Protein AF-A0A1C5SAP4-F1 (afdb_monomer)

Secondary structure (DSSP, 8-state):
-HHHHHHHHHHHHHHHHTTGGGGS-------------SSS-GGG--HHHHHHHHHHHHHHHHHT--GGGGHHHHHHHHHHHHH-S-HHHHHHHHHHHHHHHH--HHHHHHHHHH---------EEEEEETTTTEEEEEEEPPTTEEEEEEEETTEEEEEEEEE-S-EEEETTEEEESEEEEEEEETTEEEEEEEEEEEE-TTS-EEEEEEEEEETTEEEEEEEEEETTTTEEEEEEEEEETTEEEEEEEEEEEE-TT-SSSPPEEEEEEEEEETTTEEEEEEES-HHHHHHHHTS--SSHHHHHHHHHHHHHHHEEEEEEETT-----EEEEEEEEEE-TTSSS---TTSEEEEEEEEEETTT--EEEHHHHSSTTTSHHHHHHHHHHHHHHHHH--

Structure (mmCIF, N/CA/C/O backbone):
data_AF-A0A1C5SAP4-F1
#
_entry.id   AF-A0A1C5SAP4-F1
#
loop_
_atom_site.group_PDB
_atom_site.id
_atom_site.type_symbol
_atom_site.label_atom_id
_atom_site.label_alt_id
_atom_site.label_comp_id
_atom_site.label_asym_id
_atom_site.label_entity_id
_atom_site.label_seq_id
_atom_site.pdbx_PDB_ins_code
_atom_site.Cartn_x
_atom_site.Cartn_y
_atom_site.Cartn_z
_atom_site.occupancy
_atom_site.B_iso_or_equiv
_atom_site.auth_seq_id
_atom_site.auth_comp_id
_atom_site.auth_asym_id
_atom_site.auth_atom_id
_atom_site.pdbx_PDB_model_num
ATOM 1 N N . MET A 1 1 ? -17.405 13.167 -16.157 1.00 26.69 1 MET A N 1
ATOM 2 C CA . MET A 1 1 ? -16.472 13.828 -15.216 1.00 26.69 1 MET A CA 1
ATOM 3 C C . MET A 1 1 ? -15.978 12.841 -14.160 1.00 26.69 1 MET A C 1
ATOM 5 O O . MET A 1 1 ? -14.777 12.766 -13.975 1.00 26.69 1 MET A O 1
ATOM 9 N N . GLU A 1 2 ? -16.843 12.009 -13.567 1.00 26.28 2 GLU A N 1
ATOM 10 C CA . GLU A 1 2 ? -16.433 10.917 -12.655 1.00 26.28 2 GLU A CA 1
ATOM 11 C C . GLU A 1 2 ? -15.666 9.772 -13.357 1.00 26.28 2 GLU A C 1
ATOM 13 O O . GLU A 1 2 ? -14.706 9.248 -12.806 1.00 26.28 2 GLU A O 1
ATOM 18 N N . GLU A 1 3 ? -15.990 9.462 -14.617 1.00 25.47 3 GLU A N 1
ATOM 19 C CA . GLU A 1 3 ? -15.335 8.400 -15.405 1.00 25.47 3 GLU A CA 1
ATOM 20 C C . GLU A 1 3 ? -13.872 8.723 -15.796 1.00 25.47 3 GLU A C 1
ATOM 22 O O . GLU A 1 3 ? -13.004 7.859 -15.759 1.00 25.47 3 GLU A O 1
ATOM 27 N N . GLN A 1 4 ? -13.551 9.991 -16.090 1.00 25.61 4 GLN A N 1
ATOM 28 C CA . GLN A 1 4 ? -12.175 10.438 -16.387 1.00 25.61 4 GLN A CA 1
ATOM 29 C C . GLN A 1 4 ? -11.286 10.508 -15.133 1.00 25.61 4 GLN A C 1
ATOM 31 O O . GLN A 1 4 ? -10.071 10.344 -15.228 1.00 25.61 4 GLN A O 1
ATOM 36 N N . ILE A 1 5 ? -11.886 10.736 -13.960 1.00 27.77 5 ILE A N 1
ATOM 37 C CA . ILE A 1 5 ? -11.192 10.734 -12.665 1.00 27.77 5 ILE A CA 1
ATOM 38 C C . ILE A 1 5 ? -10.883 9.293 -12.238 1.00 27.77 5 ILE A C 1
ATOM 40 O O . ILE A 1 5 ? -9.786 9.033 -11.758 1.00 27.77 5 ILE A O 1
ATOM 44 N N . MET A 1 6 ? -11.790 8.347 -12.501 1.00 25.86 6 MET A N 1
ATOM 45 C CA . MET A 1 6 ? -11.601 6.917 -12.227 1.00 25.86 6 MET A CA 1
ATOM 46 C C . MET A 1 6 ? -10.573 6.272 -13.172 1.00 25.86 6 MET A C 1
ATOM 48 O O . MET A 1 6 ? -9.681 5.569 -12.706 1.00 25.86 6 MET A O 1
ATOM 52 N N . LYS A 1 7 ? -10.594 6.622 -14.471 1.00 27.06 7 LYS A N 1
ATOM 53 C CA . LYS A 1 7 ? -9.561 6.218 -15.445 1.00 27.06 7 LYS A CA 1
ATOM 54 C C . LYS A 1 7 ? -8.181 6.795 -15.123 1.00 27.06 7 LYS A C 1
ATOM 56 O O . LYS A 1 7 ? -7.191 6.101 -15.312 1.00 27.06 7 LYS A O 1
ATOM 61 N N . ARG A 1 8 ? -8.089 8.019 -14.581 1.00 27.36 8 ARG A N 1
ATOM 62 C CA . ARG A 1 8 ? -6.826 8.558 -14.040 1.00 27.36 8 ARG A CA 1
ATOM 63 C C . ARG A 1 8 ? -6.411 7.816 -12.765 1.00 27.36 8 ARG A C 1
ATOM 65 O O . ARG A 1 8 ? -5.295 7.327 -12.713 1.00 27.36 8 ARG A O 1
ATOM 72 N N . LEU A 1 9 ? -7.290 7.649 -11.778 1.00 26.33 9 LEU A N 1
ATOM 73 C CA . LEU A 1 9 ? -6.973 6.947 -10.523 1.00 26.33 9 LEU A CA 1
ATOM 74 C C . LEU A 1 9 ? -6.519 5.495 -10.742 1.00 26.33 9 LEU A C 1
ATOM 76 O O . LEU A 1 9 ? -5.599 5.062 -10.064 1.00 26.33 9 LEU A O 1
ATOM 80 N N . MET A 1 10 ? -7.085 4.774 -11.715 1.00 30.39 10 MET A N 1
ATOM 81 C CA . MET A 1 10 ? -6.673 3.406 -12.065 1.00 30.39 10 MET A CA 1
ATOM 82 C C . MET A 1 10 ? -5.436 3.343 -12.976 1.00 30.39 10 MET A C 1
ATOM 84 O O . MET A 1 10 ? -4.614 2.451 -12.781 1.00 30.39 10 MET A O 1
ATOM 88 N N . LYS A 1 11 ? -5.243 4.309 -13.896 1.00 30.36 11 LYS A N 1
ATOM 89 C CA . LYS A 1 11 ? -3.971 4.489 -14.634 1.00 30.36 11 LYS A CA 1
ATOM 90 C C . LYS A 1 11 ? -2.796 4.763 -13.701 1.00 30.36 11 LYS A C 1
ATOM 92 O O . LYS A 1 11 ? -1.674 4.391 -14.014 1.00 30.36 11 LYS A O 1
ATOM 97 N N . TRP A 1 12 ? -3.062 5.390 -12.558 1.00 30.05 12 TRP A N 1
ATOM 98 C CA . TRP A 1 12 ? -2.067 5.635 -11.530 1.00 30.05 12 TRP A CA 1
ATOM 99 C C . TRP A 1 12 ? -2.030 4.524 -10.485 1.00 30.05 12 TRP A C 1
ATOM 101 O O . TRP A 1 12 ? -0.963 4.299 -9.974 1.00 30.05 12 TRP A O 1
ATOM 111 N N . LEU A 1 13 ? -3.080 3.758 -10.173 1.00 31.38 13 LEU A N 1
ATOM 112 C CA . LEU A 1 13 ? -3.025 2.824 -9.034 1.00 31.38 13 LEU A CA 1
ATOM 113 C C . LEU A 1 13 ? -1.980 1.706 -9.186 1.00 31.38 13 LEU A C 1
ATOM 115 O O . LEU A 1 13 ? -1.279 1.443 -8.228 1.00 31.38 13 LEU A O 1
ATOM 119 N N . LEU A 1 14 ? -1.805 1.079 -10.353 1.00 34.44 14 LEU A N 1
ATOM 120 C CA . LEU A 1 14 ? -0.774 0.036 -10.527 1.00 34.44 14 LEU A CA 1
ATOM 121 C C . LEU A 1 14 ? 0.648 0.625 -10.638 1.00 34.44 14 LEU A C 1
ATOM 123 O O . LEU A 1 14 ? 1.543 0.146 -9.948 1.00 34.44 14 LEU A O 1
ATOM 127 N N . PRO A 1 15 ? 0.873 1.706 -11.414 1.00 35.00 15 PRO A N 1
ATOM 128 C CA . PRO A 1 15 ? 2.158 2.400 -11.444 1.00 35.00 15 PRO A CA 1
ATOM 129 C C . PRO A 1 15 ? 2.466 3.187 -10.170 1.00 35.00 15 PRO A C 1
ATOM 131 O O . PRO A 1 15 ? 3.631 3.376 -9.889 1.00 35.00 15 PRO A O 1
ATOM 134 N N . CYS A 1 16 ? 1.477 3.609 -9.377 1.00 31.98 16 CYS A N 1
ATOM 135 C CA . CYS A 1 16 ? 1.597 4.264 -8.065 1.00 31.98 16 CYS A CA 1
ATOM 136 C C . CYS A 1 16 ? 1.627 3.276 -6.914 1.00 31.98 16 CYS A C 1
ATOM 138 O O . CYS A 1 16 ? 2.226 3.587 -5.904 1.00 31.98 16 CYS A O 1
ATOM 140 N N . ILE A 1 17 ? 1.138 2.053 -7.066 1.00 38.41 17 ILE A N 1
ATOM 141 C CA . ILE A 1 17 ? 1.588 0.944 -6.219 1.00 38.41 17 ILE A CA 1
ATOM 142 C C . ILE A 1 17 ? 3.078 0.647 -6.512 1.00 38.41 17 ILE A C 1
ATOM 144 O O . ILE A 1 17 ? 3.780 0.171 -5.627 1.00 38.41 17 ILE A O 1
ATOM 148 N N . CYS A 1 18 ? 3.598 1.066 -7.678 1.00 32.31 18 CYS A N 1
ATOM 149 C CA . CYS A 1 18 ? 5.032 1.119 -8.001 1.00 32.31 18 CYS A CA 1
ATOM 150 C C . CYS A 1 18 ? 5.726 2.503 -7.803 1.00 32.31 18 CYS A C 1
ATOM 152 O O . CYS A 1 18 ? 6.951 2.544 -7.823 1.00 32.31 18 CYS A O 1
ATOM 154 N N . LEU A 1 19 ? 4.999 3.624 -7.622 1.00 31.84 19 LEU A N 1
ATOM 155 C CA . LEU A 1 19 ? 5.534 5.005 -7.486 1.00 31.84 19 LEU A CA 1
ATOM 156 C C . LEU A 1 19 ? 5.314 5.594 -6.073 1.00 31.84 19 LEU A C 1
ATOM 158 O O . LEU A 1 19 ? 6.047 6.482 -5.665 1.00 31.84 19 LEU A O 1
ATOM 162 N N . VAL A 1 20 ? 4.349 5.123 -5.278 1.00 36.41 20 VAL A N 1
ATOM 163 C CA . VAL A 1 20 ? 4.157 5.523 -3.859 1.00 36.41 20 VAL A CA 1
ATOM 164 C C . VAL A 1 20 ? 5.231 4.895 -2.967 1.00 36.41 20 VAL A C 1
ATOM 166 O O . VAL A 1 20 ? 5.502 5.367 -1.867 1.00 36.41 20 VAL A O 1
ATOM 169 N N . THR A 1 21 ? 5.932 3.896 -3.488 1.00 36.06 21 THR A N 1
ATOM 170 C CA . THR A 1 21 ? 7.138 3.308 -2.905 1.00 36.06 21 THR A CA 1
ATOM 171 C C . THR A 1 21 ? 8.378 4.195 -3.092 1.00 36.06 21 THR A C 1
ATOM 173 O O . THR A 1 21 ? 9.418 3.928 -2.500 1.00 36.06 21 THR A O 1
ATOM 176 N N . LEU A 1 22 ? 8.273 5.315 -3.826 1.00 34.34 22 LEU A N 1
ATOM 177 C CA . LEU A 1 22 ? 9.381 6.242 -4.102 1.00 34.34 22 LEU A CA 1
ATOM 178 C C . LEU A 1 22 ? 9.747 7.202 -2.954 1.00 34.34 22 LEU A C 1
ATOM 180 O O . LEU A 1 22 ? 10.523 8.130 -3.175 1.00 34.34 22 LEU A O 1
ATOM 184 N N . ALA A 1 23 ? 9.239 7.003 -1.734 1.00 32.03 23 ALA A N 1
ATOM 185 C CA . ALA A 1 23 ? 9.606 7.834 -0.579 1.00 32.03 23 ALA A CA 1
ATOM 186 C C . ALA A 1 23 ? 10.415 7.115 0.513 1.00 32.03 23 ALA A C 1
ATOM 188 O O . ALA A 1 23 ? 10.937 7.778 1.405 1.00 32.03 23 ALA A O 1
ATOM 189 N N . THR A 1 24 ? 10.598 5.800 0.446 1.00 31.62 24 THR A N 1
ATOM 190 C CA . THR A 1 24 ? 11.474 5.080 1.378 1.00 31.62 24 THR A CA 1
ATOM 191 C C . THR A 1 24 ? 12.098 3.934 0.616 1.00 31.62 24 THR A C 1
ATOM 193 O O . THR A 1 24 ? 11.389 3.006 0.228 1.00 31.62 24 THR A O 1
ATOM 196 N N . GLY A 1 25 ? 13.405 4.061 0.351 1.00 27.70 25 GLY A N 1
ATOM 197 C CA . GLY A 1 25 ? 14.174 3.072 -0.395 1.00 27.70 25 GLY A CA 1
ATOM 198 C C . GLY A 1 25 ? 13.928 1.690 0.194 1.00 27.70 25 GLY A C 1
ATOM 199 O O . GLY A 1 25 ? 13.695 1.614 1.398 1.00 27.70 25 GLY A O 1
ATOM 200 N N . CYS A 1 26 ? 13.791 0.583 -0.539 1.00 36.56 26 CYS A N 1
ATOM 201 C CA . CYS A 1 26 ? 14.414 -0.190 -1.624 1.00 36.56 26 CYS A CA 1
ATOM 202 C C . CYS A 1 26 ? 15.636 -1.229 -1.332 1.00 36.56 26 CYS A C 1
ATOM 204 O O . CYS A 1 26 ? 16.810 -0.875 -1.411 1.00 36.56 26 CYS A O 1
ATOM 206 N N . SER A 1 27 ? 15.396 -2.543 -0.997 1.00 28.22 27 SER A N 1
ATOM 207 C CA . SER A 1 27 ? 16.407 -3.638 -0.685 1.00 28.22 27 SER A CA 1
ATOM 208 C C . SER A 1 27 ? 16.332 -4.952 -1.477 1.00 28.22 27 SER A C 1
ATOM 210 O O . SER A 1 27 ? 15.254 -5.377 -1.874 1.00 28.22 27 SER A O 1
ATOM 212 N N . ASP A 1 28 ? 17.466 -5.676 -1.490 1.00 29.88 28 ASP A N 1
ATOM 213 C CA . ASP A 1 28 ? 17.612 -7.089 -1.878 1.00 29.88 28 ASP A CA 1
ATOM 214 C C . ASP A 1 28 ? 17.196 -8.070 -0.758 1.00 29.88 28 ASP A C 1
ATOM 216 O O . ASP A 1 28 ? 17.690 -7.980 0.373 1.00 29.88 28 ASP A O 1
ATOM 220 N N . SER A 1 29 ? 16.376 -9.078 -1.083 1.00 33.91 29 SER A N 1
ATOM 221 C CA . SER A 1 29 ? 16.223 -10.275 -0.245 1.00 33.91 29 SER A CA 1
ATOM 222 C C . SER A 1 29 ? 16.159 -11.565 -1.068 1.00 33.91 29 SER A C 1
ATOM 224 O O . SER A 1 29 ? 15.336 -11.719 -1.970 1.00 33.91 29 SER A O 1
ATOM 226 N N . ASP A 1 30 ? 17.030 -12.510 -0.708 1.00 33.34 30 ASP A N 1
ATOM 227 C CA . ASP A 1 30 ? 17.061 -13.876 -1.226 1.00 33.34 30 ASP A CA 1
ATOM 228 C C . ASP A 1 30 ? 15.850 -14.671 -0.696 1.00 33.34 30 ASP A C 1
ATOM 230 O O . ASP A 1 30 ? 15.652 -14.783 0.518 1.00 33.34 30 ASP A O 1
ATOM 234 N N . GLY A 1 31 ? 15.042 -15.238 -1.597 1.00 28.38 31 GLY A N 1
ATOM 235 C CA . GLY A 1 31 ? 13.900 -16.099 -1.276 1.00 28.38 31 GLY A CA 1
ATOM 236 C C . GLY A 1 31 ? 14.029 -17.480 -1.918 1.00 28.38 31 GLY A C 1
ATOM 237 O O . GLY A 1 31 ? 14.282 -17.601 -3.110 1.00 28.38 31 GLY A O 1
ATOM 238 N N . GLU A 1 32 ? 13.901 -18.536 -1.111 1.00 30.52 32 GLU A N 1
ATOM 239 C CA . GLU A 1 32 ? 13.975 -19.935 -1.543 1.00 30.52 32 GLU A CA 1
ATOM 240 C C . GLU A 1 32 ? 12.703 -20.406 -2.272 1.00 30.52 32 GLU A C 1
ATOM 242 O O . GLU A 1 32 ? 11.581 -20.056 -1.917 1.00 30.52 32 GLU A O 1
ATOM 247 N N . GLY A 1 33 ? 12.913 -21.261 -3.279 1.00 33.59 33 GLY A N 1
ATOM 248 C CA . GLY A 1 33 ? 11.928 -21.636 -4.290 1.00 33.59 33 GLY A CA 1
ATOM 249 C C . GLY A 1 33 ? 10.797 -22.583 -3.896 1.00 33.59 33 GLY A C 1
ATOM 250 O O . GLY A 1 33 ? 10.959 -23.496 -3.090 1.00 33.59 33 GLY A O 1
ATOM 251 N N . THR A 1 34 ? 9.662 -22.410 -4.584 1.00 35.72 34 THR A N 1
ATOM 252 C CA . THR A 1 34 ? 8.783 -23.412 -5.250 1.00 35.72 34 THR A CA 1
ATOM 253 C C . THR A 1 34 ? 7.557 -22.683 -5.850 1.00 35.72 34 THR A C 1
ATOM 255 O O . THR A 1 34 ? 7.309 -21.561 -5.432 1.00 35.72 34 THR A O 1
ATOM 258 N N . PRO A 1 35 ? 6.724 -23.264 -6.751 1.00 44.97 35 PRO A N 1
ATOM 259 C CA . PRO A 1 35 ? 6.880 -24.411 -7.654 1.00 44.97 35 PRO A CA 1
ATOM 260 C C . PRO A 1 35 ? 6.935 -24.013 -9.156 1.00 44.97 35 PRO A C 1
ATOM 262 O O . PRO A 1 35 ? 6.589 -22.907 -9.557 1.00 44.97 35 PRO A O 1
ATOM 265 N N . GLU A 1 36 ? 7.357 -24.948 -10.018 1.00 41.97 36 GLU A N 1
ATOM 266 C CA . GLU A 1 36 ? 7.474 -24.749 -11.474 1.00 41.97 36 GLU A CA 1
ATOM 267 C C . GLU A 1 36 ? 6.128 -24.462 -12.171 1.00 41.97 36 GLU A C 1
ATOM 269 O O . GLU A 1 36 ? 5.180 -25.253 -12.118 1.00 41.97 36 GLU A O 1
ATOM 274 N N . ARG A 1 37 ? 6.096 -23.349 -12.913 1.00 53.00 37 ARG A N 1
ATOM 275 C CA . ARG A 1 37 ? 5.011 -22.924 -13.808 1.00 53.00 37 ARG A CA 1
ATOM 276 C C . ARG A 1 37 ? 4.704 -23.987 -14.870 1.00 53.00 37 ARG A C 1
ATOM 278 O O . ARG A 1 37 ? 5.580 -24.396 -15.629 1.00 53.00 37 ARG A O 1
ATOM 285 N N . GLN A 1 38 ? 3.436 -24.384 -14.993 1.00 45.47 38 GLN A N 1
ATOM 286 C CA . GLN A 1 38 ? 2.978 -25.228 -16.102 1.00 45.47 38 GLN A CA 1
ATOM 287 C C . GLN A 1 38 ? 2.726 -24.375 -17.355 1.00 45.47 38 GLN A C 1
ATOM 289 O O . GLN A 1 38 ? 1.803 -23.566 -17.384 1.00 45.47 38 GLN A O 1
ATOM 294 N N . GLY A 1 39 ? 3.527 -24.561 -18.409 1.00 61.44 39 GLY A N 1
ATOM 295 C CA . GLY A 1 39 ? 3.387 -23.819 -19.668 1.00 61.44 39 GLY A CA 1
ATOM 296 C C . GLY A 1 39 ? 4.680 -23.759 -20.481 1.00 61.44 39 GLY A C 1
ATOM 297 O O . GLY A 1 39 ? 5.616 -24.516 -20.227 1.00 61.44 39 GLY A O 1
ATOM 298 N N . LYS A 1 40 ? 4.736 -22.859 -21.474 1.00 66.88 40 LYS A N 1
ATOM 299 C CA . LYS A 1 40 ? 5.996 -22.527 -22.160 1.00 66.88 40 LYS A CA 1
ATOM 300 C C . LYS A 1 40 ? 7.013 -21.963 -21.152 1.00 66.88 40 LYS A C 1
ATOM 302 O O . LYS A 1 40 ? 6.591 -21.267 -20.220 1.00 66.88 40 LYS A O 1
ATOM 307 N N . PRO A 1 41 ? 8.325 -22.190 -21.352 1.00 72.81 41 PRO A N 1
ATOM 308 C CA . PRO A 1 41 ? 9.363 -21.527 -20.568 1.00 72.81 41 PRO A CA 1
ATOM 309 C C . PRO A 1 41 ? 9.146 -20.008 -20.537 1.00 72.81 41 PRO A C 1
ATOM 311 O O . PRO A 1 41 ? 8.774 -19.421 -21.552 1.00 72.81 41 PRO A O 1
ATOM 314 N N . ILE A 1 42 ? 9.387 -19.363 -19.389 1.00 72.69 42 ILE A N 1
ATOM 315 C CA . ILE A 1 42 ? 9.232 -17.900 -19.236 1.00 72.69 42 ILE A CA 1
ATOM 316 C C . ILE A 1 42 ? 10.064 -17.150 -20.293 1.00 72.69 42 ILE A C 1
ATOM 318 O O . ILE A 1 42 ? 9.606 -16.167 -20.866 1.00 72.69 42 ILE A O 1
ATOM 322 N N . THR A 1 43 ? 11.239 -17.691 -20.625 1.00 71.81 43 THR A N 1
ATOM 323 C CA . THR A 1 43 ? 12.166 -17.200 -21.659 1.00 71.81 43 THR A CA 1
ATOM 324 C C . THR A 1 43 ? 11.580 -17.161 -23.073 1.00 71.81 43 THR A C 1
ATOM 326 O O . THR A 1 43 ? 12.187 -16.585 -23.973 1.00 71.81 43 THR A O 1
ATOM 329 N N . GLU A 1 44 ? 10.444 -17.821 -23.304 1.00 79.44 44 GLU A N 1
ATOM 330 C CA . GLU A 1 44 ? 9.817 -17.973 -24.618 1.00 79.44 44 GLU A CA 1
ATOM 331 C C . GLU A 1 44 ? 8.463 -17.252 -24.738 1.00 79.44 44 GLU A C 1
ATOM 333 O O . GLU A 1 44 ? 7.822 -17.346 -25.789 1.00 79.44 44 GLU A O 1
ATOM 338 N N . LEU A 1 45 ? 8.019 -16.540 -23.694 1.00 78.81 45 LEU A N 1
ATOM 339 C CA . LEU A 1 45 ? 6.742 -15.826 -23.701 1.00 78.81 45 LEU A CA 1
ATOM 340 C C . LEU A 1 45 ? 6.798 -14.559 -24.546 1.00 78.81 45 LEU A C 1
ATOM 342 O O . LEU A 1 45 ? 7.514 -13.618 -24.210 1.00 78.81 45 LEU A O 1
ATOM 346 N N . THR A 1 46 ? 5.940 -14.505 -25.562 1.00 82.44 46 THR A N 1
ATOM 347 C CA . THR A 1 46 ? 5.692 -13.285 -26.342 1.00 82.44 46 THR A CA 1
ATOM 348 C C . THR A 1 46 ? 5.086 -12.167 -25.476 1.00 82.44 46 THR A C 1
ATOM 350 O O . THR A 1 46 ? 4.485 -12.457 -24.436 1.00 82.44 46 THR A O 1
ATOM 353 N N . PRO A 1 47 ? 5.153 -10.887 -25.893 1.00 79.50 47 PRO A N 1
ATOM 354 C CA . PRO A 1 47 ? 4.509 -9.781 -25.173 1.00 79.50 47 PRO A CA 1
ATOM 355 C C . PRO A 1 47 ? 3.017 -10.007 -24.863 1.00 79.50 47 PRO A C 1
ATOM 357 O O . PRO A 1 47 ? 2.568 -9.736 -23.752 1.00 79.50 47 PRO A O 1
ATOM 360 N N . ASP A 1 48 ? 2.251 -10.580 -25.799 1.00 79.12 48 ASP A N 1
ATOM 361 C CA . ASP A 1 48 ? 0.829 -10.896 -25.586 1.00 79.12 48 ASP A CA 1
ATOM 362 C C . ASP A 1 48 ? 0.612 -12.048 -24.588 1.00 79.12 48 ASP A C 1
ATOM 364 O O . ASP A 1 48 ? -0.364 -12.051 -23.832 1.00 79.12 48 ASP A O 1
ATOM 368 N N . GLU A 1 49 ? 1.513 -13.034 -24.558 1.00 82.62 49 GLU A N 1
ATOM 369 C CA . GLU A 1 49 ? 1.475 -14.108 -23.559 1.00 82.62 49 GLU A CA 1
ATOM 370 C C . GLU A 1 49 ? 1.869 -13.585 -22.166 1.00 82.62 49 GLU A C 1
ATOM 372 O O . GLU A 1 49 ? 1.246 -13.981 -21.182 1.00 82.62 49 GLU A O 1
ATOM 377 N N . ASN A 1 50 ? 2.824 -12.650 -22.078 1.00 80.62 50 ASN A N 1
ATOM 378 C CA . ASN A 1 50 ? 3.184 -11.961 -20.832 1.00 80.62 50 ASN A CA 1
ATOM 379 C C . ASN A 1 50 ? 2.024 -11.135 -20.276 1.00 80.62 50 ASN A C 1
ATOM 381 O O . ASN A 1 50 ? 1.698 -11.226 -19.098 1.00 80.62 50 ASN A O 1
ATOM 385 N N . LYS A 1 51 ? 1.355 -10.366 -21.133 1.00 79.00 51 LYS A N 1
ATOM 386 C CA . LYS A 1 51 ? 0.139 -9.623 -20.792 1.00 79.00 51 LYS A CA 1
ATOM 387 C C . LYS A 1 51 ? -0.914 -10.529 -20.152 1.00 79.00 51 LYS A C 1
ATOM 389 O O . LYS A 1 51 ? -1.446 -10.199 -19.097 1.00 79.00 51 LYS A O 1
ATOM 394 N N . LYS A 1 52 ? -1.186 -11.685 -20.767 1.00 80.06 52 LYS A N 1
ATOM 395 C CA . LYS A 1 52 ? -2.154 -12.655 -20.239 1.00 80.06 52 LYS A CA 1
ATOM 396 C C . LYS A 1 52 ? -1.729 -13.220 -18.881 1.00 80.06 52 LYS A C 1
ATOM 398 O O . LYS A 1 52 ? -2.583 -13.438 -18.028 1.00 80.06 52 LYS A O 1
ATOM 403 N N . GLU A 1 53 ? -0.436 -13.463 -18.681 1.00 81.75 53 GLU A N 1
ATOM 404 C CA . GLU A 1 53 ? 0.096 -13.898 -17.386 1.00 81.75 53 GLU A CA 1
ATOM 405 C C . GLU A 1 53 ? -0.148 -12.840 -16.302 1.00 81.75 53 GLU A C 1
ATOM 407 O O . GLU A 1 53 ? -0.737 -13.151 -15.271 1.00 81.75 53 GLU A O 1
ATOM 412 N N . LEU A 1 54 ? 0.209 -11.579 -16.568 1.00 81.56 54 LEU A N 1
ATOM 413 C CA . LEU A 1 54 ? -0.020 -10.460 -15.646 1.00 81.56 54 LEU A CA 1
ATOM 414 C C . LEU A 1 54 ? -1.505 -10.271 -15.324 1.00 81.56 54 LEU A C 1
ATOM 416 O O . LEU A 1 54 ? -1.864 -10.058 -14.167 1.00 81.56 54 LEU A O 1
ATOM 420 N N . GLU A 1 55 ? -2.373 -10.383 -16.330 1.00 76.94 55 GLU A N 1
ATOM 421 C CA . GLU A 1 55 ? -3.822 -10.324 -16.141 1.00 76.94 55 GLU A CA 1
ATOM 422 C C . GLU A 1 55 ? -4.314 -11.463 -15.235 1.00 76.94 55 GLU A C 1
ATOM 424 O O . GLU A 1 55 ? -5.089 -11.213 -14.315 1.00 76.94 55 GLU A O 1
ATOM 429 N N . ASN A 1 56 ? -3.818 -12.693 -15.412 1.00 80.62 56 ASN A N 1
ATOM 430 C CA . ASN A 1 56 ? -4.172 -13.819 -14.543 1.00 80.62 56 ASN A CA 1
ATOM 431 C C . ASN A 1 56 ? -3.696 -13.621 -13.098 1.00 80.62 56 ASN A C 1
ATOM 433 O O . ASN A 1 56 ? -4.458 -13.904 -12.175 1.00 80.62 56 ASN A O 1
ATOM 437 N N . ILE A 1 57 ? -2.469 -13.129 -12.897 1.00 83.50 57 ILE A N 1
ATOM 438 C CA . ILE A 1 57 ? -1.918 -12.841 -11.564 1.00 83.50 57 ILE A CA 1
ATOM 439 C C . ILE A 1 57 ? -2.771 -11.775 -10.870 1.00 83.50 57 ILE A C 1
ATOM 441 O O . ILE A 1 57 ? -3.211 -11.975 -9.738 1.00 83.50 57 ILE A 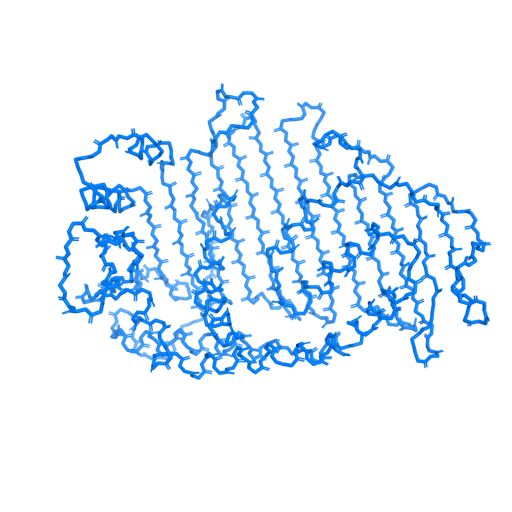O 1
ATOM 445 N N . GLY A 1 58 ? -3.085 -10.679 -11.570 1.00 80.31 58 GLY A N 1
ATOM 446 C CA . GLY A 1 58 ? -3.960 -9.628 -11.052 1.00 80.31 58 GLY A CA 1
ATOM 447 C C . GLY A 1 58 ? -5.361 -10.146 -10.718 1.00 80.31 58 GLY A C 1
ATOM 448 O O . GLY A 1 58 ? -5.893 -9.868 -9.647 1.00 80.31 58 GLY A O 1
ATOM 449 N N . MET A 1 59 ? -5.947 -10.968 -11.589 1.00 81.12 59 MET A N 1
ATOM 450 C CA . MET A 1 59 ? -7.252 -11.589 -11.354 1.00 81.12 59 MET A CA 1
ATOM 451 C C . MET A 1 59 ? -7.243 -12.529 -10.144 1.00 81.12 59 MET A C 1
ATOM 453 O O . MET A 1 59 ? -8.200 -12.533 -9.366 1.00 81.12 59 MET A O 1
ATOM 457 N N . ASN A 1 60 ? -6.170 -13.305 -9.968 1.00 84.62 60 ASN A N 1
ATOM 458 C CA . ASN A 1 60 ? -5.988 -14.172 -8.810 1.00 84.62 60 ASN A CA 1
ATOM 459 C C . ASN A 1 60 ? -5.886 -13.338 -7.524 1.00 84.62 60 ASN A C 1
ATOM 461 O O . ASN A 1 60 ? -6.658 -13.587 -6.599 1.00 84.62 60 ASN A O 1
ATOM 465 N N . LEU A 1 61 ? -5.066 -12.280 -7.507 1.00 86.06 61 LEU A N 1
ATOM 466 C CA . LEU A 1 61 ? -4.983 -11.338 -6.385 1.00 86.06 61 LEU A CA 1
ATOM 467 C C . LEU A 1 61 ? -6.361 -10.765 -6.018 1.00 86.06 61 LEU A C 1
ATOM 469 O O . LEU A 1 61 ? -6.789 -10.867 -4.868 1.00 86.06 61 LEU A O 1
ATOM 473 N N . LEU A 1 62 ? -7.090 -10.202 -6.990 1.00 82.88 62 LEU A N 1
ATOM 474 C CA . LEU A 1 62 ? -8.410 -9.610 -6.742 1.00 82.88 62 LEU A CA 1
ATOM 475 C C . LEU A 1 62 ? -9.413 -10.635 -6.205 1.00 82.88 62 LEU A C 1
ATOM 477 O O . LEU A 1 62 ? -10.261 -10.289 -5.386 1.00 82.88 62 LEU A O 1
ATOM 481 N N . SER A 1 63 ? -9.310 -11.901 -6.619 1.00 85.75 63 SER A N 1
ATOM 482 C CA . SER A 1 63 ? -10.191 -12.969 -6.133 1.00 85.75 63 SER A CA 1
ATOM 483 C C . SER A 1 63 ? -10.020 -13.275 -4.640 1.00 85.75 63 SER A C 1
ATOM 485 O O . SER A 1 63 ? -10.944 -13.794 -4.011 1.00 85.75 63 SER A O 1
ATOM 487 N N . LYS A 1 64 ? -8.868 -12.920 -4.054 1.00 88.88 64 LYS A N 1
ATOM 488 C CA . LYS A 1 64 ? -8.595 -13.052 -2.616 1.00 88.88 64 LYS A CA 1
ATOM 489 C C . LYS A 1 64 ? -9.242 -11.925 -1.802 1.00 88.88 64 LYS A C 1
ATOM 491 O O . LYS A 1 64 ? -9.389 -12.048 -0.585 1.00 88.88 64 LYS A O 1
ATOM 496 N N . ILE A 1 65 ? -9.669 -10.835 -2.442 1.00 86.81 65 ILE A N 1
ATOM 497 C CA . ILE A 1 65 ? -10.266 -9.676 -1.772 1.00 86.81 65 ILE A CA 1
ATOM 498 C C . ILE A 1 65 ? -11.796 -9.758 -1.839 1.00 86.81 65 ILE A C 1
ATOM 500 O O . ILE A 1 65 ? -12.387 -9.745 -2.917 1.00 86.81 65 ILE A O 1
ATOM 504 N N . ASN A 1 66 ? -12.457 -9.811 -0.679 1.00 89.12 66 ASN A N 1
ATOM 505 C CA . ASN A 1 66 ? -13.910 -9.818 -0.580 1.00 89.12 66 ASN A CA 1
ATOM 506 C C . ASN A 1 66 ? -14.403 -8.645 0.287 1.00 89.12 66 ASN A C 1
ATOM 508 O O . ASN A 1 66 ? -14.270 -8.694 1.507 1.00 89.12 66 ASN A O 1
ATOM 512 N N . PRO A 1 67 ? -15.024 -7.613 -0.313 1.00 87.25 67 PRO A N 1
ATOM 513 C CA . PRO A 1 67 ? -15.512 -6.441 0.416 1.00 87.25 67 PRO A CA 1
ATOM 514 C C . PRO A 1 67 ? -16.513 -6.757 1.527 1.00 87.25 67 PRO A C 1
ATOM 516 O O . PRO A 1 67 ? -16.549 -6.060 2.541 1.00 87.25 67 PRO A O 1
ATOM 519 N N . ASP A 1 68 ? -17.313 -7.813 1.355 1.00 91.06 68 ASP A N 1
ATOM 520 C CA . ASP A 1 68 ? -18.326 -8.210 2.336 1.00 91.06 68 ASP A CA 1
ATOM 521 C C . ASP A 1 68 ? -17.698 -8.629 3.676 1.00 91.06 68 ASP A C 1
ATOM 523 O O . ASP A 1 68 ? -18.339 -8.484 4.719 1.00 91.06 68 ASP A O 1
ATOM 527 N N . ASP A 1 69 ? -16.428 -9.054 3.671 1.00 91.75 69 ASP A N 1
ATOM 528 C CA . ASP A 1 69 ? -15.677 -9.375 4.887 1.00 91.75 69 ASP A CA 1
ATOM 529 C C . ASP A 1 69 ? -15.546 -8.125 5.789 1.00 91.75 69 ASP A C 1
ATOM 531 O O . ASP A 1 69 ? -15.580 -8.226 7.016 1.00 91.75 69 ASP A O 1
ATOM 535 N N . HIS A 1 70 ? -15.483 -6.919 5.207 1.00 90.38 70 HIS A N 1
ATOM 536 C CA . HIS A 1 70 ? -15.351 -5.645 5.926 1.00 90.38 70 HIS A CA 1
ATOM 537 C C . HIS A 1 70 ? -16.689 -4.953 6.238 1.00 90.38 70 HIS A C 1
ATOM 539 O O . HIS A 1 70 ? -16.703 -3.951 6.956 1.00 90.38 70 HIS A O 1
ATOM 545 N N . ALA A 1 71 ? -17.825 -5.461 5.749 1.00 92.44 71 ALA A N 1
ATOM 546 C CA . ALA A 1 71 ? -19.113 -4.759 5.819 1.00 92.44 71 ALA A CA 1
ATOM 547 C C . ALA A 1 71 ? -19.532 -4.380 7.254 1.00 92.44 71 ALA A C 1
ATOM 549 O O . ALA A 1 71 ? -19.971 -3.257 7.510 1.00 92.44 71 ALA A O 1
ATOM 550 N N . VAL A 1 72 ? -19.364 -5.300 8.210 1.00 94.44 72 VAL A N 1
ATOM 551 C CA . VAL A 1 72 ? -19.726 -5.072 9.621 1.00 94.44 72 VAL A CA 1
ATOM 552 C C . VAL A 1 72 ? -18.806 -4.036 10.274 1.00 94.44 72 VAL A C 1
ATOM 554 O O . VAL A 1 72 ? -19.277 -3.177 11.026 1.00 94.44 72 VAL A O 1
ATOM 557 N N . LEU A 1 73 ? -17.507 -4.075 9.961 1.00 94.38 73 LEU A N 1
ATOM 558 C CA . LEU A 1 73 ? -16.526 -3.101 10.440 1.00 94.38 73 LEU A CA 1
ATOM 559 C C . LEU A 1 73 ? -16.830 -1.701 9.903 1.00 94.38 73 LEU A C 1
ATOM 561 O O . LEU A 1 73 ? -16.956 -0.767 10.694 1.00 94.38 73 LEU A O 1
ATOM 565 N N . LEU A 1 74 ? -17.003 -1.564 8.586 1.00 92.12 74 LEU A N 1
ATOM 566 C CA . LEU A 1 74 ? -17.266 -0.276 7.942 1.00 92.12 74 LEU A CA 1
ATOM 567 C C . LEU A 1 74 ? -18.558 0.356 8.462 1.00 92.12 74 LEU A C 1
ATOM 569 O O . LEU A 1 74 ? -18.565 1.532 8.814 1.00 92.12 74 LEU A O 1
ATOM 573 N N . LYS A 1 75 ? -19.618 -0.441 8.636 1.00 93.56 75 LYS A N 1
ATOM 574 C CA . LYS A 1 75 ? -20.862 0.017 9.263 1.00 93.56 75 LYS A CA 1
ATOM 575 C C . LYS A 1 75 ? -20.663 0.482 10.708 1.00 93.56 75 LYS A C 1
ATOM 577 O O . LYS A 1 75 ? -21.253 1.476 11.125 1.00 93.56 75 LYS A O 1
ATOM 582 N N . THR A 1 76 ? -19.844 -0.231 11.480 1.00 93.88 76 THR A N 1
ATOM 583 C CA . THR A 1 76 ? -19.550 0.126 12.877 1.00 93.88 76 THR A CA 1
ATOM 584 C C . THR A 1 76 ? -18.778 1.443 12.962 1.00 93.88 76 THR A C 1
ATOM 586 O O . THR A 1 76 ? -19.115 2.293 13.786 1.00 93.88 76 THR A O 1
ATOM 589 N N . ILE A 1 77 ? -17.792 1.644 12.081 1.00 90.62 77 ILE A N 1
ATOM 590 C CA . ILE A 1 77 ? -17.031 2.898 11.975 1.00 90.62 77 ILE A CA 1
ATOM 591 C C . ILE A 1 77 ? -17.934 4.046 11.509 1.00 90.62 77 ILE A C 1
ATOM 593 O O . ILE A 1 77 ? -17.903 5.110 12.120 1.00 90.62 77 ILE A O 1
ATOM 597 N N . ALA A 1 78 ? -18.772 3.832 10.491 1.00 89.62 78 ALA A N 1
ATOM 598 C CA . ALA A 1 78 ? -19.713 4.839 10.000 1.00 89.62 78 ALA A CA 1
ATOM 599 C C . ALA A 1 78 ? -20.694 5.275 11.096 1.00 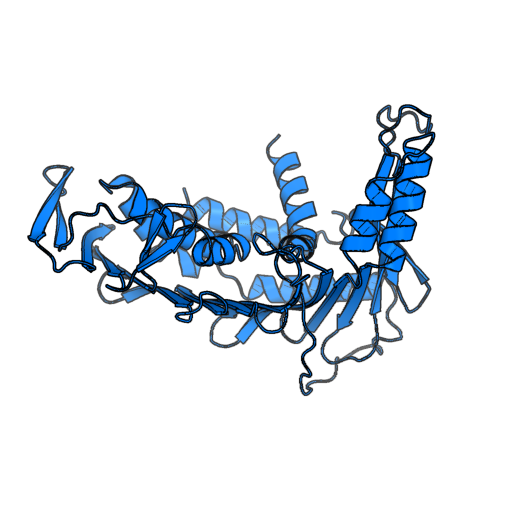89.62 78 ALA A C 1
ATOM 601 O O . ALA A 1 78 ? -20.886 6.467 11.326 1.00 89.62 78 ALA A O 1
ATOM 602 N N . ARG A 1 79 ? -21.245 4.319 11.857 1.00 92.00 79 ARG A N 1
ATOM 603 C CA . ARG A 1 79 ? -22.107 4.643 12.998 1.00 92.00 79 ARG A CA 1
ATOM 604 C C . ARG A 1 79 ? -21.375 5.462 14.055 1.00 92.00 79 ARG A C 1
ATOM 606 O O . ARG A 1 79 ? -21.987 6.327 14.670 1.00 92.00 79 ARG A O 1
ATOM 613 N N . PHE A 1 80 ? -20.098 5.178 14.299 1.00 89.75 80 PHE A N 1
ATOM 614 C CA . PHE A 1 80 ? -19.301 5.956 15.238 1.00 89.75 80 PHE A CA 1
ATOM 615 C C . PHE A 1 80 ? -19.031 7.380 14.729 1.00 89.75 80 PHE A C 1
ATOM 617 O O . PHE A 1 80 ? -19.162 8.316 15.512 1.00 89.75 80 PHE A O 1
ATOM 624 N N . ASP A 1 81 ? -18.731 7.552 13.436 1.00 85.50 81 ASP A N 1
ATOM 625 C CA . ASP A 1 81 ? -18.554 8.862 12.782 1.00 85.50 81 ASP A CA 1
ATOM 626 C C . ASP A 1 81 ? -19.772 9.774 12.994 1.00 85.50 81 ASP A C 1
ATOM 628 O O . ASP A 1 81 ? -19.642 10.916 13.424 1.00 85.50 81 ASP A O 1
ATOM 632 N N . GLU A 1 82 ? -20.981 9.235 12.818 1.00 87.62 82 GLU A N 1
ATOM 633 C CA . GLU A 1 82 ? -22.229 9.986 13.016 1.00 87.62 82 GLU A CA 1
ATOM 634 C C . GLU A 1 82 ? -22.392 10.580 14.422 1.00 87.62 82 GLU A C 1
ATOM 636 O O . GLU A 1 82 ? -23.122 11.559 14.600 1.00 87.62 82 GLU A O 1
ATOM 641 N N . ILE A 1 83 ? -21.793 9.952 15.435 1.00 87.31 83 ILE A N 1
ATOM 642 C CA . ILE A 1 83 ? -22.082 10.252 16.840 1.00 87.31 83 ILE A CA 1
ATOM 643 C C . ILE A 1 83 ? -20.882 10.809 17.603 1.00 87.31 83 ILE A C 1
ATOM 645 O O . ILE A 1 83 ? -21.084 11.307 18.708 1.00 87.31 83 ILE A O 1
ATOM 649 N N . ILE A 1 84 ? -19.653 10.708 17.090 1.00 79.94 84 ILE A N 1
ATOM 650 C CA . ILE A 1 84 ? -18.431 11.008 17.849 1.00 79.94 84 ILE A CA 1
ATOM 651 C C . ILE A 1 84 ? -18.314 12.503 18.225 1.00 79.94 84 ILE A C 1
ATOM 653 O O . ILE A 1 84 ? -18.641 13.375 17.421 1.00 79.94 84 ILE A O 1
ATOM 657 N N . PRO A 1 85 ? -17.809 12.839 19.433 1.00 60.38 85 PRO A N 1
ATOM 658 C CA . PRO A 1 85 ? -17.674 14.226 19.871 1.00 60.38 85 PRO A CA 1
ATOM 659 C C . PRO A 1 85 ? -16.281 14.841 19.611 1.00 60.38 85 PRO A C 1
ATOM 661 O O . PRO A 1 85 ? -16.133 16.048 19.786 1.00 60.38 85 PRO A O 1
ATOM 664 N N . SER A 1 86 ? -15.259 14.051 19.235 1.00 62.56 86 SER A N 1
ATOM 665 C CA . SER A 1 86 ? -13.858 14.497 19.054 1.00 62.56 86 SER A CA 1
ATOM 666 C C . SER A 1 86 ? -13.315 14.159 17.653 1.00 62.56 86 SER A C 1
ATOM 668 O O . SER A 1 86 ? -13.496 13.036 17.186 1.00 62.56 86 SER A O 1
ATOM 670 N N . PRO A 1 87 ? -12.619 15.094 16.980 1.00 59.31 87 PRO A N 1
ATOM 671 C CA . PRO A 1 87 ? -12.107 14.900 15.623 1.00 59.31 87 PRO A CA 1
ATOM 672 C C . PRO A 1 87 ? -10.841 14.022 15.519 1.00 59.31 87 PRO A C 1
ATOM 674 O O . PRO A 1 87 ? -10.530 13.540 14.429 1.00 59.31 87 PRO A O 1
ATOM 677 N N . GLU A 1 88 ? -10.089 13.786 16.601 1.00 62.56 88 GLU A N 1
ATOM 678 C CA . GLU A 1 88 ? -8.780 13.115 16.517 1.00 62.56 88 GLU A CA 1
ATOM 679 C C . GLU A 1 88 ? -8.869 11.583 16.424 1.00 62.56 88 GLU A C 1
ATOM 681 O O . GLU A 1 88 ? -8.266 10.998 15.523 1.00 62.56 88 GLU A O 1
ATOM 686 N N . ILE A 1 89 ? -9.647 10.912 17.284 1.00 65.25 89 ILE A N 1
ATOM 687 C CA . ILE A 1 89 ? -9.876 9.449 17.183 1.00 65.25 89 ILE A CA 1
ATOM 688 C C . ILE A 1 89 ? 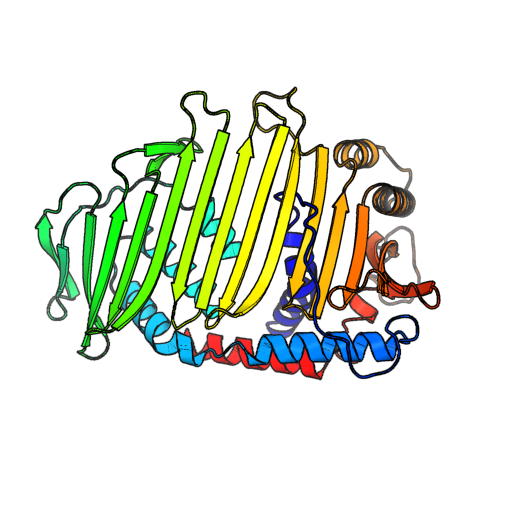-10.585 9.113 15.878 1.00 65.25 89 ILE A C 1
ATOM 690 O O . ILE A 1 89 ? -10.281 8.108 15.232 1.00 65.25 89 ILE A O 1
ATOM 694 N N . TYR A 1 90 ? -11.486 10.004 15.466 1.00 67.25 90 TYR A N 1
ATOM 695 C CA . TYR A 1 90 ? -12.133 9.925 14.173 1.00 67.25 90 TYR A CA 1
ATOM 696 C C . TYR A 1 90 ? -11.112 9.834 13.033 1.00 67.25 90 TYR A C 1
ATOM 698 O O . TYR A 1 90 ? -11.272 9.013 12.136 1.00 67.25 90 TYR A O 1
ATOM 706 N N . SER A 1 91 ? -10.016 10.597 13.089 1.00 69.12 91 SER A N 1
ATOM 707 C CA . SER A 1 91 ? -8.993 10.561 12.040 1.00 69.12 91 SER A CA 1
ATOM 708 C C . SER A 1 91 ? -8.288 9.202 11.915 1.00 69.12 91 SER A C 1
ATOM 710 O O . SER A 1 91 ? -8.029 8.770 10.795 1.00 69.12 91 SER A O 1
ATOM 712 N N . VAL A 1 92 ? -8.028 8.508 13.032 1.00 75.06 92 VAL A N 1
ATOM 713 C CA . VAL A 1 92 ? -7.407 7.170 13.033 1.00 75.06 92 VAL A CA 1
ATOM 714 C C . VAL A 1 92 ? -8.394 6.125 12.523 1.00 75.06 92 VAL A C 1
ATOM 716 O O . VAL A 1 92 ? -8.054 5.341 11.644 1.00 75.06 92 VAL A O 1
ATOM 719 N N . LEU A 1 93 ? -9.637 6.144 13.009 1.00 78.12 93 LEU A N 1
ATOM 720 C CA . LEU A 1 93 ? -10.676 5.209 12.566 1.00 78.12 93 LEU A CA 1
ATOM 721 C C . LEU A 1 93 ? -11.061 5.402 11.103 1.00 78.12 93 LEU A C 1
ATOM 723 O O . LEU A 1 93 ? -11.335 4.427 10.412 1.00 78.12 93 LEU A O 1
ATOM 727 N N . LYS A 1 94 ? -11.053 6.643 10.614 1.00 76.94 94 LYS A N 1
ATOM 728 C CA . LYS A 1 94 ? -11.250 6.940 9.198 1.00 76.94 94 LYS A CA 1
ATOM 729 C C . LYS A 1 94 ? -10.147 6.315 8.355 1.00 76.94 94 LYS A C 1
ATOM 731 O O . LYS A 1 94 ? -10.452 5.725 7.327 1.00 76.94 94 LYS A O 1
ATOM 736 N N . SER A 1 95 ? -8.893 6.411 8.792 1.00 75.69 95 SER A N 1
ATOM 737 C CA . SER A 1 95 ? -7.788 5.748 8.103 1.00 75.69 95 SER A CA 1
ATOM 738 C C . SER A 1 95 ? -7.881 4.221 8.212 1.00 75.69 95 SER A C 1
ATOM 740 O O . SER A 1 95 ? -7.698 3.563 7.201 1.00 75.69 95 SER A O 1
ATOM 742 N N . VAL A 1 96 ? -8.281 3.641 9.353 1.00 81.44 96 VAL A N 1
ATOM 743 C CA . VAL A 1 96 ? -8.595 2.195 9.445 1.00 81.44 96 VAL A CA 1
ATOM 744 C C . VAL A 1 96 ? -9.678 1.809 8.433 1.00 81.44 96 VAL A C 1
ATOM 746 O O . VAL A 1 96 ? -9.510 0.848 7.687 1.00 81.44 96 VAL A O 1
ATOM 749 N N . GLY A 1 97 ? -10.763 2.585 8.362 1.00 78.69 97 GLY A N 1
ATOM 750 C CA . GLY A 1 97 ? -11.843 2.386 7.400 1.00 78.69 97 GLY A CA 1
ATOM 751 C C . GLY A 1 97 ? -11.364 2.466 5.951 1.00 78.69 97 GLY A C 1
ATOM 752 O O . GLY A 1 97 ? -11.730 1.607 5.160 1.00 78.69 97 GLY A O 1
ATOM 753 N N . LYS A 1 98 ? -10.503 3.434 5.616 1.00 75.94 98 LYS A N 1
ATOM 754 C CA . LYS A 1 98 ? -9.886 3.562 4.287 1.00 75.94 98 LYS A CA 1
ATOM 755 C C . LYS A 1 98 ? -8.951 2.405 3.953 1.00 75.94 98 LYS A C 1
ATOM 757 O O . LYS A 1 98 ? -9.076 1.841 2.878 1.00 75.94 98 LYS A O 1
ATOM 762 N N . VAL A 1 99 ? -8.061 2.006 4.865 1.00 75.12 99 VAL A N 1
ATOM 763 C CA . VAL A 1 99 ? -7.174 0.852 4.645 1.00 75.12 99 VAL A CA 1
ATOM 764 C C . VAL A 1 99 ? -8.006 -0.404 4.379 1.00 75.12 99 VAL A C 1
ATOM 766 O O . VAL A 1 99 ? -7.701 -1.148 3.456 1.00 75.12 99 VAL A O 1
ATOM 769 N N . CYS A 1 100 ? -9.103 -0.611 5.114 1.00 78.50 100 CYS A N 1
ATOM 770 C CA . CYS A 1 100 ? -9.982 -1.764 4.898 1.00 78.50 100 CYS A CA 1
ATOM 771 C C . CYS A 1 100 ? -10.817 -1.656 3.611 1.00 78.50 100 CYS A C 1
ATOM 773 O O . CYS A 1 100 ? -11.009 -2.655 2.922 1.00 78.50 100 CYS A O 1
ATOM 775 N N . ALA A 1 101 ? -11.351 -0.473 3.295 1.00 75.50 101 ALA A N 1
ATOM 776 C CA . ALA A 1 101 ? -12.225 -0.278 2.140 1.00 75.50 101 ALA A CA 1
ATOM 777 C C . ALA A 1 101 ? -11.447 -0.232 0.823 1.00 75.50 101 ALA A C 1
ATOM 779 O O . ALA A 1 101 ? -11.842 -0.844 -0.158 1.00 75.50 101 ALA A O 1
ATOM 780 N N . ASP A 1 102 ? -10.319 0.461 0.805 1.00 66.75 102 ASP A N 1
ATOM 781 C CA . ASP A 1 102 ? -9.577 0.732 -0.421 1.00 66.75 102 ASP A CA 1
ATOM 782 C C . ASP A 1 102 ? -8.339 -0.171 -0.546 1.00 66.75 102 ASP A C 1
ATOM 784 O O . ASP A 1 102 ? -7.648 -0.132 -1.560 1.00 66.75 102 ASP A O 1
ATOM 788 N N . THR A 1 103 ? -8.060 -1.021 0.458 1.00 63.72 103 THR A N 1
ATOM 789 C CA . THR A 1 103 ? -6.800 -1.795 0.559 1.00 63.72 103 THR A CA 1
ATOM 790 C C . THR A 1 103 ? -5.584 -0.865 0.423 1.00 63.72 103 THR A C 1
ATOM 792 O O . THR A 1 103 ? -4.559 -1.209 -0.163 1.00 63.72 103 THR A O 1
ATOM 795 N N . ASP A 1 104 ? -5.728 0.364 0.927 1.00 62.31 104 ASP A N 1
ATOM 796 C CA . ASP A 1 104 ? -4.805 1.456 0.652 1.00 62.31 104 ASP A CA 1
ATOM 797 C C . ASP A 1 104 ? -3.574 1.365 1.561 1.00 62.31 104 ASP A C 1
ATOM 799 O O . ASP A 1 104 ? -3.543 1.851 2.695 1.00 62.31 104 ASP A O 1
ATOM 803 N N . LEU A 1 105 ? -2.530 0.726 1.035 1.00 56.88 105 LEU A N 1
ATOM 804 C CA . LEU A 1 105 ? -1.232 0.623 1.694 1.00 56.88 105 LEU A CA 1
ATOM 805 C C . LEU A 1 105 ? -0.584 1.991 1.941 1.00 56.88 105 LEU A C 1
ATOM 807 O O . LEU A 1 105 ? 0.157 2.135 2.912 1.00 56.88 105 LEU A O 1
ATOM 811 N N . SER A 1 106 ? -0.890 3.008 1.131 1.00 56.69 106 SER A N 1
ATOM 812 C CA . SER A 1 106 ? -0.370 4.363 1.329 1.00 56.69 106 SER A CA 1
ATOM 813 C C . SER A 1 106 ? -0.972 5.019 2.572 1.00 56.69 106 SER A C 1
ATOM 815 O O . SER A 1 106 ? -0.254 5.634 3.360 1.00 56.69 106 SER A O 1
ATOM 817 N N . GLU A 1 107 ? -2.265 4.803 2.824 1.00 62.34 107 GLU A N 1
ATOM 818 C CA . GLU A 1 107 ? -2.928 5.232 4.058 1.00 62.34 107 GLU A CA 1
ATOM 819 C C . GLU A 1 107 ? -2.429 4.434 5.269 1.00 62.34 107 GLU A C 1
ATOM 821 O O . GLU A 1 107 ? -2.366 4.981 6.367 1.00 62.34 107 GLU A O 1
ATOM 826 N N . MET A 1 108 ? -1.993 3.181 5.094 1.00 63.62 108 MET A N 1
ATOM 827 C CA . MET A 1 108 ? -1.351 2.415 6.170 1.00 63.62 108 MET A CA 1
ATOM 828 C C . MET A 1 108 ? 0.049 2.954 6.506 1.00 63.62 108 MET A C 1
ATOM 830 O O . MET A 1 108 ? 0.400 3.103 7.679 1.00 63.62 108 MET A O 1
ATOM 834 N N . VAL A 1 109 ? 0.839 3.323 5.496 1.00 59.16 109 VAL A N 1
ATOM 835 C CA . VAL A 1 109 ? 2.119 4.025 5.692 1.00 59.16 109 VAL A CA 1
ATOM 836 C C . VAL A 1 109 ? 1.883 5.413 6.303 1.00 59.16 109 VAL A C 1
ATOM 838 O O . VAL A 1 109 ? 2.623 5.840 7.190 1.00 59.16 109 VAL A O 1
ATOM 841 N N . SER A 1 110 ? 0.809 6.108 5.915 1.00 58.00 110 SER A N 1
ATOM 842 C CA . SER A 1 110 ? 0.373 7.360 6.546 1.00 58.00 110 SER A CA 1
ATOM 843 C C . SER A 1 110 ? -0.021 7.148 8.013 1.00 58.00 110 SER A C 1
ATOM 845 O O . SER A 1 110 ? 0.445 7.878 8.884 1.00 58.00 110 SER A O 1
ATOM 847 N N . LEU A 1 111 ? -0.793 6.111 8.342 1.00 62.28 111 LEU A N 1
ATOM 848 C CA . LEU A 1 111 ? -1.104 5.736 9.727 1.00 62.28 111 LEU A CA 1
ATOM 849 C C . LEU A 1 111 ? 0.166 5.527 10.554 1.00 62.28 111 LEU A C 1
ATOM 851 O O . LEU A 1 111 ? 0.237 5.993 11.691 1.00 62.28 111 LEU A O 1
ATOM 855 N N . ALA A 1 112 ? 1.171 4.890 9.956 1.00 58.53 112 ALA A N 1
ATOM 856 C CA . ALA A 1 112 ? 2.469 4.661 10.568 1.00 58.53 112 ALA A CA 1
ATOM 857 C C . ALA A 1 112 ? 3.349 5.924 10.671 1.00 58.53 112 ALA A C 1
ATOM 859 O O . ALA A 1 112 ? 4.325 5.884 11.410 1.00 58.53 112 ALA A O 1
ATOM 860 N N . SER A 1 113 ? 3.043 7.028 9.972 1.00 51.78 113 SER A N 1
ATOM 861 C CA . SER A 1 113 ? 3.917 8.217 9.859 1.00 51.78 113 SER A CA 1
ATOM 862 C C . SER A 1 113 ? 3.309 9.548 10.333 1.00 51.78 113 SER A C 1
ATOM 864 O O . SER A 1 113 ? 4.045 10.408 10.807 1.00 51.78 113 SER A O 1
ATOM 866 N N . THR A 1 114 ? 1.992 9.769 10.221 1.00 48.47 114 THR A N 1
ATOM 867 C CA . THR A 1 114 ? 1.387 11.127 10.231 1.00 48.47 114 THR A CA 1
ATOM 868 C C . THR A 1 114 ? 0.286 11.375 11.270 1.00 48.47 114 THR A C 1
ATOM 870 O O . THR A 1 114 ? -0.185 12.508 11.401 1.00 48.47 114 THR A O 1
ATOM 873 N N . ARG A 1 115 ? -0.138 10.383 12.066 1.00 54.44 115 ARG A N 1
ATOM 874 C CA . ARG A 1 115 ? -1.161 10.588 13.127 1.00 54.44 115 ARG A CA 1
ATOM 875 C C . ARG A 1 115 ? -0.602 10.656 14.546 1.00 54.44 115 ARG A C 1
ATOM 877 O O . ARG A 1 115 ? -1.332 10.626 15.533 1.00 54.44 115 ARG A O 1
ATOM 884 N N . PHE A 1 116 ? 0.695 10.901 14.630 1.00 50.75 116 PHE A N 1
ATOM 885 C CA . PHE A 1 116 ? 1.421 11.297 15.822 1.00 50.75 116 PHE A CA 1
ATOM 886 C C . PHE A 1 116 ? 1.127 12.773 16.146 1.00 50.75 116 PHE A C 1
ATOM 888 O O . PHE A 1 116 ? 1.948 13.654 15.943 1.00 50.75 116 PHE A O 1
ATOM 895 N N . ALA A 1 117 ? -0.072 13.113 16.607 1.00 41.41 117 ALA A N 1
ATOM 896 C CA . ALA A 1 117 ? -0.380 14.473 17.044 1.00 41.41 117 ALA A CA 1
ATOM 897 C C . ALA A 1 117 ? -1.302 14.451 18.261 1.00 41.41 117 ALA A C 1
ATOM 899 O O . ALA A 1 117 ? -2.354 13.828 18.227 1.00 41.41 117 ALA A O 1
ATOM 900 N N . VAL A 1 118 ? -0.844 15.124 19.318 1.00 47.19 118 VAL A N 1
ATOM 901 C CA . VAL A 1 118 ? -1.326 15.111 20.707 1.00 47.19 118 VAL A CA 1
ATOM 902 C C . VAL A 1 118 ? -2.830 14.912 20.901 1.00 47.19 118 VAL A C 1
ATOM 904 O O . VAL A 1 118 ? -3.661 15.704 20.470 1.00 47.19 118 VAL A O 1
ATOM 907 N N . VAL A 1 119 ? -3.080 13.911 21.739 1.00 48.94 119 VAL A N 1
ATOM 908 C CA . VAL A 1 119 ? -4.217 13.669 22.621 1.00 48.94 119 VAL A CA 1
ATOM 909 C C . VAL A 1 119 ? -4.463 14.868 23.552 1.00 48.94 119 VAL A C 1
ATOM 911 O O . VAL A 1 119 ? -3.785 15.007 24.570 1.00 48.94 119 VAL A O 1
ATOM 914 N N . ASP A 1 120 ? -5.462 15.695 23.249 1.00 45.69 120 ASP A N 1
ATOM 915 C CA . ASP A 1 120 ? -6.204 16.446 24.277 1.00 45.69 120 ASP A CA 1
ATOM 916 C C . ASP A 1 120 ? -7.546 15.737 24.516 1.00 45.69 120 ASP A C 1
ATOM 918 O O . ASP A 1 120 ? -8.635 16.279 24.343 1.00 45.69 120 ASP A O 1
ATOM 922 N N . MET A 1 121 ? -7.465 14.434 24.799 1.00 53.44 121 MET A N 1
ATOM 923 C CA . MET A 1 121 ? -8.641 13.609 25.037 1.00 53.44 121 MET A CA 1
ATOM 924 C C . MET A 1 121 ? -8.905 13.524 26.527 1.00 53.44 121 MET A C 1
ATOM 926 O O . MET A 1 121 ? -8.024 13.255 27.346 1.00 53.44 121 MET A O 1
ATOM 930 N N . SER A 1 122 ? -10.168 13.693 26.873 1.00 62.78 122 SER A N 1
ATOM 931 C CA . SER A 1 122 ? -10.678 13.382 28.192 1.00 62.78 122 SER A CA 1
ATOM 932 C C . SER A 1 122 ? -10.745 11.856 28.334 1.00 62.78 122 SER A C 1
ATOM 934 O O . SER A 1 122 ? -11.707 11.214 27.923 1.00 62.78 122 SER A O 1
ATOM 936 N N . TYR A 1 123 ? -9.661 11.276 28.857 1.00 77.12 123 TYR A N 1
ATOM 937 C CA . TYR A 1 123 ? -9.514 9.847 29.144 1.00 77.12 123 TYR A CA 1
ATOM 938 C C . TYR A 1 123 ? -10.721 9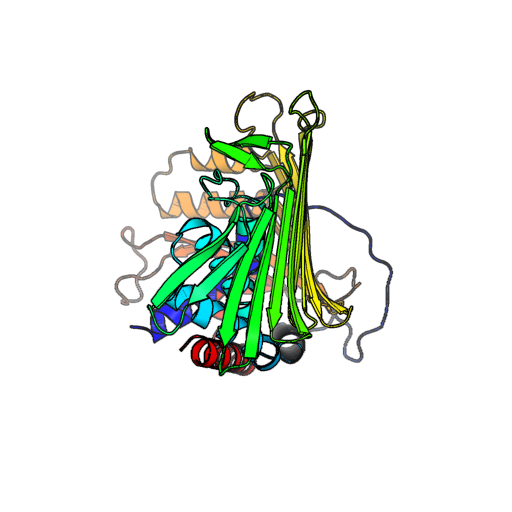.270 29.889 1.00 77.12 123 TYR A C 1
ATOM 940 O O . TYR A 1 123 ? -11.360 9.959 30.695 1.00 77.12 123 TYR A O 1
ATOM 948 N N . GLY A 1 124 ? -11.003 7.987 29.663 1.00 84.25 124 GLY A N 1
ATOM 949 C CA . GLY A 1 124 ? -12.101 7.303 30.339 1.00 84.25 124 GLY A CA 1
ATOM 950 C C . GLY A 1 124 ? -13.048 6.522 29.467 1.00 84.25 124 GLY A C 1
ATOM 951 O O . GLY A 1 124 ? -12.853 6.355 28.263 1.00 84.25 124 GLY A O 1
ATOM 952 N N . THR A 1 125 ? -14.087 6.029 30.129 1.00 90.00 125 THR A N 1
ATOM 953 C CA . THR A 1 125 ? -15.169 5.290 29.494 1.00 90.00 125 THR A CA 1
ATOM 954 C C . THR A 1 125 ? -16.308 6.243 29.178 1.00 90.00 125 THR A C 1
ATOM 956 O O . THR A 1 125 ? -16.993 6.746 30.070 1.00 90.00 125 THR A O 1
ATOM 959 N N . TRP A 1 126 ? -16.530 6.448 27.890 1.00 89.50 126 TRP A N 1
ATOM 960 C CA . TRP A 1 126 ? -17.620 7.223 27.331 1.00 89.50 126 TRP A CA 1
ATOM 961 C C . TRP A 1 126 ? -18.702 6.285 26.823 1.00 89.50 126 TRP A C 1
ATOM 963 O O . TRP A 1 126 ? -18.417 5.315 26.123 1.00 89.50 126 TRP A O 1
ATOM 973 N N . GLU A 1 127 ? -19.952 6.574 27.159 1.00 93.12 127 GLU A N 1
ATOM 974 C CA . GLU A 1 127 ? -21.102 5.813 26.680 1.00 93.12 127 GLU A CA 1
ATOM 975 C C . GLU A 1 127 ? -22.087 6.741 25.975 1.00 93.12 127 GLU A C 1
ATOM 977 O O . GLU A 1 127 ? -22.477 7.778 26.518 1.00 93.12 127 GLU A O 1
ATOM 982 N N . TYR A 1 128 ? -22.467 6.381 24.750 1.00 93.25 128 TYR A N 1
ATOM 983 C CA . TYR A 1 128 ? -23.409 7.160 23.964 1.00 93.25 128 TYR A CA 1
ATOM 984 C C . TYR A 1 128 ? -24.835 6.927 24.456 1.00 93.25 128 TYR A C 1
ATOM 986 O O . TYR A 1 128 ? -25.361 5.811 24.418 1.00 93.25 128 TYR A O 1
ATOM 994 N N . ASN A 1 129 ? -25.479 8.000 24.894 1.00 92.06 129 ASN A N 1
ATOM 995 C CA . ASN A 1 129 ? -26.858 7.991 25.337 1.00 92.06 129 ASN A CA 1
ATOM 996 C C . ASN A 1 129 ? -27.784 8.327 24.163 1.00 92.06 129 ASN A C 1
ATOM 998 O O . ASN A 1 129 ? -27.963 9.489 23.799 1.00 92.06 129 ASN A O 1
ATOM 1002 N N . GLU A 1 130 ? -28.419 7.303 23.590 1.00 90.38 130 GLU A N 1
ATOM 1003 C CA . GLU A 1 130 ? -29.329 7.454 22.443 1.00 90.38 130 GLU A CA 1
ATOM 1004 C C . GLU A 1 130 ? -30.552 8.334 22.756 1.00 90.38 130 GLU A C 1
ATOM 1006 O O . GLU A 1 130 ? -31.104 8.962 21.857 1.00 90.38 130 GLU A O 1
ATOM 1011 N N . SER A 1 131 ? -30.972 8.421 24.026 1.00 92.19 131 SER A N 1
ATOM 1012 C CA . SER A 1 131 ? -32.138 9.229 24.419 1.00 92.19 131 SER A CA 1
ATOM 1013 C C . SER A 1 131 ? -31.833 10.725 24.455 1.00 92.19 131 SER A C 1
ATOM 1015 O O . SER A 1 131 ? -32.720 11.536 24.200 1.00 92.19 131 SER A O 1
ATOM 1017 N N . THR A 1 132 ? -30.594 11.098 24.780 1.00 92.19 132 THR A N 1
ATOM 1018 C CA . THR A 1 132 ? -30.158 12.502 24.846 1.00 92.19 132 THR A CA 1
ATOM 1019 C C . THR A 1 132 ? -29.283 12.912 23.665 1.00 92.19 132 THR A C 1
ATOM 1021 O O . THR A 1 132 ? -29.016 14.100 23.509 1.00 92.19 132 THR A O 1
ATOM 1024 N N . SER A 1 133 ? -28.865 11.960 22.820 1.00 90.12 133 SER A N 1
ATOM 1025 C CA . SER A 1 133 ? -27.898 12.160 21.731 1.00 90.12 133 SER A CA 1
ATOM 1026 C C . SER A 1 133 ? -26.578 12.774 22.213 1.00 90.12 133 SER A C 1
ATOM 1028 O O . SER A 1 133 ? -25.993 13.625 21.546 1.00 90.12 133 SER A O 1
ATOM 1030 N N . GLN A 1 134 ? -26.124 12.369 23.400 1.00 89.25 134 GLN A N 1
ATOM 1031 C CA . GLN A 1 134 ? -24.915 12.889 24.040 1.00 89.25 134 GLN A CA 1
ATOM 1032 C C . GLN A 1 134 ? -24.031 11.756 24.551 1.00 89.25 134 GLN A C 1
ATOM 1034 O O . GLN A 1 134 ? -24.506 10.664 24.857 1.00 89.25 134 GLN A O 1
ATOM 1039 N N . TRP A 1 135 ? -22.734 12.034 24.658 1.00 88.81 135 TRP A N 1
ATOM 1040 C CA . TRP A 1 135 ? -21.781 11.141 25.301 1.00 88.81 135 TRP A CA 1
ATOM 1041 C C . TRP A 1 135 ? -21.691 11.446 26.790 1.00 88.81 135 TRP A C 1
ATOM 1043 O O . TRP A 1 135 ? -21.344 12.559 27.185 1.00 88.81 135 TRP A O 1
ATOM 1053 N N . ASP A 1 136 ? -21.957 10.433 27.607 1.00 89.06 136 ASP A N 1
ATOM 1054 C CA . ASP A 1 136 ? -21.785 10.498 29.050 1.00 89.06 136 ASP A CA 1
ATOM 1055 C C . ASP A 1 136 ? -20.417 9.913 29.417 1.00 89.06 136 ASP A C 1
ATOM 1057 O O . ASP A 1 136 ? -20.139 8.748 29.119 1.00 89.06 136 ASP A O 1
ATOM 1061 N N . ASN A 1 137 ? -19.578 10.677 30.118 1.00 87.38 137 ASN A N 1
ATOM 1062 C CA . ASN A 1 137 ? -18.395 10.107 30.760 1.00 87.38 137 ASN A CA 1
ATOM 1063 C C . ASN A 1 137 ? -18.848 9.305 31.990 1.00 87.38 137 ASN A C 1
ATOM 1065 O O . ASN A 1 137 ? -19.350 9.876 32.961 1.00 87.38 137 ASN A O 1
ATOM 1069 N N . LYS A 1 138 ? -18.732 7.978 31.926 1.00 87.31 138 LYS A N 1
ATOM 1070 C CA . LYS A 1 138 ? -19.132 7.064 33.007 1.00 87.31 138 LYS A CA 1
ATOM 1071 C C . LYS A 1 138 ? -18.011 6.826 34.011 1.00 87.31 138 LYS A C 1
ATOM 1073 O O . LYS A 1 138 ? -18.290 6.534 35.170 1.00 87.31 138 LYS A O 1
ATOM 1078 N N . GLU A 1 139 ? -16.767 6.949 33.570 1.00 83.06 139 GLU A N 1
ATOM 1079 C CA . GLU A 1 139 ? -15.588 6.705 34.386 1.00 83.06 139 GLU A CA 1
ATOM 1080 C C . GLU A 1 139 ? -14.432 7.544 33.855 1.00 83.06 139 GLU A C 1
ATOM 1082 O O . GLU A 1 139 ? -13.971 7.320 32.736 1.00 83.06 139 GLU A O 1
ATOM 1087 N N . THR A 1 140 ? -13.950 8.493 34.660 1.00 75.44 140 THR A N 1
ATOM 1088 C CA . THR A 1 140 ? -12.732 9.242 34.348 1.00 75.44 140 THR A CA 1
ATOM 1089 C C . THR A 1 140 ? -11.565 8.259 34.305 1.00 75.44 140 THR A C 1
ATOM 1091 O O . THR A 1 140 ? -11.239 7.639 35.317 1.00 75.44 140 THR A O 1
ATOM 1094 N N . GLY A 1 141 ? -10.971 8.081 33.128 1.00 65.88 141 GLY A N 1
ATOM 1095 C CA . GLY A 1 141 ? -9.987 7.028 32.888 1.00 65.88 141 GLY A CA 1
ATOM 1096 C C . GLY A 1 141 ? -8.606 7.349 33.420 1.00 65.88 141 GLY A C 1
ATOM 1097 O O . GLY A 1 141 ? -8.282 8.496 33.746 1.00 65.88 141 GLY A O 1
ATOM 1098 N N . GLN A 1 142 ? -7.762 6.319 33.442 1.00 69.50 142 GLN A N 1
ATOM 1099 C CA . GLN A 1 142 ? -6.326 6.517 33.554 1.00 69.50 142 GLN A CA 1
ATOM 1100 C C . GLN A 1 142 ? -5.807 7.255 32.317 1.00 69.50 142 GLN A C 1
ATOM 1102 O O . GLN A 1 142 ? -6.318 7.102 31.206 1.00 69.50 142 GLN A O 1
ATOM 1107 N N . LYS A 1 143 ? -4.786 8.092 32.524 1.00 75.69 143 LYS A N 1
ATOM 1108 C CA . LYS A 1 143 ? -4.090 8.760 31.427 1.00 75.69 143 LYS A CA 1
ATOM 1109 C C . LYS A 1 143 ? -3.598 7.694 30.444 1.00 75.69 143 LYS A C 1
ATOM 1111 O O . LYS A 1 143 ? -3.016 6.707 30.866 1.00 75.69 143 LYS A O 1
ATOM 1116 N N . GLY A 1 144 ? -3.836 7.915 29.158 1.00 77.50 144 GLY A N 1
ATOM 1117 C CA . GLY A 1 144 ? -3.442 6.992 28.099 1.00 77.50 144 GLY A CA 1
ATOM 1118 C C . GLY A 1 144 ? -4.487 5.930 27.756 1.00 77.50 144 GLY A C 1
ATOM 1119 O O . GLY A 1 144 ? -4.190 5.081 26.930 1.00 77.50 144 GLY A O 1
ATOM 1120 N N . GLU A 1 145 ? -5.704 5.973 28.306 1.00 85.50 145 GLU A N 1
ATOM 1121 C CA . GLU A 1 145 ? -6.760 5.007 27.971 1.00 85.50 145 GLU A CA 1
ATOM 1122 C C . GLU A 1 145 ? -8.100 5.691 27.670 1.00 85.50 145 GLU A C 1
ATOM 1124 O O . GLU A 1 145 ? -8.558 6.586 28.391 1.00 85.50 145 GLU A O 1
ATOM 1129 N N . VAL A 1 146 ? -8.756 5.255 26.594 1.00 85.50 146 VAL A N 1
ATOM 1130 C CA . VAL A 1 146 ? -10.110 5.686 26.246 1.00 85.50 146 VAL A CA 1
ATOM 1131 C C . VAL A 1 146 ? -10.942 4.507 25.759 1.00 85.50 146 VAL A C 1
ATOM 1133 O O . VAL A 1 146 ? -10.470 3.648 25.015 1.00 85.50 146 VAL A O 1
ATOM 1136 N N . THR A 1 147 ? -12.207 4.481 26.160 1.00 90.00 147 THR A N 1
ATOM 1137 C CA . THR A 1 147 ? -13.178 3.494 25.693 1.00 90.00 147 THR A CA 1
ATOM 1138 C C . THR A 1 147 ? -14.470 4.194 25.307 1.00 90.00 147 THR A C 1
ATOM 1140 O O . THR A 1 147 ? -15.081 4.852 26.140 1.00 90.00 147 THR A O 1
ATOM 1143 N N . TYR A 1 148 ? -14.923 4.010 24.071 1.00 91.06 148 TYR A N 1
ATOM 1144 C CA . TYR A 1 148 ? -16.231 4.455 23.601 1.00 91.06 148 TYR A CA 1
ATOM 1145 C C . TYR A 1 148 ? -17.171 3.267 23.490 1.00 91.06 148 TYR A C 1
ATOM 1147 O O . TYR A 1 148 ? -16.859 2.296 22.805 1.00 91.06 148 TYR A O 1
ATOM 1155 N N . LYS A 1 149 ? -18.333 3.361 24.132 1.00 94.50 149 LYS A N 1
ATOM 1156 C CA . LYS A 1 149 ? -19.408 2.370 24.088 1.00 94.50 149 LYS A CA 1
ATOM 1157 C C . LYS A 1 149 ? -20.628 2.967 23.405 1.00 94.50 149 LYS A C 1
ATOM 1159 O O . LYS A 1 149 ? -21.119 4.019 23.805 1.00 94.50 149 LYS A O 1
ATOM 1164 N N . PHE A 1 150 ? -21.125 2.292 22.382 1.00 95.19 150 PHE A N 1
ATOM 1165 C CA . PHE A 1 150 ? -22.304 2.710 21.627 1.00 95.19 150 PHE A CA 1
ATOM 1166 C C . PHE A 1 150 ? -23.044 1.479 21.108 1.00 95.19 150 PHE A C 1
ATOM 1168 O O . PHE A 1 150 ? -22.715 0.348 21.469 1.00 95.19 150 PHE A O 1
ATOM 1175 N N . LYS A 1 151 ? -24.081 1.684 20.297 1.00 96.69 151 LYS A N 1
ATOM 1176 C CA . LYS A 1 151 ? -24.813 0.593 19.658 1.00 96.69 151 LYS A CA 1
ATOM 1177 C C . LYS A 1 151 ? -24.842 0.760 18.148 1.00 96.69 151 LYS A C 1
ATOM 1179 O O . LYS A 1 151 ? -24.982 1.873 17.641 1.00 96.69 151 LYS A O 1
ATOM 1184 N N . VAL A 1 152 ? -24.772 -0.373 17.461 1.00 96.25 152 VAL A N 1
ATOM 1185 C CA . VAL A 1 152 ? -25.017 -0.520 16.026 1.00 96.25 152 VAL A CA 1
ATOM 1186 C C . VAL A 1 152 ? -26.171 -1.507 15.896 1.00 96.25 152 VAL A C 1
ATOM 1188 O O . VAL A 1 152 ? -26.061 -2.636 16.362 1.00 96.25 152 VAL A O 1
ATOM 1191 N N . ASP A 1 153 ? -27.308 -1.064 15.355 1.00 94.19 153 ASP A N 1
ATOM 1192 C CA . ASP A 1 153 ? -28.544 -1.861 15.238 1.00 94.19 153 ASP A CA 1
ATOM 1193 C C . ASP A 1 153 ? -28.986 -2.564 16.537 1.00 94.19 153 ASP A C 1
ATOM 1195 O O . ASP A 1 153 ? -29.493 -3.684 16.537 1.00 94.19 153 ASP A O 1
ATOM 1199 N N . GLY A 1 154 ? -28.781 -1.907 17.681 1.00 94.19 154 GLY A N 1
ATOM 1200 C CA . GLY A 1 154 ? -29.108 -2.459 18.998 1.00 94.19 154 GLY A CA 1
ATOM 1201 C C . GLY A 1 154 ? -28.052 -3.406 19.583 1.00 94.19 154 GLY A C 1
ATOM 1202 O O . GLY A 1 154 ? -28.130 -3.720 20.772 1.00 94.19 154 GLY A O 1
ATOM 1203 N N . THR A 1 155 ? -27.038 -3.801 18.814 1.00 97.75 155 THR A N 1
ATOM 1204 C CA . THR A 1 155 ? -25.886 -4.572 19.294 1.00 97.75 155 THR A CA 1
ATOM 1205 C C . THR A 1 155 ? -24.836 -3.637 19.887 1.00 97.75 155 THR A C 1
ATOM 1207 O O . THR A 1 155 ? -24.528 -2.593 19.318 1.00 97.75 155 THR A O 1
ATOM 1210 N N . ALA A 1 156 ? -24.289 -3.994 21.051 1.00 97.62 156 ALA A N 1
ATOM 1211 C CA . ALA A 1 156 ? -23.261 -3.198 21.716 1.00 97.62 156 ALA A CA 1
ATOM 1212 C C . ALA A 1 156 ? -21.969 -3.170 20.888 1.00 97.62 156 ALA A C 1
ATOM 1214 O O . ALA A 1 156 ? -21.474 -4.222 20.501 1.00 97.62 156 ALA A O 1
ATOM 1215 N N . ALA A 1 157 ? -21.411 -1.987 20.664 1.00 97.56 157 ALA A N 1
ATOM 1216 C CA . ALA A 1 157 ? -20.140 -1.770 19.993 1.00 97.56 157 ALA A CA 1
ATOM 1217 C C . ALA A 1 157 ? -19.170 -1.048 20.929 1.00 97.56 157 ALA A C 1
ATOM 1219 O O . ALA A 1 157 ? -19.584 -0.218 21.746 1.00 97.56 157 ALA A O 1
ATOM 1220 N N . THR A 1 158 ? -17.884 -1.380 20.826 1.00 95.44 158 THR A N 1
ATOM 1221 C CA . THR A 1 158 ? -16.831 -0.730 21.611 1.00 95.44 158 THR A CA 1
ATOM 1222 C C . THR A 1 158 ? -15.660 -0.337 20.726 1.00 95.44 158 THR A C 1
ATOM 1224 O O . THR A 1 158 ? -15.218 -1.121 19.891 1.00 95.44 158 THR A O 1
ATOM 1227 N N . ILE A 1 159 ? -15.134 0.866 20.946 1.00 92.19 159 ILE A N 1
ATOM 1228 C CA . ILE A 1 159 ? -13.823 1.283 20.448 1.00 92.19 159 ILE A CA 1
ATOM 1229 C C . ILE A 1 159 ? -12.962 1.563 21.664 1.00 92.19 159 ILE A C 1
ATOM 1231 O O . ILE A 1 159 ? -13.237 2.484 22.432 1.00 92.19 159 ILE A O 1
ATOM 1235 N N . HIS A 1 160 ? -11.949 0.737 21.857 1.00 91.56 160 HIS A N 1
ATOM 1236 C CA . HIS A 1 160 ? -11.020 0.837 22.968 1.00 91.56 160 HIS A CA 1
ATOM 1237 C C . HIS A 1 160 ? -9.647 1.208 22.425 1.00 91.56 160 HIS A C 1
ATOM 1239 O O . HIS A 1 160 ? -9.181 0.559 21.492 1.00 91.56 160 HIS A O 1
ATOM 1245 N N . ALA A 1 161 ? -9.009 2.232 22.984 1.00 87.81 161 ALA A N 1
ATOM 1246 C CA . ALA A 1 161 ? -7.659 2.619 22.609 1.00 87.81 161 ALA A CA 1
ATOM 1247 C C . ALA A 1 161 ? -6.784 2.876 23.838 1.00 87.81 161 ALA A C 1
ATOM 1249 O O . ALA A 1 161 ? -7.203 3.532 24.795 1.00 87.81 161 ALA A O 1
ATOM 1250 N N . THR A 1 162 ? -5.552 2.383 23.772 1.00 86.69 162 THR A N 1
ATOM 1251 C CA . THR A 1 162 ? -4.491 2.619 24.750 1.00 86.69 162 THR A CA 1
ATOM 1252 C C . THR A 1 162 ? -3.310 3.305 24.077 1.00 86.69 162 THR A C 1
ATOM 1254 O O . THR A 1 162 ? -2.975 3.030 22.924 1.00 86.69 162 THR A O 1
ATOM 1257 N N . TYR A 1 163 ? -2.682 4.218 24.803 1.00 84.56 163 TYR A N 1
ATOM 1258 C CA . TYR A 1 163 ? -1.574 5.043 24.353 1.00 84.56 163 TYR A CA 1
ATOM 1259 C C . TYR A 1 163 ? -0.397 4.851 25.302 1.00 84.56 163 TYR A C 1
ATOM 1261 O O . TYR A 1 163 ? -0.570 4.774 26.517 1.00 84.56 163 TYR A O 1
ATOM 1269 N N . SER A 1 164 ? 0.815 4.808 24.755 1.00 83.00 164 SER A N 1
ATOM 1270 C CA . SER A 1 164 ? 2.025 4.750 25.568 1.00 83.00 164 SER A CA 1
ATOM 1271 C C . SER A 1 164 ? 2.183 6.016 26.412 1.00 83.00 164 SER A C 1
ATOM 1273 O O . SER A 1 164 ? 2.044 7.133 25.911 1.00 83.00 164 SER A O 1
ATOM 1275 N N . ASP A 1 165 ? 2.574 5.840 27.675 1.00 79.88 165 ASP A N 1
ATOM 1276 C CA . ASP A 1 165 ? 2.981 6.941 28.555 1.00 79.88 165 ASP A CA 1
ATOM 1277 C C . ASP A 1 165 ? 4.271 7.628 28.087 1.00 79.88 165 ASP A C 1
ATOM 1279 O O . ASP A 1 165 ? 4.528 8.787 28.434 1.00 79.88 165 ASP A O 1
ATOM 1283 N N . LYS A 1 166 ? 5.099 6.923 27.304 1.00 81.81 166 LYS A N 1
ATOM 1284 C CA . LYS A 1 166 ? 6.292 7.500 26.688 1.00 81.81 166 LYS A CA 1
ATOM 1285 C C . LYS A 1 166 ? 5.873 8.271 25.443 1.00 81.81 166 LYS A C 1
ATOM 1287 O O . LYS A 1 166 ? 5.148 7.772 24.586 1.00 81.81 166 LYS A O 1
ATOM 1292 N N . THR A 1 167 ? 6.390 9.487 25.325 1.00 80.00 167 THR A N 1
ATOM 1293 C CA . THR A 1 167 ? 6.126 10.360 24.184 1.00 80.00 167 THR A CA 1
ATOM 1294 C C . THR A 1 167 ? 7.417 10.863 23.562 1.00 80.00 167 THR A C 1
ATOM 1296 O O . THR A 1 167 ? 8.392 11.073 24.283 1.00 80.00 167 THR A O 1
ATOM 1299 N N . ILE A 1 168 ? 7.402 11.142 22.263 1.00 74.56 168 ILE A N 1
ATOM 1300 C CA . ILE A 1 168 ? 8.484 11.840 21.555 1.00 74.56 168 ILE A CA 1
ATOM 1301 C C . ILE A 1 168 ? 7.977 13.181 21.016 1.00 74.56 168 ILE A C 1
ATOM 1303 O O . ILE A 1 168 ? 6.775 13.457 21.060 1.00 74.56 168 ILE A O 1
ATOM 1307 N N . ARG A 1 169 ? 8.886 14.038 20.541 1.00 70.06 169 ARG A N 1
ATOM 1308 C CA . ARG A 1 169 ? 8.522 15.241 19.786 1.00 70.06 169 ARG A CA 1
ATOM 1309 C C . ARG A 1 169 ? 8.744 14.995 18.302 1.00 70.06 169 ARG A C 1
ATOM 1311 O O . ARG A 1 169 ? 9.867 14.729 17.902 1.00 70.06 169 ARG A O 1
ATOM 1318 N N . PHE A 1 170 ? 7.693 15.135 17.507 1.00 60.50 170 PHE A N 1
ATOM 1319 C CA . PHE A 1 170 ? 7.739 15.006 16.054 1.00 60.50 170 PHE A CA 1
ATOM 1320 C C . PHE A 1 170 ? 7.012 16.201 15.433 1.00 60.50 170 PHE A C 1
ATOM 1322 O O . PHE A 1 170 ? 5.912 16.535 15.870 1.00 60.50 170 PHE A O 1
ATOM 1329 N N . GLU A 1 171 ? 7.659 16.915 14.506 1.00 56.75 171 GLU A N 1
ATOM 1330 C CA . GLU A 1 171 ? 7.116 18.122 13.848 1.00 56.75 171 GLU A CA 1
ATOM 1331 C C . GLU A 1 171 ? 6.484 19.154 14.810 1.00 56.75 171 GLU A C 1
ATOM 1333 O O . GLU A 1 171 ? 5.437 19.752 14.557 1.00 56.75 171 GLU A O 1
ATOM 1338 N N . GLY A 1 172 ? 7.108 19.358 15.975 1.00 61.88 172 GLY A N 1
ATOM 1339 C CA . GLY A 1 172 ? 6.623 20.301 16.990 1.00 61.88 172 GLY A CA 1
ATOM 1340 C C . GLY A 1 172 ? 5.428 19.814 17.821 1.00 61.88 172 GLY A C 1
ATOM 1341 O O . GLY A 1 172 ? 4.911 20.580 18.635 1.00 61.88 172 GLY A O 1
ATOM 1342 N N . ARG A 1 173 ? 5.006 18.552 17.675 1.00 62.94 173 ARG A N 1
ATOM 1343 C CA . ARG A 1 173 ? 3.923 17.919 18.444 1.00 62.94 173 ARG A CA 1
ATOM 1344 C C . ARG A 1 173 ? 4.471 16.846 19.385 1.00 62.94 173 ARG A C 1
ATOM 1346 O O . ARG A 1 173 ? 5.478 16.215 19.084 1.00 62.94 173 ARG A O 1
ATOM 1353 N N . THR A 1 174 ? 3.816 16.643 20.530 1.00 73.50 174 THR A N 1
ATOM 1354 C CA . THR A 1 174 ? 4.119 15.537 21.459 1.00 73.50 174 THR A CA 1
ATOM 1355 C C . THR A 1 174 ? 3.296 14.311 21.081 1.00 73.50 174 THR A C 1
ATOM 1357 O O . THR A 1 174 ? 2.093 14.405 20.866 1.00 73.50 174 THR A O 1
ATOM 1360 N N . VAL A 1 175 ? 3.920 13.147 20.975 1.00 72.50 175 VAL A N 1
ATOM 1361 C CA . VAL A 1 175 ? 3.261 11.997 20.346 1.00 72.50 175 VAL A CA 1
ATOM 1362 C C . VAL A 1 175 ? 3.550 10.736 21.135 1.00 72.50 175 VAL A C 1
ATOM 1364 O O . VAL A 1 175 ? 4.708 10.539 21.505 1.00 72.50 175 VAL A O 1
ATOM 1367 N N . PRO A 1 176 ? 2.541 9.908 21.452 1.00 78.69 176 PRO A N 1
ATOM 1368 C CA . PRO A 1 176 ? 2.783 8.655 22.149 1.00 78.69 176 PRO A CA 1
ATOM 1369 C C . PRO A 1 176 ? 3.588 7.728 21.243 1.00 78.69 176 PRO A C 1
ATOM 1371 O O . PRO A 1 176 ? 3.298 7.600 20.057 1.00 78.69 176 PRO A O 1
ATOM 1374 N N . VAL A 1 177 ? 4.593 7.063 21.811 1.00 80.88 177 VAL A N 1
ATOM 1375 C CA . VAL A 1 177 ? 5.424 6.108 21.060 1.00 80.88 177 VAL A CA 1
ATOM 1376 C C . VAL A 1 177 ? 4.707 4.789 20.791 1.00 80.88 177 VAL A C 1
ATOM 1378 O O . VAL A 1 177 ? 5.291 3.883 20.220 1.00 80.88 177 VAL A O 1
ATOM 1381 N N . GLY A 1 178 ? 3.469 4.632 21.246 1.00 83.88 178 GLY A N 1
ATOM 1382 C CA . GLY A 1 178 ? 2.690 3.436 20.993 1.00 83.88 178 GLY A CA 1
ATOM 1383 C C . GLY A 1 178 ? 1.204 3.714 21.095 1.00 83.88 178 GLY A C 1
ATOM 1384 O O . GLY A 1 178 ? 0.780 4.494 21.950 1.00 83.88 178 GLY A O 1
ATOM 1385 N N . VAL A 1 179 ? 0.438 3.073 20.222 1.00 84.50 179 VAL A N 1
ATOM 1386 C CA . VAL A 1 179 ? -1.022 3.090 20.204 1.00 84.50 179 VAL A CA 1
ATOM 1387 C C . VAL A 1 179 ? -1.505 1.671 19.945 1.00 84.50 179 VAL A C 1
ATOM 1389 O O .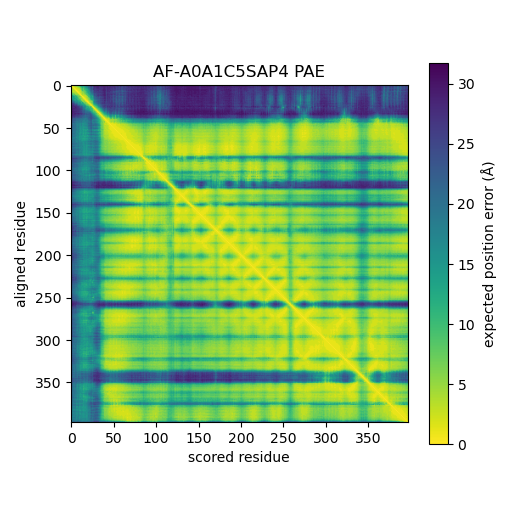 VAL A 1 179 ? -1.049 1.026 19.005 1.00 84.50 179 VAL A O 1
ATOM 1392 N N . SER A 1 180 ? -2.447 1.199 20.751 1.00 89.31 180 SER A N 1
ATOM 1393 C CA . SER A 1 180 ? -3.224 -0.004 20.462 1.00 89.31 180 SER A CA 1
ATOM 1394 C C . SER A 1 180 ? -4.695 0.374 20.436 1.00 89.31 180 SER A C 1
ATOM 1396 O O . SER A 1 180 ? -5.164 1.068 21.335 1.00 89.31 180 SER A O 1
ATOM 1398 N N . MET A 1 181 ? -5.422 -0.035 19.404 1.00 90.31 181 MET A N 1
ATOM 1399 C CA . MET A 1 181 ? -6.846 0.226 19.246 1.00 90.31 181 MET A CA 1
ATOM 1400 C C . MET A 1 181 ? -7.566 -1.055 18.853 1.00 90.31 181 MET A C 1
ATOM 1402 O O . MET A 1 181 ? -7.086 -1.816 18.020 1.00 90.31 181 MET A O 1
ATOM 1406 N N . LYS A 1 182 ? -8.748 -1.265 19.424 1.00 94.44 182 LYS A N 1
ATOM 1407 C CA . LYS A 1 182 ? -9.601 -2.421 19.177 1.00 94.44 182 LYS A CA 1
ATOM 1408 C C . LYS A 1 182 ? -11.038 -1.979 18.939 1.00 94.44 182 LYS A C 1
ATOM 1410 O O . LYS A 1 182 ? -11.600 -1.238 19.748 1.00 94.44 182 LYS A O 1
ATOM 1415 N N . VAL A 1 183 ? -11.633 -2.467 17.853 1.00 94.88 183 VAL A N 1
ATOM 1416 C CA . VAL A 1 183 ? -13.042 -2.255 17.497 1.00 94.88 183 VAL A CA 1
ATOM 1417 C C . VAL A 1 183 ? -13.795 -3.570 17.663 1.00 94.88 183 VAL A C 1
ATOM 1419 O O . VAL A 1 183 ? -13.402 -4.590 17.092 1.00 94.88 183 VAL A O 1
ATOM 1422 N N . THR A 1 184 ? -14.885 -3.561 18.427 1.00 97.31 184 THR A N 1
ATOM 1423 C CA . THR A 1 184 ? -15.728 -4.743 18.646 1.00 97.31 184 THR A CA 1
ATOM 1424 C C . THR A 1 184 ? -17.201 -4.459 18.392 1.00 97.31 184 THR A C 1
ATOM 1426 O O . THR A 1 184 ? -17.681 -3.341 18.599 1.00 97.31 184 THR A O 1
ATOM 1429 N N . LEU A 1 185 ? -17.930 -5.506 18.003 1.00 97.50 185 LEU A N 1
ATOM 1430 C CA . LEU A 1 185 ? -19.388 -5.537 17.953 1.00 97.50 185 LEU A CA 1
ATOM 1431 C C . LEU A 1 185 ? -19.871 -6.832 18.616 1.00 97.50 185 LEU A C 1
ATOM 1433 O O . LEU A 1 185 ? -19.554 -7.933 18.177 1.00 97.50 185 LEU A O 1
ATOM 1437 N N . GLY A 1 186 ? -20.616 -6.712 19.712 1.00 96.12 186 GLY A N 1
ATOM 1438 C CA . GLY A 1 186 ? -20.945 -7.836 20.581 1.00 96.12 186 GLY A CA 1
ATOM 1439 C C . GLY A 1 186 ? -19.678 -8.460 21.169 1.00 96.12 186 GLY A C 1
ATOM 1440 O O . GLY A 1 186 ? -18.903 -7.784 21.846 1.00 96.12 186 GLY A O 1
ATOM 1441 N N . THR A 1 187 ? -19.485 -9.755 20.923 1.00 94.38 187 THR A N 1
ATOM 1442 C CA . THR A 1 187 ? -18.278 -10.501 21.316 1.00 94.38 187 THR A CA 1
ATOM 1443 C C . THR A 1 187 ? -17.190 -10.497 20.247 1.00 94.38 187 THR A C 1
ATOM 1445 O O . THR A 1 187 ? -16.068 -10.915 20.530 1.00 94.38 187 THR A O 1
ATOM 1448 N N . ASP A 1 188 ? -17.505 -10.038 19.037 1.00 95.56 188 ASP A N 1
ATOM 1449 C CA . ASP A 1 188 ? -16.631 -10.187 17.882 1.00 95.56 188 ASP A CA 1
ATOM 1450 C C . ASP A 1 188 ? -15.653 -9.017 17.810 1.00 95.56 188 ASP A C 1
ATOM 1452 O O . ASP A 1 188 ? -16.020 -7.849 17.975 1.00 95.56 188 ASP A O 1
ATOM 1456 N N . THR A 1 189 ? -14.382 -9.336 17.576 1.00 95.94 189 THR A N 1
ATOM 1457 C CA . THR A 1 189 ? -13.355 -8.336 17.276 1.00 95.94 189 THR A CA 1
ATOM 1458 C C . THR A 1 189 ? -13.368 -8.086 15.778 1.00 95.94 189 THR A C 1
ATOM 1460 O O . THR A 1 189 ? -13.135 -9.008 15.004 1.00 95.94 189 THR A O 1
ATOM 1463 N N . LEU A 1 190 ? -13.673 -6.853 15.384 1.00 95.50 190 LEU A N 1
ATOM 1464 C CA . LEU A 1 190 ? -13.783 -6.466 13.980 1.00 95.50 190 LEU A CA 1
ATOM 1465 C C . LEU A 1 190 ? -12.450 -5.960 13.429 1.00 95.50 190 LEU A C 1
ATOM 1467 O O . LEU A 1 190 ? -12.119 -6.256 12.284 1.00 95.50 190 LEU A O 1
ATOM 1471 N N . ALA A 1 191 ? -11.698 -5.212 14.242 1.00 94.81 191 ALA A N 1
ATOM 1472 C CA . ALA A 1 191 ? -10.368 -4.737 13.884 1.00 94.81 191 ALA A CA 1
ATOM 1473 C C . ALA A 1 191 ? -9.473 -4.511 15.107 1.00 94.81 191 ALA A C 1
ATOM 1475 O O . ALA A 1 191 ? -9.962 -4.108 16.170 1.00 94.81 191 ALA A O 1
ATOM 1476 N N . GLU A 1 192 ? -8.166 -4.703 14.933 1.00 94.56 192 GLU A N 1
ATOM 1477 C CA . GLU A 1 192 ? -7.131 -4.335 15.900 1.00 94.56 192 GLU A CA 1
ATOM 1478 C C . GLU A 1 192 ? -5.980 -3.612 15.197 1.00 94.56 192 GLU A C 1
ATOM 1480 O O . GLU A 1 192 ? -5.356 -4.148 14.287 1.00 94.56 192 GLU A O 1
ATOM 1485 N N . LEU A 1 193 ? -5.688 -2.392 15.639 1.00 90.69 193 LEU A N 1
ATOM 1486 C CA . LEU A 1 193 ? -4.537 -1.602 15.216 1.00 90.69 193 LEU A CA 1
ATOM 1487 C C . LEU A 1 193 ? -3.507 -1.616 16.342 1.00 90.69 193 LEU A C 1
ATOM 1489 O O . LEU A 1 193 ? -3.830 -1.274 17.476 1.00 90.69 193 LEU A O 1
ATOM 1493 N N . ASN A 1 194 ? -2.261 -1.939 16.029 1.00 90.62 194 ASN A N 1
ATOM 1494 C CA . ASN A 1 194 ? -1.134 -1.780 16.938 1.00 90.62 194 ASN A CA 1
ATOM 1495 C C . ASN A 1 194 ? -0.035 -1.022 16.212 1.00 90.62 194 ASN A C 1
ATOM 1497 O O . ASN A 1 194 ? 0.404 -1.454 15.155 1.00 90.62 194 ASN A O 1
ATOM 1501 N N . SER A 1 195 ? 0.414 0.089 16.779 1.00 85.25 195 SER A N 1
ATOM 1502 C CA . SER A 1 195 ? 1.504 0.897 16.248 1.00 85.25 195 SER A CA 1
ATOM 1503 C C . SER A 1 195 ? 2.485 1.219 17.362 1.00 85.25 195 SER A C 1
ATOM 1505 O O . SER A 1 195 ? 2.078 1.532 18.482 1.00 85.25 195 SER A O 1
ATOM 1507 N N . SER A 1 196 ? 3.777 1.131 17.076 1.00 86.19 196 SER A N 1
ATOM 1508 C CA . SER A 1 196 ? 4.834 1.514 18.001 1.00 86.19 196 SER A CA 1
ATOM 1509 C C . SER A 1 196 ? 5.998 2.179 17.280 1.00 86.19 196 SER A C 1
ATOM 1511 O O . SER A 1 196 ? 6.289 1.876 16.125 1.00 86.19 196 SER A O 1
ATOM 1513 N N . ILE A 1 197 ? 6.658 3.081 17.996 1.00 80.62 197 ILE A N 1
ATOM 1514 C CA . ILE A 1 197 ? 7.877 3.766 17.605 1.00 80.62 197 ILE A CA 1
ATOM 1515 C C . ILE A 1 197 ? 8.937 3.429 18.644 1.00 80.62 197 ILE A C 1
ATOM 1517 O O . ILE A 1 197 ? 8.739 3.627 19.847 1.00 80.62 197 ILE A O 1
ATOM 1521 N N . ASN A 1 198 ? 10.097 2.983 18.190 1.00 83.44 198 ASN A N 1
ATOM 1522 C CA . ASN A 1 198 ? 11.279 2.914 19.021 1.00 83.44 198 ASN A CA 1
ATOM 1523 C C . ASN A 1 198 ? 12.280 3.955 18.539 1.00 83.44 198 ASN A C 1
ATOM 1525 O O . ASN A 1 198 ? 12.628 3.999 17.370 1.00 83.44 198 ASN A O 1
ATOM 1529 N N . MET A 1 199 ? 12.744 4.804 19.446 1.00 79.38 199 MET A N 1
ATOM 1530 C CA . MET A 1 199 ? 13.802 5.760 19.156 1.00 79.38 199 MET A CA 1
ATOM 1531 C C . MET A 1 199 ? 14.851 5.655 20.249 1.00 79.38 199 MET A C 1
ATOM 1533 O O . MET A 1 199 ? 14.518 5.658 21.444 1.00 79.38 199 MET A O 1
ATOM 1537 N N . ASN A 1 200 ? 16.108 5.526 19.832 1.00 80.88 200 ASN A N 1
ATOM 1538 C CA . ASN A 1 200 ? 17.228 5.481 20.760 1.00 80.88 200 ASN A CA 1
ATOM 1539 C C . ASN A 1 200 ? 17.440 6.853 21.431 1.00 80.88 200 ASN A C 1
ATOM 1541 O O . ASN A 1 200 ? 16.990 7.883 20.940 1.00 80.88 200 ASN A O 1
ATOM 1545 N N . GLU A 1 201 ? 18.144 6.883 22.566 1.00 78.06 201 GLU A N 1
ATOM 1546 C CA . GLU A 1 201 ? 18.369 8.132 23.320 1.00 78.06 201 GLU A CA 1
ATOM 1547 C C . GLU A 1 201 ? 19.137 9.197 22.524 1.00 78.06 201 GLU A C 1
ATOM 1549 O O . GLU A 1 201 ? 19.001 10.386 22.794 1.00 78.06 201 GLU A O 1
ATOM 1554 N N . ALA A 1 202 ? 19.950 8.768 21.556 1.00 77.75 202 ALA A N 1
ATOM 1555 C CA . ALA A 1 202 ? 20.718 9.653 20.690 1.00 77.75 202 ALA A CA 1
ATOM 1556 C C . ALA A 1 202 ? 19.902 10.221 19.514 1.00 77.75 202 ALA A C 1
ATOM 1558 O O . ALA A 1 202 ? 20.438 11.043 18.776 1.00 77.75 202 ALA A O 1
ATOM 1559 N N . GLU A 1 203 ? 18.655 9.772 19.323 1.00 73.75 203 GLU A N 1
ATOM 1560 C CA . GLU A 1 203 ? 17.781 10.130 18.194 1.00 73.75 203 GLU A CA 1
ATOM 1561 C C . GLU A 1 203 ? 18.426 9.852 16.819 1.00 73.75 203 GLU A C 1
ATOM 1563 O O . GLU A 1 203 ? 18.143 10.504 15.817 1.00 73.75 203 GLU A O 1
ATOM 1568 N N . THR A 1 204 ? 19.327 8.867 16.770 1.00 74.44 204 THR A N 1
ATOM 1569 C CA . THR A 1 204 ? 20.009 8.426 15.547 1.00 74.44 204 THR A CA 1
ATOM 1570 C C . THR A 1 204 ? 19.424 7.155 14.961 1.00 74.44 204 THR A C 1
ATOM 1572 O O . THR A 1 204 ? 19.753 6.816 13.832 1.00 74.44 204 THR A O 1
ATOM 1575 N N . GLN A 1 205 ? 18.575 6.447 15.700 1.00 78.19 205 GLN A N 1
ATOM 1576 C CA . GLN A 1 205 ? 17.864 5.282 15.200 1.00 78.19 205 GLN A CA 1
ATOM 1577 C C . GLN A 1 205 ? 16.391 5.407 15.552 1.00 78.19 205 GLN A C 1
ATOM 1579 O O . GLN A 1 205 ? 16.058 5.604 16.725 1.00 78.19 205 GLN A O 1
ATOM 1584 N N . ILE A 1 206 ? 15.539 5.279 14.541 1.00 77.31 206 ILE A N 1
ATOM 1585 C CA . ILE A 1 206 ? 14.085 5.301 14.665 1.00 77.31 206 ILE A CA 1
ATOM 1586 C C . ILE A 1 206 ? 13.555 4.047 13.986 1.00 77.31 206 ILE A C 1
ATOM 1588 O O . ILE A 1 206 ? 13.879 3.802 12.832 1.00 77.31 206 ILE A O 1
ATOM 1592 N N . SER A 1 207 ? 12.736 3.280 14.692 1.00 81.62 207 SER A N 1
ATOM 1593 C CA . SER A 1 207 ? 11.972 2.179 14.130 1.00 81.62 207 SER A CA 1
ATOM 1594 C C . SER A 1 207 ? 10.488 2.402 14.356 1.00 81.62 207 SER A C 1
ATOM 1596 O O . SER A 1 207 ? 10.073 2.923 15.391 1.00 81.62 207 SER A O 1
ATOM 1598 N N . VAL A 1 208 ? 9.685 2.018 13.380 1.00 80.38 208 VAL A N 1
ATOM 1599 C CA . VAL A 1 208 ? 8.233 2.090 13.380 1.00 80.38 208 VAL A CA 1
ATOM 1600 C C . VAL A 1 208 ? 7.717 0.704 13.047 1.00 80.38 208 VAL A C 1
ATOM 1602 O O . VAL A 1 208 ? 8.147 0.088 12.079 1.00 80.38 208 VAL A O 1
ATOM 1605 N N . ASN A 1 209 ? 6.776 0.210 13.838 1.00 87.38 209 ASN A N 1
ATOM 1606 C CA . ASN A 1 209 ? 6.084 -1.038 13.564 1.00 87.38 209 ASN A CA 1
ATOM 1607 C C . ASN A 1 209 ? 4.589 -0.809 13.745 1.00 87.38 209 ASN A C 1
ATOM 1609 O O . ASN A 1 209 ? 4.149 -0.493 14.850 1.00 87.38 209 ASN A O 1
ATOM 1613 N N . SER A 1 210 ? 3.833 -0.933 12.659 1.00 84.88 210 SER A N 1
ATOM 1614 C CA . SER A 1 210 ? 2.384 -0.784 12.638 1.00 84.88 210 SER A CA 1
ATOM 1615 C C . SER A 1 210 ? 1.727 -2.004 12.007 1.00 84.88 210 SER A C 1
ATOM 1617 O O . SER A 1 210 ? 2.170 -2.501 10.979 1.00 84.88 210 SER A O 1
ATOM 1619 N N . SER A 1 211 ? 0.638 -2.472 12.602 1.00 90.88 211 SER A N 1
ATOM 1620 C CA . SER A 1 211 ? -0.166 -3.580 12.099 1.00 90.88 211 SER A CA 1
ATOM 1621 C C . SER A 1 211 ? -1.647 -3.284 12.285 1.00 90.88 211 SER A C 1
ATOM 1623 O O . SER A 1 211 ? -2.047 -2.752 13.319 1.00 90.88 211 SER A O 1
ATOM 1625 N N . LEU A 1 212 ? -2.450 -3.624 11.284 1.00 90.75 212 LEU A N 1
ATOM 1626 C CA . LEU A 1 212 ? -3.904 -3.587 11.329 1.00 90.75 212 LEU A CA 1
ATOM 1627 C C . LEU A 1 212 ? -4.420 -4.969 10.942 1.00 90.75 212 LEU A C 1
ATOM 1629 O O . LEU A 1 212 ? -4.225 -5.403 9.808 1.00 90.75 212 LEU A O 1
ATOM 1633 N N . SER A 1 213 ? -5.088 -5.647 11.870 1.00 93.62 213 SER A N 1
ATOM 1634 C CA . SER A 1 213 ? -5.899 -6.818 11.559 1.00 93.62 213 SER A CA 1
ATOM 1635 C C . SER A 1 213 ? -7.355 -6.393 11.408 1.00 93.62 213 SER A C 1
ATOM 1637 O O . SER A 1 213 ? -7.873 -5.631 12.224 1.00 93.62 213 SER A O 1
ATOM 1639 N N . ALA A 1 214 ? -8.022 -6.863 10.360 1.00 91.94 214 ALA A N 1
ATOM 1640 C CA . ALA A 1 214 ? -9.440 -6.612 10.134 1.00 91.94 214 ALA A CA 1
ATOM 1641 C C . ALA A 1 214 ? -10.030 -7.762 9.322 1.00 91.94 214 ALA A C 1
ATOM 1643 O O . ALA A 1 214 ? -9.543 -8.064 8.241 1.00 91.94 214 ALA A O 1
ATOM 1644 N N . SER A 1 215 ? -11.064 -8.425 9.842 1.00 84.69 215 SER A N 1
ATOM 1645 C CA . SER A 1 215 ? -11.821 -9.444 9.095 1.00 84.69 215 SER A CA 1
ATOM 1646 C C . SER A 1 215 ? -10.983 -10.530 8.383 1.00 84.69 215 SER A C 1
ATOM 1648 O O . SER A 1 215 ? -11.295 -10.916 7.261 1.00 84.69 215 SER A O 1
ATOM 1650 N N . GLY A 1 216 ? -9.911 -11.026 9.014 1.00 87.00 216 GLY A N 1
ATOM 1651 C CA . GLY A 1 216 ? -9.017 -12.044 8.427 1.00 87.00 216 GLY A CA 1
ATOM 1652 C C . GLY A 1 216 ? -7.906 -11.488 7.524 1.00 87.00 216 GLY A C 1
ATOM 1653 O O . GLY A 1 216 ? -6.997 -12.225 7.139 1.00 87.00 216 GLY A O 1
ATOM 1654 N N . TYR A 1 217 ? -7.929 -10.184 7.248 1.00 91.94 217 TYR A N 1
ATOM 1655 C CA . TYR A 1 217 ? -6.836 -9.453 6.622 1.00 91.94 217 TYR A CA 1
ATOM 1656 C C . TYR A 1 217 ? -5.849 -8.946 7.665 1.00 91.94 217 TYR A C 1
ATOM 1658 O O . TYR A 1 217 ? -6.228 -8.575 8.781 1.00 91.94 217 TYR A O 1
ATOM 1666 N N . LEU A 1 218 ? -4.581 -8.893 7.274 1.00 93.38 218 LEU A N 1
ATOM 1667 C CA . LEU A 1 218 ? -3.511 -8.288 8.047 1.00 93.38 218 LEU A CA 1
ATOM 1668 C C . LEU A 1 218 ? -2.691 -7.369 7.142 1.00 93.38 218 LEU A C 1
ATOM 1670 O O . LEU A 1 218 ? -2.112 -7.804 6.145 1.00 93.38 218 LEU A O 1
ATOM 1674 N N . PHE A 1 219 ? -2.637 -6.103 7.540 1.00 87.56 219 PHE A N 1
ATOM 1675 C CA . PHE A 1 219 ? -1.807 -5.062 6.954 1.00 87.56 219 PHE A CA 1
ATOM 1676 C C . PHE A 1 219 ? -0.661 -4.767 7.915 1.00 87.56 219 PHE A C 1
ATOM 1678 O O . PHE A 1 219 ? -0.905 -4.506 9.093 1.00 87.56 219 PHE A O 1
ATOM 1685 N N . GLY A 1 220 ? 0.576 -4.800 7.437 1.00 84.88 220 GLY A N 1
ATOM 1686 C CA . GLY A 1 220 ? 1.767 -4.551 8.241 1.00 84.88 220 GLY A CA 1
ATOM 1687 C C . GLY A 1 220 ? 2.664 -3.509 7.595 1.00 84.88 220 GLY A C 1
ATOM 1688 O O . GLY A 1 220 ? 2.849 -3.516 6.384 1.00 84.88 220 GLY A O 1
ATOM 1689 N N . VAL A 1 221 ? 3.233 -2.631 8.413 1.00 83.06 221 VAL A N 1
ATOM 1690 C CA . VAL A 1 221 ? 4.278 -1.680 8.035 1.00 83.06 221 VAL A CA 1
ATOM 1691 C C . VAL A 1 221 ? 5.382 -1.763 9.076 1.00 83.06 221 VAL A C 1
ATOM 1693 O O . VAL A 1 221 ? 5.140 -1.551 10.265 1.00 83.06 221 VAL A O 1
ATOM 1696 N N . VAL A 1 222 ? 6.597 -2.033 8.630 1.00 83.69 222 VAL A N 1
ATOM 1697 C CA . VAL A 1 222 ? 7.815 -1.894 9.426 1.00 83.69 222 VAL A CA 1
ATOM 1698 C C . VAL A 1 222 ? 8.680 -0.864 8.729 1.00 83.69 222 VAL A C 1
ATOM 1700 O O . VAL A 1 222 ? 8.848 -0.945 7.524 1.00 83.69 222 VAL A O 1
ATOM 1703 N N . ALA A 1 223 ? 9.206 0.115 9.448 1.00 80.31 223 ALA A N 1
ATOM 1704 C CA . ALA A 1 223 ? 10.168 1.051 8.893 1.00 80.31 223 ALA A CA 1
ATOM 1705 C C . ALA A 1 223 ? 11.280 1.308 9.898 1.00 80.31 223 ALA A C 1
ATOM 1707 O O . ALA A 1 223 ? 11.019 1.463 11.085 1.00 80.31 223 ALA A O 1
ATOM 1708 N N . ASP A 1 224 ? 12.510 1.394 9.424 1.00 76.00 224 ASP A N 1
ATOM 1709 C CA . ASP A 1 224 ? 13.693 1.633 10.232 1.00 76.00 224 ASP A CA 1
ATOM 1710 C C . ASP A 1 224 ? 14.549 2.704 9.562 1.00 76.00 224 ASP A C 1
ATOM 1712 O O . ASP A 1 224 ? 14.727 2.715 8.352 1.00 76.00 224 ASP A O 1
ATOM 1716 N N . ILE A 1 225 ? 15.095 3.624 10.345 1.00 75.56 225 ILE A N 1
ATOM 1717 C CA . ILE A 1 225 ? 16.055 4.630 9.895 1.00 75.56 225 ILE A CA 1
ATOM 1718 C C . ILE A 1 225 ? 17.210 4.617 10.883 1.00 75.56 225 ILE A C 1
ATOM 1720 O O . ILE A 1 225 ? 17.004 4.729 12.093 1.00 75.56 225 ILE A O 1
ATOM 1724 N N . ASN A 1 226 ? 18.430 4.501 10.373 1.00 77.06 226 ASN A N 1
ATOM 1725 C CA . ASN A 1 226 ? 19.654 4.474 11.152 1.00 77.06 226 ASN A CA 1
ATOM 1726 C C . ASN A 1 226 ? 20.669 5.497 10.613 1.00 77.06 226 ASN A C 1
ATOM 1728 O O . ASN A 1 226 ? 21.440 5.267 9.685 1.00 77.06 226 ASN A O 1
ATOM 1732 N N . ASN A 1 227 ? 20.716 6.654 11.270 1.00 70.50 227 ASN A N 1
ATOM 1733 C CA . ASN A 1 227 ? 21.641 7.755 10.985 1.00 70.50 227 ASN A CA 1
ATOM 1734 C C . ASN A 1 227 ? 23.103 7.424 11.269 1.00 70.50 227 ASN A C 1
ATOM 1736 O O . ASN A 1 227 ? 23.977 8.132 10.776 1.00 70.50 227 ASN A O 1
ATOM 1740 N N . ASN A 1 228 ? 23.404 6.363 12.023 1.00 76.69 228 ASN A N 1
ATOM 1741 C CA . ASN A 1 228 ? 24.798 6.004 12.290 1.00 76.69 228 ASN A CA 1
ATOM 1742 C C . ASN A 1 228 ? 25.474 5.343 11.081 1.00 76.69 228 ASN A C 1
ATOM 1744 O O . ASN A 1 228 ? 26.689 5.468 10.934 1.00 76.69 228 ASN A O 1
ATOM 1748 N N . ASN A 1 229 ? 24.715 4.634 10.245 1.00 77.62 229 ASN A N 1
ATOM 1749 C CA . ASN A 1 229 ? 25.221 3.937 9.060 1.00 77.62 229 ASN A CA 1
ATOM 1750 C C . ASN A 1 229 ? 24.621 4.454 7.745 1.00 77.62 229 ASN A C 1
ATOM 1752 O O . ASN A 1 229 ? 24.950 3.913 6.696 1.00 77.62 229 ASN A O 1
ATOM 1756 N N . SER A 1 230 ? 23.831 5.532 7.781 1.00 80.12 230 SER A N 1
ATOM 1757 C CA . SER A 1 230 ? 23.209 6.110 6.589 1.00 80.12 230 SER A CA 1
ATOM 1758 C C . SER A 1 230 ? 22.156 5.210 5.927 1.00 80.12 230 SER A C 1
ATOM 1760 O O . SER A 1 230 ? 21.887 5.386 4.744 1.00 80.12 230 SER A O 1
ATOM 1762 N N . GLU A 1 231 ? 21.559 4.265 6.658 1.00 81.94 231 GLU A N 1
ATOM 1763 C CA . GLU A 1 231 ? 20.626 3.273 6.105 1.00 81.94 231 GLU A CA 1
ATOM 1764 C C . GLU A 1 231 ? 19.188 3.492 6.579 1.00 81.94 231 GLU A C 1
ATOM 1766 O O . GLU A 1 231 ? 18.928 3.912 7.707 1.00 81.94 231 GLU A O 1
ATOM 1771 N N . SER A 1 232 ? 18.238 3.170 5.714 1.00 76.31 232 SER A N 1
ATOM 1772 C CA . SER A 1 232 ? 16.805 3.150 5.994 1.00 76.31 232 SER A CA 1
ATOM 1773 C C . SER A 1 232 ? 16.193 1.885 5.415 1.00 76.31 232 SER A C 1
ATOM 1775 O O . SER A 1 232 ? 16.749 1.338 4.472 1.00 76.31 232 SER A O 1
ATOM 1777 N N . MET A 1 233 ? 15.069 1.444 5.965 1.00 81.12 233 MET A N 1
ATOM 1778 C CA . MET A 1 233 ? 14.286 0.305 5.513 1.00 81.12 233 MET A CA 1
ATOM 1779 C C . MET A 1 233 ? 12.791 0.604 5.679 1.00 81.12 233 MET A C 1
ATOM 1781 O O . MET A 1 233 ? 12.394 1.275 6.629 1.00 81.12 233 MET A O 1
ATOM 1785 N N . ALA A 1 234 ? 11.958 0.087 4.787 1.00 77.75 234 ALA A N 1
ATOM 1786 C CA . ALA A 1 234 ? 10.519 0.001 4.886 1.00 77.75 234 ALA A CA 1
ATOM 1787 C C . ALA A 1 234 ? 10.050 -1.352 4.332 1.00 77.75 234 ALA A C 1
ATOM 1789 O O . ALA A 1 234 ? 10.448 -1.773 3.256 1.00 77.75 234 ALA A O 1
ATOM 1790 N N . VAL A 1 235 ? 9.172 -2.028 5.057 1.00 82.75 235 VAL A N 1
ATOM 1791 C CA . VAL A 1 235 ? 8.519 -3.264 4.642 1.00 82.75 235 VAL A CA 1
ATOM 1792 C C . VAL A 1 235 ? 7.027 -3.058 4.796 1.00 82.75 235 VAL A C 1
ATOM 1794 O O . VAL A 1 235 ? 6.552 -2.729 5.885 1.00 82.75 235 VAL A O 1
ATOM 1797 N N . VAL A 1 236 ? 6.277 -3.259 3.719 1.00 82.81 236 VAL A N 1
ATOM 1798 C CA . VAL A 1 236 ? 4.814 -3.218 3.730 1.00 82.81 236 VAL A CA 1
ATOM 1799 C C . VAL A 1 236 ? 4.291 -4.593 3.361 1.00 82.81 236 VAL A C 1
ATOM 1801 O O . VAL A 1 236 ? 4.747 -5.195 2.397 1.00 82.81 236 VAL A O 1
ATOM 1804 N N . THR A 1 237 ? 3.329 -5.103 4.121 1.00 87.94 237 THR A N 1
ATOM 1805 C CA . THR A 1 237 ? 2.732 -6.421 3.897 1.00 87.94 237 THR A CA 1
ATOM 1806 C C . THR A 1 237 ? 1.218 -6.327 3.902 1.00 87.94 237 THR A C 1
ATOM 1808 O O . THR A 1 237 ? 0.618 -5.656 4.741 1.00 87.94 237 THR A O 1
ATOM 1811 N N . PHE A 1 238 ? 0.602 -7.029 2.964 1.00 87.19 238 PHE A N 1
ATOM 1812 C CA . PHE A 1 238 ? -0.826 -7.270 2.901 1.00 87.19 238 PHE A CA 1
ATOM 1813 C C . PHE A 1 238 ? -1.046 -8.767 2.782 1.00 87.19 238 PHE A C 1
ATOM 1815 O O . PHE A 1 238 ? -0.566 -9.407 1.846 1.00 87.19 238 PHE A O 1
ATOM 1822 N N . SER A 1 239 ? -1.767 -9.329 3.740 1.00 92.69 239 SER A N 1
ATOM 1823 C CA . SER A 1 239 ? -2.029 -10.760 3.806 1.00 92.69 239 SER A CA 1
ATOM 1824 C C . SER A 1 239 ? -3.486 -11.038 4.134 1.00 92.69 239 SER A C 1
ATOM 1826 O O . SER A 1 239 ? -4.173 -10.213 4.743 1.00 92.69 239 SER A O 1
ATOM 1828 N N . LYS A 1 240 ? -3.948 -12.218 3.731 1.00 91.50 240 LYS A N 1
ATOM 1829 C CA . LYS A 1 240 ? -5.259 -12.754 4.086 1.00 91.50 240 LYS A CA 1
ATOM 1830 C C . LYS A 1 240 ? -5.096 -14.196 4.533 1.00 91.50 240 LYS A C 1
ATOM 1832 O O . LYS A 1 240 ? -4.447 -14.975 3.845 1.00 91.50 240 LYS A O 1
ATOM 1837 N N . ASP A 1 241 ? -5.672 -14.544 5.681 1.00 88.81 241 ASP A N 1
ATOM 1838 C CA . ASP A 1 241 ? -5.691 -15.921 6.201 1.00 88.81 241 ASP A CA 1
ATOM 1839 C C . ASP A 1 241 ? -4.294 -16.590 6.269 1.00 88.81 241 ASP A C 1
ATOM 1841 O O . ASP A 1 241 ? -4.155 -17.806 6.141 1.00 88.81 241 ASP A O 1
ATOM 1845 N N . GLY A 1 242 ? -3.244 -15.788 6.492 1.00 88.19 242 GLY A N 1
ATOM 1846 C CA . GLY A 1 242 ? -1.846 -16.232 6.569 1.00 88.19 242 GLY A CA 1
ATOM 1847 C C . GLY A 1 242 ? -1.092 -16.294 5.233 1.00 88.19 242 GLY A C 1
ATOM 1848 O O . GLY A 1 242 ? 0.115 -16.518 5.249 1.00 88.19 242 GLY A O 1
ATOM 1849 N N . GLU A 1 243 ? -1.758 -16.067 4.099 1.00 92.75 243 GLU A N 1
ATOM 1850 C CA . GLU A 1 243 ? -1.141 -15.946 2.771 1.00 92.75 243 GLU A CA 1
ATOM 1851 C C . GLU A 1 243 ? -0.746 -14.484 2.512 1.00 92.75 243 GLU A C 1
ATOM 1853 O O . GLU A 1 243 ? -1.586 -13.585 2.619 1.00 92.75 243 GLU A O 1
ATOM 1858 N N . VAL A 1 244 ? 0.523 -14.228 2.176 1.00 91.75 244 VAL A N 1
ATOM 1859 C CA . VAL A 1 244 ? 0.984 -12.894 1.760 1.00 91.75 244 VAL A CA 1
ATOM 1860 C C . VAL A 1 244 ? 0.516 -12.650 0.330 1.00 91.75 244 VAL A C 1
ATOM 1862 O O . VAL A 1 244 ? 0.906 -13.351 -0.595 1.00 91.75 244 VAL A O 1
ATOM 1865 N N . LEU A 1 245 ? -0.346 -11.652 0.159 1.00 88.06 245 LEU A N 1
ATOM 1866 C CA . LEU A 1 245 ? -0.920 -11.291 -1.133 1.00 88.06 245 LEU A CA 1
ATOM 1867 C C . LEU A 1 245 ? -0.070 -10.243 -1.845 1.00 88.06 245 LEU A C 1
ATOM 1869 O O . LEU A 1 245 ? 0.120 -10.317 -3.055 1.00 88.06 245 LEU A O 1
ATOM 1873 N N . VAL A 1 246 ? 0.427 -9.264 -1.089 1.00 86.06 246 VAL A N 1
ATOM 1874 C CA . VAL A 1 246 ? 1.332 -8.225 -1.581 1.00 86.06 246 VAL A CA 1
ATOM 1875 C C . VAL A 1 246 ? 2.377 -7.945 -0.512 1.00 86.06 246 VAL A C 1
ATOM 1877 O O . VAL A 1 246 ? 2.038 -7.773 0.661 1.00 86.06 246 VAL A O 1
ATOM 1880 N N . SER A 1 247 ? 3.638 -7.854 -0.915 1.00 87.44 247 SER A N 1
ATOM 1881 C CA . SER A 1 247 ? 4.697 -7.317 -0.068 1.00 87.44 247 SER A CA 1
ATOM 1882 C C . SER A 1 247 ? 5.549 -6.325 -0.835 1.00 87.44 247 SER A C 1
ATOM 1884 O O . SER A 1 247 ? 5.869 -6.544 -1.997 1.00 87.44 247 SER A O 1
ATOM 1886 N N . LEU A 1 248 ? 5.938 -5.253 -0.166 1.00 82.19 248 LEU A N 1
ATOM 1887 C CA . LEU A 1 248 ? 6.960 -4.332 -0.625 1.00 82.19 248 LEU A CA 1
ATOM 1888 C C . LEU A 1 248 ? 8.115 -4.412 0.357 1.00 82.19 248 LEU A C 1
ATOM 1890 O O . LEU A 1 248 ? 7.908 -4.156 1.543 1.00 82.19 248 LEU A O 1
ATOM 1894 N N . ASP A 1 249 ? 9.300 -4.726 -0.144 1.00 82.06 249 ASP A N 1
ATOM 1895 C CA . ASP A 1 249 ? 10.530 -4.711 0.632 1.00 82.06 249 ASP A CA 1
ATOM 1896 C C . ASP A 1 249 ? 11.456 -3.607 0.133 1.00 82.06 249 ASP A C 1
ATOM 1898 O O . ASP A 1 249 ? 11.648 -3.391 -1.074 1.00 82.06 249 ASP A O 1
ATOM 1902 N N . ALA A 1 250 ? 11.959 -2.840 1.093 1.00 79.19 250 ALA A N 1
ATOM 1903 C CA . ALA A 1 250 ? 12.585 -1.590 0.803 1.00 79.19 250 ALA A CA 1
ATOM 1904 C C . ALA A 1 250 ? 13.734 -1.210 1.790 1.00 79.19 250 ALA A C 1
ATOM 1906 O O . ALA A 1 250 ? 13.494 -1.116 2.969 1.00 79.19 250 ALA A O 1
ATOM 1907 N N . ASN A 1 251 ? 14.968 -0.949 1.324 1.00 78.69 251 ASN A N 1
ATOM 1908 C CA . ASN A 1 251 ? 16.093 -0.148 1.844 1.00 78.69 251 ASN A CA 1
ATOM 1909 C C . ASN A 1 251 ? 16.588 1.143 1.093 1.00 78.69 251 ASN A C 1
ATOM 1911 O O . ASN A 1 251 ? 16.602 1.306 -0.126 1.00 78.69 251 ASN A O 1
ATOM 1915 N N . GLY A 1 252 ? 17.069 2.133 1.831 1.00 77.94 252 GLY A N 1
ATOM 1916 C CA . GLY A 1 252 ? 17.587 3.388 1.280 1.00 77.94 252 GLY A CA 1
ATOM 1917 C C . GLY A 1 252 ? 18.904 3.780 1.918 1.00 77.94 252 GLY A C 1
ATOM 1918 O O . GLY A 1 252 ? 19.099 3.549 3.107 1.00 77.94 252 GLY A O 1
ATOM 1919 N N . ILE A 1 253 ? 19.786 4.420 1.152 1.00 81.88 253 ILE A N 1
ATOM 1920 C CA . ILE A 1 253 ? 21.017 5.021 1.672 1.00 81.88 253 ILE A CA 1
ATOM 1921 C C . ILE A 1 253 ? 20.888 6.535 1.578 1.00 81.88 253 ILE A C 1
ATOM 1923 O O . ILE A 1 253 ? 20.607 7.048 0.497 1.00 81.88 253 ILE A O 1
ATOM 1927 N N . PHE A 1 254 ? 21.131 7.265 2.663 1.00 74.62 254 PHE A N 1
ATOM 1928 C CA . PHE A 1 254 ? 21.116 8.734 2.687 1.00 74.62 254 PHE A CA 1
ATOM 1929 C C . PHE A 1 254 ? 22.500 9.340 2.907 1.00 74.62 254 PHE A C 1
ATOM 1931 O O . PHE A 1 254 ? 23.416 8.708 3.437 1.00 74.62 254 PHE A O 1
ATOM 1938 N N . ASP A 1 255 ? 22.664 10.602 2.517 1.00 69.69 255 ASP A N 1
ATOM 1939 C CA . ASP A 1 255 ? 23.905 11.335 2.761 1.00 69.69 255 ASP A CA 1
ATOM 1940 C C . ASP A 1 255 ? 23.990 11.816 4.222 1.00 69.69 255 ASP A C 1
ATOM 1942 O O . ASP A 1 255 ? 23.291 12.739 4.637 1.00 69.69 255 ASP A O 1
ATOM 1946 N N . SER A 1 256 ? 24.884 11.215 5.013 1.00 62.81 256 SER A N 1
ATOM 1947 C CA . SER A 1 256 ? 25.096 11.549 6.433 1.00 62.81 256 SER A CA 1
ATOM 1948 C C . SER A 1 256 ? 25.678 12.946 6.682 1.00 62.81 256 SER A C 1
ATOM 1950 O O . SER A 1 256 ? 25.767 13.373 7.836 1.00 62.81 256 SER A O 1
ATOM 1952 N N . ASN A 1 257 ? 26.068 13.689 5.640 1.00 56.78 257 ASN A N 1
ATOM 1953 C CA . ASN A 1 257 ? 26.689 15.006 5.799 1.00 56.78 257 ASN A CA 1
ATOM 1954 C C . ASN A 1 257 ? 25.704 16.137 6.159 1.00 56.78 257 ASN A C 1
ATOM 1956 O O . ASN A 1 257 ? 26.147 17.253 6.450 1.00 56.78 257 ASN A O 1
ATOM 1960 N N . LEU A 1 258 ? 24.388 15.887 6.179 1.00 49.41 258 LEU A N 1
ATOM 1961 C CA . LEU A 1 258 ? 23.367 16.903 6.462 1.00 49.41 258 LEU A CA 1
ATOM 1962 C C . LEU A 1 258 ? 22.562 16.548 7.723 1.00 49.41 258 LEU A C 1
ATOM 1964 O O . LEU A 1 258 ? 21.871 15.542 7.797 1.00 49.41 258 LEU A O 1
ATOM 1968 N N . ARG A 1 259 ? 22.681 17.397 8.754 1.00 44.53 259 ARG A N 1
ATOM 1969 C CA . ARG A 1 259 ? 22.158 17.169 10.119 1.00 44.53 259 ARG A CA 1
ATOM 1970 C C . ARG A 1 259 ? 20.632 17.302 10.263 1.00 44.53 259 ARG A C 1
ATOM 1972 O O . ARG A 1 259 ? 20.118 17.054 11.347 1.00 44.53 259 ARG A O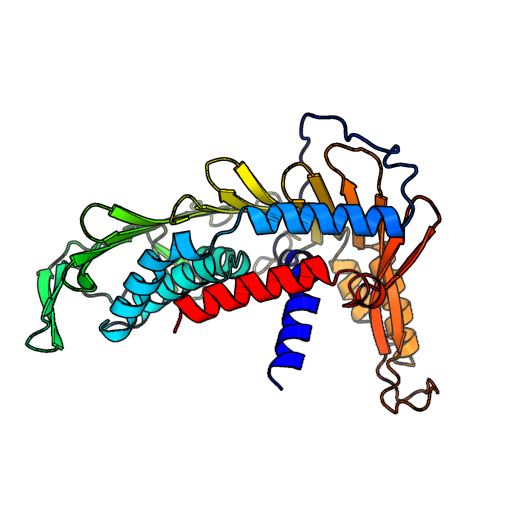 1
ATOM 1979 N N . PHE A 1 260 ? 19.941 17.734 9.212 1.00 41.97 260 PHE A N 1
ATOM 1980 C CA . PHE A 1 260 ? 18.491 17.900 9.155 1.00 41.97 260 PHE A CA 1
ATOM 1981 C C . PHE A 1 260 ? 18.041 17.472 7.757 1.00 41.97 260 PHE A C 1
ATOM 1983 O O . PHE A 1 260 ? 18.478 18.092 6.793 1.00 41.97 260 PHE A O 1
ATOM 1990 N N . ASP A 1 261 ? 17.223 16.421 7.676 1.00 49.97 261 ASP A N 1
ATOM 1991 C CA . ASP A 1 261 ? 16.684 15.858 6.426 1.00 49.97 261 ASP A CA 1
ATOM 1992 C C . ASP A 1 261 ? 17.772 15.426 5.415 1.00 49.97 261 ASP A C 1
ATOM 1994 O O . ASP A 1 261 ? 17.949 16.055 4.367 1.00 49.97 261 ASP A O 1
ATOM 1998 N N . PRO A 1 262 ? 18.596 14.411 5.757 1.00 55.22 262 PRO A N 1
ATOM 1999 C CA . PRO A 1 262 ? 19.644 13.951 4.860 1.00 55.22 262 PRO A CA 1
ATOM 2000 C C . PRO A 1 262 ? 19.002 13.422 3.573 1.00 55.22 262 PRO A C 1
ATOM 2002 O O . PRO A 1 262 ? 18.168 12.515 3.631 1.00 55.22 262 PRO A O 1
ATOM 2005 N N . PRO A 1 263 ? 19.364 13.961 2.399 1.00 65.56 263 PRO A N 1
ATOM 2006 C CA . PRO A 1 263 ? 18.703 13.570 1.178 1.00 65.56 263 PRO A CA 1
ATOM 2007 C C . PRO A 1 263 ? 19.074 12.125 0.844 1.00 65.56 263 PRO A C 1
ATOM 2009 O O . PRO A 1 263 ? 20.212 11.679 1.048 1.00 65.56 263 PRO A O 1
ATOM 2012 N N . LEU A 1 264 ? 18.101 11.393 0.308 1.00 70.81 264 LEU A N 1
ATOM 2013 C CA . LEU A 1 264 ? 18.318 10.041 -0.177 1.00 70.81 264 LEU A CA 1
ATOM 2014 C C . LEU A 1 264 ? 19.381 10.077 -1.290 1.00 70.81 264 LEU A C 1
ATOM 2016 O O . LEU A 1 264 ? 19.359 10.927 -2.186 1.00 70.81 264 LEU A O 1
ATOM 2020 N N . LYS A 1 265 ? 20.353 9.175 -1.197 1.00 79.19 265 LYS A N 1
ATOM 2021 C CA . LYS A 1 265 ? 21.423 8.984 -2.176 1.00 79.19 265 LYS A CA 1
ATOM 2022 C C . LYS A 1 265 ? 21.056 7.873 -3.147 1.00 79.19 265 LYS A C 1
ATOM 2024 O O . LYS A 1 265 ? 21.207 8.055 -4.349 1.00 79.19 265 LYS A O 1
ATOM 2029 N N . SER A 1 266 ? 20.574 6.746 -2.633 1.00 79.38 266 SER A N 1
ATOM 2030 C CA . SER A 1 266 ? 20.184 5.588 -3.437 1.00 79.38 266 SER A CA 1
ATOM 2031 C C . SER A 1 266 ? 19.099 4.759 -2.754 1.00 79.38 266 SER A C 1
ATOM 2033 O O . SER A 1 266 ? 18.895 4.868 -1.545 1.00 79.38 266 SER A O 1
ATOM 2035 N N . ALA A 1 267 ? 18.431 3.920 -3.540 1.00 78.56 267 ALA A N 1
ATOM 2036 C CA . ALA A 1 267 ? 17.305 3.075 -3.146 1.00 78.56 267 ALA A CA 1
ATOM 2037 C C . ALA A 1 267 ? 17.167 1.910 -4.158 1.00 78.56 267 ALA A C 1
ATOM 2039 O O . ALA A 1 267 ? 17.230 2.194 -5.344 1.00 78.56 267 ALA A O 1
ATOM 2040 N N . ALA A 1 268 ? 16.982 0.637 -3.769 1.00 79.50 268 ALA A N 1
ATOM 2041 C CA . ALA A 1 268 ? 16.629 -0.491 -4.692 1.00 79.50 268 ALA A CA 1
ATOM 2042 C C . ALA A 1 268 ? 15.534 -1.540 -4.270 1.00 79.50 268 ALA A C 1
ATOM 2044 O O . ALA A 1 268 ? 15.881 -2.490 -3.616 1.00 79.50 268 ALA A O 1
ATOM 2045 N N . GLY A 1 269 ? 14.233 -1.447 -4.588 1.00 76.38 269 GLY A N 1
ATOM 2046 C CA . GLY A 1 269 ? 13.156 -2.154 -3.865 1.00 76.38 269 GLY A CA 1
ATOM 2047 C C . GLY A 1 269 ? 12.384 -3.156 -4.672 1.00 76.38 269 GLY A C 1
ATOM 2048 O O . GLY A 1 269 ? 12.374 -3.074 -5.895 1.00 76.38 269 GLY A O 1
ATOM 2049 N N . GLU A 1 270 ? 11.693 -4.040 -3.965 1.00 85.44 270 GLU A N 1
ATOM 2050 C CA . GLU A 1 270 ? 10.994 -5.169 -4.554 1.00 85.44 270 GLU A CA 1
ATOM 2051 C C . GLU A 1 270 ? 9.525 -5.189 -4.138 1.00 85.44 270 GLU A C 1
ATOM 2053 O O . GLU A 1 270 ? 9.182 -5.278 -2.959 1.00 85.44 270 GLU A O 1
ATOM 2058 N N . LEU A 1 271 ? 8.644 -5.145 -5.133 1.00 84.62 271 LEU A N 1
ATOM 2059 C CA . LEU A 1 271 ? 7.233 -5.465 -4.989 1.00 84.62 271 LEU A CA 1
ATOM 2060 C C . LEU A 1 271 ? 7.024 -6.933 -5.360 1.00 84.62 271 LEU A C 1
ATOM 2062 O O . LEU A 1 271 ? 7.313 -7.332 -6.489 1.00 84.62 271 LEU A O 1
ATOM 2066 N N . ARG A 1 272 ? 6.439 -7.710 -4.451 1.00 87.88 272 ARG A N 1
ATOM 2067 C CA . ARG A 1 272 ? 5.938 -9.059 -4.721 1.00 87.88 272 ARG A CA 1
ATOM 2068 C C . ARG A 1 272 ? 4.418 -9.066 -4.708 1.00 87.88 272 ARG A C 1
ATOM 2070 O O . ARG A 1 272 ? 3.801 -8.514 -3.794 1.00 87.88 272 ARG A O 1
ATOM 2077 N N . ILE A 1 273 ? 3.818 -9.695 -5.714 1.00 86.25 273 ILE A N 1
ATOM 2078 C CA . ILE A 1 273 ? 2.389 -10.022 -5.729 1.00 86.25 273 ILE A CA 1
ATOM 2079 C C . ILE A 1 273 ? 2.277 -11.536 -5.666 1.00 86.25 273 ILE A C 1
ATOM 2081 O O . ILE A 1 273 ? 2.570 -12.225 -6.649 1.00 86.25 273 ILE A O 1
ATOM 2085 N N . MET A 1 274 ? 1.851 -12.026 -4.500 1.00 86.88 274 MET A N 1
ATOM 208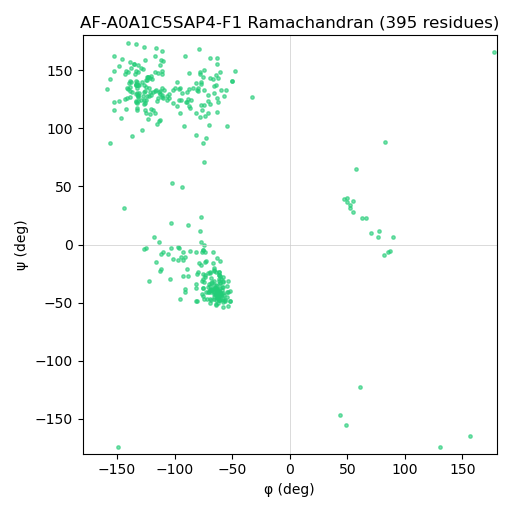6 C CA . MET A 1 274 ? 1.923 -13.440 -4.129 1.00 86.88 274 MET A CA 1
ATOM 2087 C C . MET A 1 274 ? 3.341 -13.983 -4.420 1.00 86.88 274 MET A C 1
ATOM 2089 O O . MET A 1 274 ? 4.301 -13.214 -4.501 1.00 86.88 274 MET A O 1
ATOM 2093 N N . ASP A 1 275 ? 3.478 -15.288 -4.633 1.00 86.50 275 ASP A N 1
ATOM 2094 C CA . ASP A 1 275 ? 4.732 -15.900 -5.095 1.00 86.50 275 ASP A CA 1
ATOM 2095 C C . ASP A 1 275 ? 4.832 -15.923 -6.638 1.00 86.50 275 ASP A C 1
ATOM 2097 O O . ASP A 1 275 ? 5.627 -16.666 -7.208 1.00 86.50 275 ASP A O 1
ATOM 2101 N N . ASP A 1 276 ? 4.011 -15.125 -7.336 1.00 85.38 276 ASP A N 1
ATOM 2102 C CA . ASP A 1 276 ? 3.828 -15.208 -8.792 1.00 85.38 276 ASP A CA 1
ATOM 2103 C C . ASP A 1 276 ? 4.550 -14.091 -9.565 1.00 85.38 276 ASP A C 1
ATOM 2105 O O . ASP A 1 276 ? 4.954 -14.290 -10.714 1.00 85.38 276 ASP A O 1
ATOM 2109 N N . LEU A 1 277 ? 4.728 -12.908 -8.969 1.00 84.94 277 LEU A N 1
ATOM 2110 C CA . LEU A 1 277 ? 5.302 -11.733 -9.634 1.00 84.94 277 LEU A CA 1
ATOM 2111 C C . LEU A 1 277 ? 6.258 -10.985 -8.713 1.00 84.94 277 LEU A C 1
ATOM 2113 O O . LEU A 1 277 ? 5.907 -10.688 -7.573 1.00 84.94 277 LEU A O 1
ATOM 2117 N N . ARG A 1 278 ? 7.411 -10.592 -9.258 1.00 89.12 278 ARG A N 1
ATOM 2118 C CA . ARG A 1 278 ? 8.378 -9.696 -8.623 1.00 89.12 278 ARG A CA 1
ATOM 2119 C C . ARG A 1 278 ? 8.676 -8.520 -9.543 1.00 89.12 278 ARG A C 1
ATOM 2121 O O . ARG A 1 278 ? 8.929 -8.705 -10.736 1.00 89.12 278 ARG A O 1
ATOM 2128 N N . VAL A 1 279 ? 8.632 -7.314 -8.995 1.00 86.19 279 VAL A N 1
ATOM 2129 C CA . VAL A 1 279 ? 9.015 -6.082 -9.683 1.00 86.19 279 VAL A CA 1
ATOM 2130 C C . VAL A 1 279 ? 10.070 -5.387 -8.844 1.00 86.19 279 VAL A C 1
ATOM 2132 O O . VAL A 1 279 ? 9.765 -4.906 -7.755 1.00 86.19 279 VAL A O 1
ATOM 2135 N N . ASN A 1 280 ? 11.287 -5.312 -9.373 1.00 85.88 280 ASN A N 1
ATOM 2136 C CA . ASN A 1 280 ? 12.385 -4.596 -8.740 1.00 85.88 280 ASN A CA 1
ATOM 2137 C C . ASN A 1 280 ? 12.513 -3.208 -9.359 1.00 85.88 280 ASN A C 1
ATOM 2139 O O . ASN A 1 280 ? 12.402 -3.061 -10.577 1.00 85.88 280 ASN A O 1
ATOM 2143 N N . LEU A 1 281 ? 12.774 -2.194 -8.540 1.00 83.19 281 LEU A N 1
ATOM 2144 C CA . LEU A 1 281 ? 13.031 -0.828 -8.983 1.00 83.19 281 LEU A CA 1
ATOM 2145 C C . LEU A 1 281 ? 14.132 -0.196 -8.142 1.00 83.19 281 LEU A C 1
ATOM 2147 O O . LEU A 1 281 ? 14.023 -0.109 -6.925 1.00 83.19 281 LEU A O 1
ATOM 2151 N N . SER A 1 282 ? 15.164 0.326 -8.787 1.00 84.56 282 SER A N 1
ATOM 2152 C CA . SER A 1 282 ? 16.279 0.976 -8.112 1.00 84.56 282 SER A CA 1
ATOM 2153 C C . SER A 1 282 ? 16.631 2.321 -8.713 1.00 84.56 282 SER A C 1
ATOM 2155 O O . SER A 1 282 ? 16.481 2.535 -9.908 1.00 84.56 282 SER A O 1
ATOM 2157 N N . CYS A 1 283 ? 17.115 3.219 -7.863 1.00 84.38 283 CYS A N 1
ATOM 2158 C CA . CYS A 1 283 ? 17.786 4.461 -8.188 1.00 84.38 283 CYS A CA 1
ATOM 2159 C C . CYS A 1 283 ? 19.179 4.428 -7.549 1.00 84.38 283 CYS A C 1
ATOM 2161 O O . CYS A 1 283 ? 19.318 4.448 -6.322 1.00 84.38 283 CYS A O 1
ATOM 2163 N N . SER A 1 284 ? 20.222 4.363 -8.375 1.00 87.62 284 SER A N 1
ATOM 2164 C CA . SER A 1 284 ? 21.598 4.223 -7.892 1.00 87.62 284 SER A CA 1
ATOM 2165 C C . SER A 1 284 ? 22.212 5.542 -7.417 1.00 87.62 284 SER A C 1
ATOM 2167 O O . SER A 1 284 ? 23.169 5.519 -6.645 1.00 87.62 284 SER A O 1
ATOM 2169 N N . ASP A 1 285 ? 21.711 6.684 -7.905 1.00 84.69 285 ASP A N 1
ATOM 2170 C CA . ASP A 1 285 ? 22.218 8.012 -7.540 1.00 84.69 285 ASP A CA 1
ATOM 2171 C C . ASP A 1 285 ? 21.160 9.112 -7.753 1.00 84.69 285 ASP A C 1
ATOM 2173 O O . ASP A 1 285 ? 21.092 9.763 -8.798 1.00 84.69 285 ASP A O 1
ATOM 2177 N N . LEU A 1 286 ? 20.328 9.338 -6.736 1.00 79.56 286 LEU A N 1
ATOM 2178 C CA . LEU A 1 286 ? 19.298 10.378 -6.764 1.00 79.56 286 LEU A CA 1
ATOM 2179 C C . LEU A 1 286 ? 19.909 11.788 -6.818 1.00 79.56 286 LEU A C 1
ATOM 2181 O O . LEU A 1 286 ? 19.334 12.690 -7.428 1.00 79.56 286 LEU A O 1
ATOM 2185 N N . GLN A 1 287 ? 21.088 11.988 -6.220 1.00 78.44 287 GLN A N 1
ATOM 2186 C CA . GLN A 1 287 ? 21.753 13.291 -6.236 1.00 78.44 287 GLN A CA 1
ATOM 2187 C C . GLN A 1 287 ? 22.181 13.672 -7.649 1.00 78.44 287 GLN A C 1
ATOM 2189 O O . GLN A 1 287 ? 21.981 14.816 -8.052 1.00 78.44 287 GLN A O 1
ATOM 2194 N N . LYS A 1 288 ? 22.695 12.718 -8.433 1.00 84.31 288 LYS A N 1
ATOM 2195 C CA . LYS A 1 288 ? 23.014 12.963 -9.843 1.00 84.31 288 LYS A CA 1
ATOM 2196 C C . LYS A 1 288 ? 21.787 13.340 -10.653 1.00 84.31 288 LYS A C 1
ATOM 2198 O O . LYS A 1 288 ? 21.864 14.292 -11.419 1.00 84.31 288 LYS A O 1
ATOM 2203 N N . ILE A 1 289 ? 20.654 12.676 -10.437 1.00 81.94 289 ILE A N 1
ATOM 2204 C CA . ILE A 1 289 ? 19.400 13.047 -11.103 1.00 81.94 289 ILE A CA 1
ATOM 2205 C C . ILE A 1 289 ? 19.028 14.506 -10.782 1.00 81.94 289 ILE A C 1
ATOM 2207 O O . ILE A 1 289 ? 18.759 15.282 -11.696 1.00 81.94 289 ILE A O 1
ATOM 2211 N N . ILE A 1 290 ? 19.082 14.906 -9.506 1.00 79.38 290 ILE A N 1
ATOM 2212 C CA . ILE A 1 290 ? 18.781 16.282 -9.068 1.00 79.38 290 ILE A CA 1
ATOM 2213 C C . ILE A 1 290 ? 19.792 17.300 -9.631 1.00 79.38 290 ILE A C 1
ATOM 2215 O O . ILE A 1 290 ? 19.431 18.429 -9.963 1.00 79.38 290 ILE A O 1
ATOM 2219 N N . GLU A 1 291 ? 21.075 16.944 -9.719 1.00 85.19 291 GLU A N 1
ATOM 2220 C CA . GLU A 1 291 ? 22.111 17.792 -10.322 1.00 85.19 291 GLU A CA 1
ATOM 2221 C C . GLU A 1 291 ? 21.884 18.003 -11.824 1.00 85.19 291 GLU A C 1
ATOM 2223 O O . GLU A 1 291 ? 22.040 19.125 -12.312 1.00 85.19 291 GLU A O 1
ATOM 2228 N N . GLU A 1 292 ? 21.521 16.945 -12.551 1.00 85.38 292 GLU A N 1
ATOM 2229 C CA . GLU A 1 292 ? 21.214 17.001 -13.981 1.00 85.38 292 GLU A CA 1
ATOM 2230 C C . GLU A 1 292 ? 19.935 17.798 -14.259 1.00 85.38 292 GLU A C 1
ATOM 2232 O O . GLU A 1 292 ? 19.908 18.590 -15.199 1.00 85.38 292 GLU A O 1
ATOM 2237 N N . ASP A 1 293 ? 18.920 17.673 -13.403 1.00 81.56 293 ASP A N 1
ATOM 2238 C CA . ASP A 1 293 ? 17.660 18.417 -13.503 1.00 81.56 293 ASP A CA 1
ATOM 2239 C C . ASP A 1 293 ? 17.857 19.942 -13.421 1.00 81.56 293 ASP A C 1
ATOM 2241 O O . ASP A 1 293 ? 17.199 20.719 -14.108 1.00 81.56 293 ASP A O 1
ATOM 2245 N N . ARG A 1 294 ? 18.849 20.396 -12.645 1.00 85.00 294 ARG A N 1
ATOM 2246 C CA . ARG A 1 294 ? 19.166 21.826 -12.469 1.00 85.00 294 ARG A CA 1
ATOM 2247 C C . ARG A 1 294 ? 19.888 22.464 -13.661 1.00 85.00 294 ARG A C 1
ATOM 2249 O O . ARG A 1 294 ? 20.174 23.665 -13.621 1.00 85.00 294 ARG A O 1
ATOM 2256 N N . LYS A 1 295 ? 20.250 21.697 -14.693 1.00 90.38 295 LYS A N 1
ATOM 2257 C CA . LYS A 1 295 ? 20.933 22.225 -15.883 1.00 90.38 295 LYS A CA 1
ATOM 2258 C C . LYS A 1 295 ? 19.931 22.845 -16.856 1.00 90.38 295 LYS A C 1
ATOM 2260 O O . LYS A 1 295 ? 18.890 22.265 -17.142 1.00 90.38 295 LYS A O 1
ATOM 2265 N N . ASN A 1 296 ? 20.304 23.986 -17.434 1.00 89.50 296 ASN A N 1
ATOM 2266 C CA . ASN A 1 296 ? 19.488 24.677 -18.433 1.00 89.50 296 ASN A CA 1
ATOM 2267 C C . ASN A 1 296 ? 19.628 24.036 -19.820 1.00 89.50 296 ASN A C 1
ATOM 2269 O O . ASN A 1 296 ? 20.751 23.845 -20.293 1.00 89.50 296 ASN A O 1
ATOM 2273 N N . ASP A 1 297 ? 18.503 23.830 -20.501 1.00 90.00 297 ASP A N 1
ATOM 2274 C CA . ASP A 1 297 ? 18.438 23.415 -21.906 1.00 90.00 297 ASP A CA 1
ATOM 2275 C C . ASP A 1 297 ? 17.852 24.515 -22.791 1.00 90.00 297 ASP A C 1
ATOM 2277 O O . ASP A 1 297 ? 17.089 25.359 -22.318 1.00 90.00 297 ASP A O 1
ATOM 2281 N N . PRO A 1 298 ? 18.195 24.520 -24.091 1.00 86.44 298 PRO A N 1
ATOM 2282 C CA . PRO A 1 298 ? 17.673 25.509 -25.027 1.00 86.44 298 PRO A CA 1
ATOM 2283 C C . PRO A 1 298 ? 16.174 25.344 -25.326 1.00 86.44 298 PRO A C 1
ATOM 2285 O O . PRO A 1 298 ? 15.550 26.318 -25.738 1.00 86.44 298 PRO A O 1
ATOM 2288 N N . THR A 1 299 ? 15.608 24.143 -25.152 1.00 87.50 299 THR A N 1
ATOM 2289 C CA . THR A 1 299 ? 14.192 23.826 -25.414 1.00 87.50 299 THR A CA 1
ATOM 2290 C C . THR A 1 299 ? 13.666 22.791 -24.417 1.00 87.50 299 THR A C 1
ATOM 2292 O O . THR A 1 299 ? 14.448 22.029 -23.841 1.00 87.50 299 THR A O 1
ATOM 2295 N N . TYR A 1 300 ? 12.340 22.721 -24.250 1.00 84.44 300 TYR A N 1
ATOM 2296 C CA . TYR A 1 300 ? 11.691 21.676 -23.449 1.00 84.44 300 TYR A CA 1
ATOM 2297 C C . TYR A 1 300 ? 11.952 20.273 -24.008 1.00 84.44 300 TYR A C 1
ATOM 2299 O O . TYR A 1 300 ? 12.230 19.359 -23.239 1.00 84.44 300 TYR A O 1
ATOM 2307 N N . GLU A 1 301 ? 11.954 20.101 -25.332 1.00 88.44 301 GLU A N 1
ATOM 2308 C CA . GLU A 1 301 ? 12.330 18.836 -25.975 1.00 88.44 301 GLU A CA 1
ATOM 2309 C C . GLU A 1 301 ? 13.733 18.373 -25.554 1.00 88.44 301 GLU A C 1
ATOM 2311 O O . GLU A 1 301 ? 13.930 17.216 -25.178 1.00 88.44 301 GLU A O 1
ATOM 2316 N N . ALA A 1 302 ? 14.719 19.276 -25.616 1.00 91.38 302 ALA A N 1
ATOM 2317 C CA . ALA A 1 302 ? 16.101 18.957 -25.276 1.00 91.38 302 ALA A CA 1
ATOM 2318 C C . ALA A 1 302 ? 16.239 18.569 -23.797 1.00 91.38 302 ALA A C 1
ATOM 2320 O O . ALA A 1 302 ? 16.919 17.587 -23.492 1.00 91.38 302 ALA A O 1
ATOM 2321 N N . TYR A 1 303 ? 15.544 19.288 -22.909 1.00 90.19 303 TYR A N 1
ATOM 2322 C CA . TYR A 1 303 ? 15.466 18.954 -21.488 1.00 90.19 303 TYR A CA 1
ATOM 2323 C C . TYR A 1 303 ? 14.899 17.546 -21.264 1.00 90.19 303 TYR A C 1
ATOM 2325 O O . TYR A 1 303 ? 15.566 16.716 -20.647 1.00 90.19 303 TYR A O 1
ATOM 2333 N N . HIS A 1 304 ? 13.721 17.229 -21.815 1.00 89.88 304 HIS A N 1
ATOM 2334 C CA . HIS A 1 304 ? 13.073 15.936 -21.572 1.00 89.88 304 HIS A CA 1
ATOM 2335 C C . HIS A 1 304 ? 13.859 14.771 -22.174 1.00 89.88 304 HIS A C 1
ATOM 2337 O O . HIS A 1 304 ? 13.982 13.726 -21.537 1.00 89.88 304 HIS A O 1
ATOM 2343 N N . LYS A 1 305 ? 14.459 14.945 -23.362 1.00 93.62 305 LYS A N 1
ATOM 2344 C CA . LYS A 1 305 ? 15.340 13.926 -23.959 1.00 93.62 305 LYS A CA 1
ATOM 2345 C C . LYS A 1 305 ? 16.552 13.645 -23.076 1.00 93.62 305 LYS A C 1
ATOM 2347 O O . LYS A 1 305 ? 16.827 12.484 -22.786 1.00 93.62 305 LYS A O 1
ATOM 2352 N N . ARG A 1 306 ? 17.232 14.692 -22.593 1.00 95.31 306 ARG A N 1
ATOM 2353 C CA . ARG A 1 306 ? 18.359 14.536 -21.664 1.00 95.31 306 ARG A CA 1
ATOM 2354 C C . ARG A 1 306 ? 17.919 13.854 -20.372 1.00 95.31 306 ARG A C 1
ATOM 2356 O O . ARG A 1 306 ? 18.589 12.936 -19.915 1.00 95.31 306 ARG A O 1
ATOM 2363 N N . MET A 1 307 ? 16.819 14.299 -19.770 1.00 91.44 307 MET A N 1
ATOM 2364 C CA . MET A 1 307 ? 16.356 13.751 -18.496 1.00 91.44 307 MET A CA 1
ATOM 2365 C C . MET A 1 307 ? 15.874 12.300 -18.621 1.00 91.44 307 MET A C 1
ATOM 2367 O O . MET A 1 307 ? 16.128 11.516 -17.712 1.00 91.44 307 MET A O 1
ATOM 2371 N N . ALA A 1 308 ? 15.296 11.893 -19.757 1.00 90.88 308 ALA A N 1
ATOM 2372 C CA . ALA A 1 308 ? 15.018 10.483 -20.037 1.00 90.88 308 ALA A CA 1
ATOM 2373 C C . ALA A 1 308 ? 16.306 9.639 -20.082 1.00 90.88 308 ALA A C 1
ATOM 2375 O O . ALA A 1 308 ? 16.345 8.555 -19.501 1.00 90.88 308 ALA A O 1
ATOM 2376 N N . ASP A 1 309 ? 17.379 10.138 -20.708 1.00 96.69 309 ASP A N 1
ATOM 2377 C CA . ASP A 1 309 ? 18.687 9.464 -20.702 1.00 96.69 309 ASP A CA 1
ATOM 2378 C C . ASP A 1 309 ? 19.274 9.369 -19.284 1.00 96.69 309 ASP A C 1
ATOM 2380 O O . ASP A 1 309 ? 19.800 8.325 -18.898 1.00 96.69 309 ASP A O 1
ATOM 2384 N N . VAL A 1 310 ? 19.134 10.428 -18.479 1.00 88.44 310 VAL A N 1
ATOM 2385 C CA . VAL A 1 310 ? 19.541 10.444 -17.063 1.00 88.44 310 VAL A CA 1
ATOM 2386 C C . VAL A 1 310 ? 18.756 9.406 -16.260 1.00 88.44 310 VAL A C 1
ATOM 2388 O O . VAL A 1 310 ? 19.353 8.649 -15.496 1.00 88.44 310 VAL A O 1
ATOM 2391 N N . TYR A 1 311 ? 17.438 9.312 -16.446 1.00 88.38 311 TYR A N 1
ATOM 2392 C CA . TYR A 1 311 ? 16.633 8.281 -15.792 1.00 88.38 311 TYR A CA 1
ATOM 2393 C C . TYR A 1 311 ? 17.061 6.881 -16.227 1.00 88.38 311 TYR A C 1
ATOM 2395 O O . TYR A 1 311 ? 17.294 6.049 -15.365 1.00 88.38 311 TYR A O 1
ATOM 2403 N N . ASN A 1 312 ? 17.281 6.632 -17.520 1.00 91.62 312 ASN A N 1
ATOM 2404 C CA . ASN A 1 312 ? 17.794 5.342 -18.000 1.00 91.62 312 ASN A CA 1
ATOM 2405 C C . ASN A 1 312 ? 19.192 4.991 -17.462 1.00 91.62 312 ASN A C 1
ATOM 2407 O O . ASN A 1 312 ? 19.566 3.821 -17.445 1.00 91.62 312 ASN A O 1
ATOM 2411 N N . GLN A 1 313 ? 19.987 5.985 -17.061 1.00 95.69 313 GLN A N 1
ATOM 2412 C CA . GLN A 1 313 ? 21.314 5.767 -16.492 1.00 95.69 313 GLN A CA 1
ATOM 2413 C C . GLN A 1 313 ? 21.266 5.398 -15.004 1.00 95.69 313 GLN A C 1
ATOM 2415 O O . GLN A 1 313 ? 22.102 4.621 -14.542 1.00 95.69 313 GLN A O 1
ATOM 2420 N N . TYR A 1 314 ? 20.345 5.995 -14.245 1.00 87.06 314 TYR A N 1
ATOM 2421 C CA . TYR A 1 314 ? 20.340 5.904 -12.783 1.00 87.06 314 TYR A CA 1
ATOM 2422 C C . TYR A 1 314 ? 19.171 5.105 -12.217 1.00 87.06 314 TYR A C 1
ATOM 2424 O O . TYR A 1 314 ? 19.285 4.611 -11.097 1.00 87.06 314 TYR A O 1
ATOM 2432 N N . ILE A 1 315 ? 18.084 4.949 -12.971 1.00 86.38 315 ILE A N 1
ATOM 2433 C CA . ILE A 1 315 ? 16.894 4.199 -12.584 1.00 86.38 315 ILE A CA 1
ATOM 2434 C C . ILE A 1 315 ? 16.858 2.884 -13.361 1.00 86.38 315 ILE A C 1
ATOM 2436 O O . ILE A 1 315 ? 16.869 2.879 -14.588 1.00 86.38 315 ILE A O 1
ATOM 2440 N N . HIS A 1 316 ? 16.782 1.769 -12.640 1.00 88.56 316 HIS A N 1
ATOM 2441 C CA . HIS A 1 316 ? 16.682 0.435 -13.222 1.00 88.56 316 HIS A CA 1
ATOM 2442 C C . HIS A 1 316 ? 15.456 -0.261 -12.662 1.00 88.56 316 HIS A C 1
ATOM 2444 O O . HIS A 1 316 ? 15.335 -0.396 -11.447 1.00 88.56 316 HIS A O 1
ATOM 2450 N N . GLY A 1 317 ? 14.566 -0.713 -13.540 1.00 86.12 317 GLY A N 1
ATOM 2451 C CA . GLY A 1 317 ? 13.422 -1.526 -13.157 1.00 86.12 317 GLY A CA 1
ATOM 2452 C C . GLY A 1 317 ? 13.393 -2.832 -13.930 1.00 86.12 317 GLY A C 1
ATOM 2453 O O . GLY A 1 317 ? 13.694 -2.841 -15.123 1.00 86.12 317 GLY A O 1
ATOM 2454 N N . GLU A 1 318 ? 13.005 -3.915 -13.273 1.00 89.62 318 GLU A N 1
ATOM 2455 C CA . GLU A 1 318 ? 12.860 -5.231 -13.889 1.00 89.62 318 GLU A CA 1
ATOM 2456 C C . GLU A 1 318 ? 11.633 -5.967 -13.351 1.00 89.62 318 GLU A C 1
ATOM 2458 O O . GLU A 1 318 ? 11.233 -5.809 -12.201 1.00 89.62 318 GLU A O 1
ATOM 2463 N N . LEU A 1 319 ? 11.038 -6.785 -14.212 1.00 87.56 319 LEU A N 1
ATOM 2464 C CA . LEU A 1 319 ? 9.901 -7.639 -13.910 1.00 87.56 319 LEU A CA 1
ATOM 2465 C C . LEU A 1 319 ? 10.312 -9.099 -14.077 1.00 87.56 319 LEU A C 1
ATOM 2467 O O . LEU A 1 319 ? 10.889 -9.475 -15.101 1.00 87.56 319 LEU A O 1
ATOM 2471 N N . ARG A 1 320 ? 9.978 -9.926 -13.089 1.00 87.81 320 ARG A N 1
ATOM 2472 C CA . ARG A 1 320 ? 10.243 -11.369 -13.049 1.00 87.81 320 ARG A CA 1
ATOM 2473 C C . ARG A 1 320 ? 8.982 -12.102 -12.599 1.00 87.81 320 ARG A C 1
ATOM 2475 O O . ARG A 1 320 ? 8.201 -11.566 -11.818 1.00 87.81 320 ARG A O 1
ATOM 2482 N N . TYR A 1 321 ? 8.789 -13.331 -13.070 1.00 84.88 321 TYR A N 1
ATOM 2483 C CA . TYR A 1 321 ? 7.726 -14.196 -12.549 1.00 84.88 321 TYR A CA 1
ATOM 2484 C C . TYR A 1 321 ? 8.287 -15.194 -11.557 1.00 84.88 321 TYR A C 1
ATOM 2486 O O . TYR A 1 321 ? 9.289 -15.853 -11.855 1.00 84.88 321 TYR A O 1
ATOM 2494 N N . ALA A 1 322 ? 7.588 -15.331 -10.434 1.00 82.88 322 ALA A N 1
ATOM 2495 C CA . ALA A 1 322 ? 7.947 -16.202 -9.327 1.00 82.88 322 ALA A CA 1
ATOM 2496 C C . ALA A 1 322 ? 9.447 -16.108 -8.998 1.00 82.88 322 ALA A C 1
ATOM 2498 O O . ALA A 1 322 ? 10.082 -15.073 -9.218 1.00 82.88 322 ALA A O 1
ATOM 2499 N N . GLU A 1 323 ? 10.044 -17.213 -8.561 1.00 80.19 323 GLU A N 1
ATOM 2500 C CA . GLU A 1 323 ? 11.476 -17.320 -8.264 1.00 80.19 323 GLU A CA 1
ATOM 2501 C C . GLU A 1 323 ? 12.369 -17.455 -9.512 1.00 80.19 323 GLU A C 1
ATOM 2503 O O . GLU A 1 323 ? 13.473 -17.994 -9.464 1.00 80.19 323 GLU A O 1
ATOM 2508 N N . SER A 1 324 ? 11.902 -16.997 -10.680 1.00 83.06 324 SER A N 1
ATOM 2509 C CA . SER A 1 324 ? 12.718 -17.028 -11.891 1.00 83.06 324 SER A CA 1
ATOM 2510 C C . SER A 1 324 ? 13.809 -15.958 -11.868 1.00 83.06 324 SER A C 1
ATOM 2512 O O . SER A 1 324 ? 13.542 -14.771 -11.676 1.00 83.06 324 SER A O 1
ATOM 2514 N N . GLU A 1 325 ? 15.030 -16.377 -12.206 1.00 85.38 325 GLU A N 1
ATOM 2515 C CA . GLU A 1 325 ? 16.158 -15.486 -12.499 1.00 85.38 325 GLU A CA 1
ATOM 2516 C C . GLU A 1 325 ? 16.090 -14.849 -13.900 1.00 85.38 325 GLU A C 1
ATOM 2518 O O . GLU A 1 325 ? 16.993 -14.113 -14.306 1.00 85.38 325 GLU A O 1
ATOM 2523 N N . TYR A 1 326 ? 15.034 -15.120 -14.667 1.00 86.50 326 TYR A N 1
ATOM 2524 C CA . TYR A 1 326 ? 14.841 -14.506 -15.971 1.00 86.50 326 TYR A CA 1
ATOM 2525 C C . TYR A 1 326 ? 14.095 -13.176 -15.858 1.00 86.50 326 TYR A C 1
ATOM 2527 O O . TYR A 1 326 ? 12.931 -13.135 -15.457 1.00 86.50 326 TYR A O 1
ATOM 2535 N N . VAL A 1 327 ? 14.745 -12.098 -16.301 1.00 89.44 327 VAL A N 1
ATOM 2536 C CA . VAL A 1 327 ? 14.105 -10.791 -16.480 1.00 89.44 327 VAL A CA 1
ATOM 2537 C C . VAL A 1 327 ? 13.155 -10.860 -17.665 1.00 89.44 327 VAL A C 1
ATOM 2539 O O . VAL A 1 327 ? 13.593 -10.974 -18.808 1.00 89.44 327 VAL A O 1
ATOM 2542 N N . VAL A 1 328 ? 11.858 -10.750 -17.405 1.00 87.88 328 VAL A N 1
ATOM 2543 C CA . VAL A 1 328 ? 10.799 -10.759 -18.423 1.00 87.88 328 VAL A CA 1
ATOM 2544 C C . VAL A 1 328 ? 10.772 -9.437 -19.177 1.00 87.88 328 VAL A C 1
ATOM 2546 O O . VAL A 1 328 ? 10.716 -9.410 -20.409 1.00 87.88 328 VAL A O 1
ATOM 2549 N N . ALA A 1 329 ? 10.827 -8.340 -18.432 1.00 88.25 329 ALA A N 1
ATOM 2550 C CA . ALA A 1 329 ? 10.839 -7.002 -18.984 1.00 88.25 329 ALA A CA 1
ATOM 2551 C C . ALA A 1 329 ? 11.647 -6.055 -18.102 1.00 88.25 329 ALA A C 1
ATOM 2553 O O . ALA A 1 329 ? 11.751 -6.257 -16.895 1.00 88.25 329 ALA A O 1
ATOM 2554 N N . ASN A 1 330 ? 12.181 -5.012 -18.724 1.00 91.19 330 ASN A N 1
ATOM 2555 C CA . ASN A 1 330 ? 12.851 -3.906 -18.059 1.00 91.19 330 ASN A CA 1
ATOM 2556 C C . ASN A 1 330 ? 11.997 -2.642 -18.165 1.00 91.19 330 ASN A C 1
ATOM 2558 O O . ASN A 1 330 ? 11.191 -2.509 -19.090 1.00 91.19 330 ASN A O 1
ATOM 2562 N N . ILE A 1 331 ? 12.220 -1.701 -17.255 1.00 87.25 331 ILE A N 1
ATOM 2563 C CA . ILE A 1 331 ? 11.688 -0.344 -17.352 1.00 87.25 331 ILE A CA 1
ATOM 2564 C C . ILE A 1 331 ? 12.736 0.535 -18.029 1.00 87.25 331 ILE A C 1
ATOM 2566 O O . ILE A 1 331 ? 13.902 0.536 -17.641 1.00 87.25 331 ILE A O 1
ATOM 2570 N N . ALA A 1 332 ? 12.307 1.283 -19.038 1.00 89.06 332 ALA A N 1
ATOM 2571 C CA . ALA A 1 332 ? 13.086 2.355 -19.645 1.00 89.06 332 ALA A CA 1
ATOM 2572 C C . ALA A 1 332 ? 12.268 3.647 -19.649 1.00 89.06 332 ALA A C 1
ATOM 2574 O O . ALA A 1 332 ? 11.071 3.629 -19.388 1.00 89.06 332 ALA A O 1
ATOM 2575 N N . PHE A 1 333 ? 12.900 4.760 -19.983 1.00 87.25 333 PHE A N 1
ATOM 2576 C CA . PHE A 1 333 ? 12.270 6.068 -20.076 1.00 87.25 333 PHE A CA 1
ATOM 2577 C C . PHE A 1 333 ? 12.485 6.651 -21.465 1.00 87.25 333 PHE A C 1
ATOM 2579 O O . PHE A 1 333 ? 13.551 6.478 -22.064 1.00 87.25 333 PHE A O 1
ATOM 2586 N N . GLN A 1 334 ? 11.486 7.362 -21.975 1.00 90.06 334 GLN A N 1
ATOM 2587 C CA . GLN A 1 334 ? 11.634 8.168 -23.181 1.00 90.06 334 GLN A CA 1
ATOM 2588 C C . GLN A 1 334 ? 10.947 9.517 -23.024 1.00 90.06 334 GLN A C 1
ATOM 2590 O O . GLN A 1 334 ? 9.969 9.649 -22.293 1.00 90.06 334 GLN A O 1
ATOM 2595 N N . ALA A 1 335 ? 11.462 10.512 -23.740 1.00 90.31 335 ALA A N 1
ATOM 2596 C CA . ALA A 1 335 ? 10.742 11.755 -23.942 1.00 90.31 335 ALA A CA 1
ATOM 2597 C C . ALA A 1 335 ? 9.656 11.551 -25.001 1.00 90.31 335 ALA A C 1
ATOM 2599 O O . ALA A 1 335 ? 9.908 10.921 -26.032 1.00 90.31 335 ALA A O 1
ATOM 2600 N N . TYR A 1 336 ? 8.490 12.136 -24.770 1.00 84.25 336 TYR A N 1
ATOM 2601 C CA . TYR A 1 336 ? 7.397 12.186 -25.733 1.00 84.25 336 TYR A CA 1
ATOM 2602 C C . TYR A 1 336 ? 6.756 13.574 -25.705 1.00 84.25 336 TYR A C 1
ATOM 2604 O O . TYR A 1 336 ? 6.904 14.310 -24.729 1.00 84.25 336 TYR A O 1
ATOM 2612 N N . ALA A 1 337 ? 6.089 13.939 -26.794 1.00 82.94 337 ALA A N 1
ATOM 2613 C CA . ALA A 1 337 ? 5.295 15.156 -26.873 1.00 82.94 337 ALA A CA 1
ATOM 2614 C C . ALA A 1 337 ? 3.819 14.770 -26.961 1.00 82.94 337 ALA A C 1
ATOM 2616 O O . ALA A 1 337 ? 3.469 13.868 -27.732 1.00 82.94 337 ALA A O 1
ATOM 2617 N N . GLU A 1 338 ? 2.973 15.441 -26.184 1.00 71.94 338 GLU A N 1
ATOM 2618 C CA . GLU A 1 338 ? 1.525 15.369 -26.361 1.00 71.94 338 GLU A CA 1
ATOM 2619 C C . GLU A 1 338 ? 1.097 16.392 -27.413 1.00 71.94 338 GLU A C 1
ATOM 2621 O O . GLU A 1 338 ? 1.389 17.578 -27.307 1.00 71.94 338 GLU A O 1
ATOM 2626 N N . ASP A 1 339 ? 0.404 15.927 -28.453 1.00 67.50 339 ASP A N 1
ATOM 2627 C CA . ASP A 1 339 ? -0.230 16.817 -29.423 1.00 67.50 339 ASP A CA 1
ATOM 2628 C C . ASP A 1 339 ? -1.490 17.430 -28.797 1.00 67.50 339 ASP A C 1
ATOM 2630 O O . ASP A 1 339 ? -2.602 16.906 -28.929 1.00 67.50 339 ASP A O 1
ATOM 2634 N N . ASP A 1 340 ? -1.299 18.549 -28.101 1.00 61.28 340 ASP A N 1
ATOM 2635 C CA . ASP A 1 340 ? -2.368 19.290 -27.427 1.00 61.28 340 ASP A CA 1
ATOM 2636 C C . ASP A 1 340 ? -3.444 19.809 -28.393 1.00 61.28 340 ASP A C 1
ATOM 2638 O O . ASP A 1 340 ? -4.593 20.042 -28.000 1.00 61.28 340 ASP A O 1
ATOM 2642 N N . ASN A 1 341 ? -3.097 19.986 -29.671 1.00 59.91 341 ASN A N 1
ATOM 2643 C CA . ASN A 1 341 ? -3.996 20.530 -30.686 1.00 59.91 341 ASN A CA 1
ATOM 2644 C C . ASN A 1 341 ? -4.764 19.440 -31.452 1.00 59.91 341 ASN A C 1
ATOM 2646 O O . ASN A 1 341 ? -5.752 19.750 -32.128 1.00 59.91 341 ASN A O 1
ATOM 2650 N N . GLY A 1 342 ? -4.351 18.175 -31.329 1.00 60.44 342 GLY A N 1
ATOM 2651 C CA . GLY A 1 342 ? -4.948 17.022 -32.002 1.00 60.44 342 GLY A CA 1
ATOM 2652 C C . GLY A 1 342 ? -4.856 17.085 -33.530 1.00 60.44 342 GLY A C 1
ATOM 2653 O O . GLY A 1 342 ? -5.696 16.490 -34.216 1.00 60.44 342 GLY A O 1
ATOM 2654 N N . ASP A 1 343 ? -3.904 17.848 -34.074 1.00 67.75 343 ASP A N 1
ATOM 2655 C CA . ASP A 1 343 ? -3.717 18.053 -35.516 1.00 67.75 343 ASP A CA 1
ATOM 2656 C C . ASP A 1 343 ? -2.663 17.116 -36.140 1.00 67.75 343 ASP A C 1
ATOM 2658 O O . ASP A 1 343 ? -2.500 17.076 -37.365 1.00 67.75 343 ASP A O 1
ATOM 2662 N N . GLY A 1 344 ? -2.013 16.302 -35.309 1.00 62.47 344 GLY A N 1
ATOM 2663 C CA . GLY A 1 344 ? -0.970 15.347 -35.652 1.00 62.47 344 GLY A CA 1
ATOM 2664 C C . GLY A 1 344 ? 0.402 15.980 -35.883 1.00 62.47 344 GLY A C 1
ATOM 2665 O O . GLY A 1 344 ? 1.275 15.303 -36.438 1.00 62.47 344 GLY A O 1
ATOM 2666 N N . ILE A 1 345 ? 0.604 17.255 -35.528 1.00 64.62 345 ILE A N 1
ATOM 2667 C CA . ILE A 1 345 ? 1.835 18.006 -35.795 1.00 64.62 345 ILE A CA 1
ATOM 2668 C C . ILE A 1 345 ? 2.526 18.388 -34.486 1.00 64.62 345 ILE A C 1
ATOM 2670 O O . ILE A 1 345 ? 2.184 19.384 -33.855 1.00 64.62 345 ILE A O 1
ATOM 2674 N N . ILE A 1 346 ? 3.604 17.663 -34.169 1.00 65.62 346 ILE A N 1
ATOM 2675 C CA . ILE A 1 346 ? 4.467 18.020 -33.041 1.00 65.62 346 ILE A CA 1
ATOM 2676 C C . ILE A 1 346 ? 5.241 19.315 -33.361 1.00 65.62 346 ILE A C 1
ATOM 2678 O O . ILE A 1 346 ? 5.981 19.367 -34.350 1.00 65.62 346 ILE A O 1
ATOM 2682 N N . ASN A 1 347 ? 5.084 20.358 -32.549 1.00 64.56 347 ASN A N 1
ATOM 2683 C CA . ASN A 1 347 ? 5.710 21.672 -32.684 1.00 64.56 347 ASN A CA 1
ATOM 2684 C C . ASN A 1 347 ? 6.297 22.180 -31.348 1.00 64.56 347 ASN A C 1
ATOM 2686 O O . ASN A 1 347 ?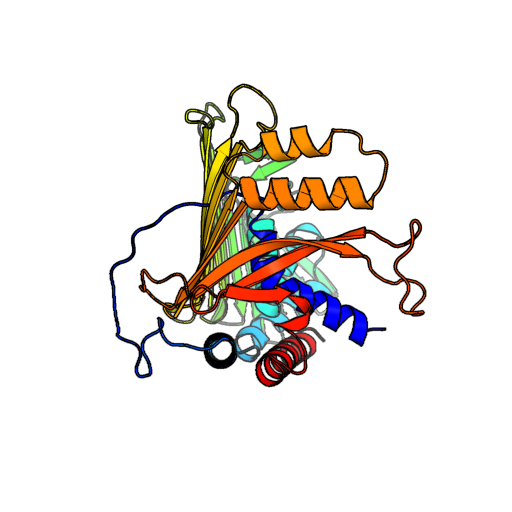 6.103 21.592 -30.290 1.00 64.56 347 ASN A O 1
ATOM 2690 N N . ASP A 1 348 ? 7.030 23.297 -31.398 1.00 58.62 348 ASP A N 1
ATOM 2691 C CA . ASP A 1 348 ? 7.764 23.856 -30.248 1.00 58.62 348 ASP A CA 1
ATOM 2692 C C . ASP A 1 348 ? 6.873 24.292 -29.060 1.00 58.62 348 ASP A C 1
ATOM 2694 O O . ASP A 1 348 ? 7.412 24.599 -27.995 1.00 58.62 348 ASP A O 1
ATOM 2698 N N . ASN A 1 349 ? 5.545 24.363 -29.231 1.00 57.84 349 ASN A N 1
ATOM 2699 C CA . ASN A 1 349 ? 4.599 24.719 -28.166 1.00 57.84 349 ASN A CA 1
ATOM 2700 C C . ASN A 1 349 ? 3.943 23.512 -27.486 1.00 57.84 349 ASN A C 1
ATOM 2702 O O . ASN A 1 349 ? 3.135 23.733 -26.590 1.00 57.84 349 ASN A O 1
ATOM 2706 N N . ASP A 1 350 ? 4.232 22.289 -27.924 1.00 67.75 350 ASP A N 1
ATOM 2707 C CA . ASP A 1 350 ? 3.590 21.102 -27.365 1.00 67.75 350 ASP A CA 1
ATOM 2708 C C . ASP A 1 350 ? 4.204 20.718 -26.019 1.00 67.75 350 ASP A C 1
ATOM 2710 O O . ASP A 1 350 ? 5.412 20.879 -25.794 1.00 67.75 350 ASP A O 1
ATOM 2714 N N . ASP A 1 351 ? 3.369 20.185 -25.128 1.00 73.12 351 ASP A N 1
ATOM 2715 C CA . ASP A 1 351 ? 3.789 19.741 -23.808 1.00 73.12 351 ASP A CA 1
ATOM 2716 C C . ASP A 1 351 ? 4.652 18.472 -23.930 1.00 73.12 351 ASP A C 1
ATOM 2718 O O . ASP A 1 351 ? 4.191 17.348 -24.157 1.00 73.12 351 ASP A O 1
ATOM 2722 N N . TRP A 1 352 ? 5.965 18.667 -23.795 1.00 82.25 352 TRP A N 1
ATOM 2723 C CA . TRP A 1 352 ? 6.930 17.578 -23.680 1.00 82.25 352 TRP A CA 1
ATOM 2724 C C . TRP A 1 352 ? 6.902 16.997 -22.272 1.00 82.25 352 TRP A C 1
ATOM 2726 O O . TRP A 1 352 ? 6.898 17.734 -21.291 1.00 82.25 352 TRP A O 1
ATOM 2736 N N . ASN A 1 353 ? 6.956 15.673 -22.190 1.00 83.75 353 ASN A N 1
ATOM 2737 C CA . ASN A 1 353 ? 6.973 14.913 -20.949 1.00 83.75 353 ASN A CA 1
ATOM 2738 C C . ASN A 1 353 ? 7.947 13.728 -21.062 1.00 83.75 353 ASN A C 1
ATOM 2740 O O . ASN A 1 353 ? 8.499 13.437 -22.128 1.00 83.75 353 ASN A O 1
ATOM 2744 N N . ILE A 1 354 ? 8.170 13.030 -19.948 1.00 80.94 354 ILE A N 1
ATOM 2745 C CA . ILE A 1 354 ? 8.889 11.750 -19.915 1.00 80.94 354 ILE A CA 1
ATOM 2746 C C . ILE A 1 354 ? 7.907 10.664 -19.507 1.00 80.94 354 ILE A C 1
ATOM 2748 O O . ILE A 1 354 ? 7.204 10.807 -18.508 1.00 80.94 354 ILE A O 1
ATOM 2752 N N . GLU A 1 355 ? 7.882 9.571 -20.259 1.00 80.31 355 GLU A N 1
ATOM 2753 C CA . GLU A 1 355 ? 7.071 8.398 -19.949 1.00 80.31 355 GLU A CA 1
ATOM 2754 C C . GLU A 1 355 ? 7.942 7.160 -19.690 1.00 80.31 355 GLU A C 1
ATOM 2756 O O . GLU A 1 355 ? 9.018 7.013 -20.288 1.00 80.31 355 GLU A O 1
ATOM 2761 N N . PRO A 1 356 ? 7.489 6.250 -18.811 1.00 82.69 356 PRO A N 1
ATOM 2762 C CA . PRO A 1 356 ? 8.086 4.937 -18.666 1.00 82.69 356 PRO A CA 1
ATOM 2763 C C . PRO A 1 356 ? 7.634 3.995 -19.793 1.00 82.69 356 PRO A C 1
ATOM 2765 O O . PRO A 1 356 ? 6.500 4.040 -20.278 1.00 82.69 356 PRO A O 1
ATOM 2768 N N . LEU A 1 357 ? 8.521 3.078 -20.157 1.00 83.38 357 LEU A N 1
ATOM 2769 C CA . LEU A 1 357 ? 8.329 2.038 -21.155 1.00 83.38 357 LEU A CA 1
ATOM 2770 C C . LEU A 1 357 ? 8.575 0.666 -20.543 1.00 83.38 357 LEU A C 1
ATOM 2772 O O . LEU A 1 357 ? 9.513 0.486 -19.769 1.00 83.38 357 LEU A O 1
ATOM 2776 N N . ILE A 1 358 ? 7.803 -0.318 -20.988 1.00 85.25 358 ILE A N 1
ATOM 2777 C CA . ILE A 1 358 ? 8.090 -1.736 -20.787 1.00 85.25 358 ILE A CA 1
ATOM 2778 C C . ILE A 1 358 ? 8.920 -2.214 -21.974 1.00 85.25 358 ILE A C 1
ATOM 2780 O O . ILE A 1 358 ? 8.482 -2.106 -23.121 1.00 85.25 358 ILE A O 1
ATOM 2784 N N . VAL A 1 359 ? 10.107 -2.752 -21.699 1.00 88.25 359 VAL A N 1
ATOM 2785 C CA . VAL A 1 359 ? 11.017 -3.321 -22.699 1.00 88.25 359 VAL A CA 1
ATOM 2786 C C . VAL A 1 359 ? 11.135 -4.824 -22.473 1.00 88.25 359 VAL A C 1
ATOM 2788 O O . VAL A 1 359 ? 11.793 -5.254 -21.526 1.00 88.25 359 VAL A O 1
ATOM 2791 N N . PHE A 1 360 ? 10.515 -5.634 -23.331 1.00 87.44 360 PHE A N 1
ATOM 2792 C CA . PHE A 1 360 ? 10.543 -7.092 -23.193 1.00 87.44 360 PHE A CA 1
ATOM 2793 C C . PHE A 1 360 ? 11.922 -7.659 -23.519 1.00 87.44 360 PHE A C 1
ATOM 2795 O O . PHE A 1 360 ? 12.479 -7.407 -24.586 1.00 87.44 360 PHE A O 1
ATOM 2802 N N . SER A 1 361 ? 12.464 -8.477 -22.619 1.00 89.56 361 SER A N 1
ATOM 2803 C CA . SER A 1 361 ? 13.810 -9.040 -22.770 1.00 89.56 361 SER A CA 1
ATOM 2804 C C . SER A 1 361 ? 13.914 -10.063 -23.902 1.00 89.56 361 SER A C 1
ATOM 2806 O O . SER A 1 361 ? 15.004 -10.286 -24.424 1.00 89.56 361 SER A O 1
ATOM 2808 N N . GLN A 1 362 ? 12.800 -10.702 -24.276 1.00 86.50 362 GLN A N 1
ATOM 2809 C CA . GLN A 1 362 ? 12.784 -11.744 -25.304 1.00 86.50 362 GLN A CA 1
ATOM 2810 C C . GLN A 1 362 ? 13.069 -11.184 -26.705 1.00 86.50 362 GLN A C 1
ATOM 2812 O O . GLN A 1 362 ? 13.862 -11.761 -27.449 1.00 86.50 362 GLN A O 1
ATOM 2817 N N . ASP A 1 363 ? 12.401 -10.090 -27.080 1.00 87.25 363 ASP A N 1
ATOM 2818 C CA . ASP A 1 363 ? 12.405 -9.556 -28.447 1.00 87.25 363 ASP A CA 1
ATOM 2819 C C . ASP A 1 363 ? 12.806 -8.073 -28.536 1.00 87.25 363 ASP A C 1
ATOM 2821 O O . ASP A 1 363 ? 12.944 -7.535 -29.636 1.00 87.25 363 ASP A O 1
ATOM 2825 N N . GLY A 1 364 ? 13.024 -7.410 -27.395 1.00 90.00 364 GLY A N 1
ATOM 2826 C CA . GLY A 1 364 ? 13.349 -5.988 -27.318 1.00 90.00 364 GLY A CA 1
ATOM 2827 C C . GLY A 1 364 ? 12.182 -5.067 -27.673 1.00 90.00 364 GLY A C 1
ATOM 2828 O O . GLY A 1 364 ? 12.399 -3.865 -27.851 1.00 90.00 364 GLY A O 1
ATOM 2829 N N . SER A 1 365 ? 10.963 -5.604 -27.808 1.00 90.19 365 SER A N 1
ATOM 2830 C CA . SER A 1 365 ? 9.773 -4.802 -28.074 1.00 90.19 365 SER A CA 1
ATOM 2831 C C . SER A 1 365 ? 9.517 -3.826 -26.928 1.00 90.19 365 SER A C 1
ATOM 2833 O O . SER A 1 365 ? 9.772 -4.121 -25.758 1.00 90.19 365 SER A O 1
ATOM 2835 N N . LYS A 1 366 ? 9.045 -2.631 -27.291 1.00 91.12 366 LYS A N 1
ATOM 2836 C CA . LYS A 1 366 ? 8.824 -1.517 -26.371 1.00 91.12 366 LYS A CA 1
ATOM 2837 C C . LYS A 1 366 ? 7.375 -1.077 -26.432 1.00 91.12 366 LYS A C 1
ATOM 2839 O O . LYS A 1 366 ? 6.844 -0.889 -27.526 1.00 91.12 366 LYS A O 1
ATOM 2844 N N . TYR A 1 367 ? 6.777 -0.871 -25.270 1.00 81.31 367 TYR A N 1
ATOM 2845 C CA . TYR A 1 367 ? 5.433 -0.324 -25.135 1.00 81.31 367 TYR A CA 1
ATOM 2846 C C . TYR A 1 367 ? 5.448 0.763 -24.072 1.00 81.31 367 TYR A C 1
ATOM 2848 O O . TYR A 1 367 ? 6.052 0.565 -23.017 1.00 81.31 367 TYR A O 1
ATOM 2856 N N . SER A 1 368 ? 4.771 1.884 -24.318 1.00 80.56 368 SER A N 1
ATOM 2857 C CA . SER A 1 368 ? 4.429 2.790 -23.224 1.00 80.56 368 SER A CA 1
ATOM 2858 C C . SER A 1 368 ? 3.501 2.077 -22.246 1.00 80.56 368 SER A C 1
ATOM 2860 O O . SER A 1 368 ? 2.792 1.126 -22.601 1.00 80.56 368 SER A O 1
ATOM 2862 N N . PHE A 1 369 ? 3.498 2.531 -20.996 1.00 77.06 369 PHE A N 1
ATOM 2863 C CA . PHE A 1 369 ? 2.562 2.007 -20.004 1.00 77.06 369 PHE A CA 1
ATOM 2864 C C . PHE A 1 369 ? 1.111 2.217 -20.449 1.00 77.06 369 PHE A C 1
ATOM 2866 O O . PHE A 1 369 ? 0.299 1.307 -20.304 1.00 77.06 369 PHE A O 1
ATOM 2873 N N . ASP A 1 370 ? 0.809 3.362 -21.059 1.00 70.69 370 ASP A N 1
ATOM 2874 C CA . ASP A 1 370 ? -0.526 3.681 -21.563 1.00 70.69 370 ASP A CA 1
ATOM 2875 C C . ASP A 1 370 ? -0.974 2.750 -22.702 1.00 70.69 370 ASP A C 1
ATOM 2877 O O . ASP A 1 370 ? -2.125 2.305 -22.723 1.00 70.69 370 ASP A O 1
ATOM 2881 N N . ASP A 1 371 ? -0.067 2.385 -23.611 1.00 73.81 371 ASP A N 1
ATOM 2882 C CA . ASP A 1 371 ? -0.377 1.457 -24.701 1.00 73.81 371 ASP A CA 1
ATOM 2883 C C . ASP A 1 371 ? -0.489 0.009 -24.227 1.00 73.81 371 ASP A C 1
ATOM 2885 O O . ASP A 1 371 ? -1.224 -0.796 -24.822 1.00 73.81 371 ASP A O 1
ATOM 2889 N N . TYR A 1 372 ? 0.283 -0.357 -23.203 1.00 71.12 372 TYR A N 1
ATOM 2890 C CA . TYR A 1 372 ? 0.328 -1.714 -22.676 1.00 71.12 372 TYR A CA 1
ATOM 2891 C C . TYR A 1 372 ? -0.840 -1.990 -21.723 1.00 71.12 372 TYR A C 1
ATOM 2893 O O . TYR A 1 372 ? -1.564 -2.964 -21.926 1.00 71.12 372 TYR A O 1
ATOM 2901 N N . PHE A 1 373 ? -1.091 -1.100 -20.761 1.00 70.12 373 PHE A N 1
ATOM 2902 C CA . PHE A 1 373 ? -2.173 -1.178 -19.774 1.00 70.12 373 PHE A CA 1
ATOM 2903 C C . PHE A 1 373 ? -3.432 -0.421 -20.224 1.00 70.12 373 PHE A C 1
ATOM 2905 O O . PHE A 1 373 ? -4.000 0.387 -19.492 1.00 70.12 373 PHE A O 1
ATOM 2912 N N . SER A 1 374 ? -3.881 -0.680 -21.451 1.00 64.56 374 SER A N 1
ATOM 2913 C CA . SER A 1 374 ? -5.081 -0.049 -22.011 1.00 64.56 374 SER A CA 1
ATOM 2914 C C . SER A 1 374 ? -6.352 -0.861 -21.746 1.00 64.56 374 SER A C 1
ATOM 2916 O O . SER A 1 374 ? -6.298 -2.070 -21.522 1.00 64.56 374 SER A O 1
ATOM 2918 N N . GLU A 1 375 ? -7.523 -0.225 -21.875 1.00 57.22 375 GLU A N 1
ATOM 2919 C CA . GLU A 1 375 ? -8.831 -0.907 -21.826 1.00 57.22 375 GLU A CA 1
ATOM 2920 C C . GLU A 1 375 ? -8.924 -2.065 -22.826 1.00 57.22 375 GLU A C 1
ATOM 2922 O O . GLU A 1 375 ? -9.557 -3.071 -22.546 1.00 57.22 375 GLU A O 1
ATOM 2927 N N . VAL A 1 376 ? -8.236 -1.975 -23.968 1.00 66.00 376 VAL A N 1
ATOM 2928 C CA . VAL A 1 376 ? -8.190 -3.051 -24.972 1.00 66.00 376 VAL A CA 1
ATOM 2929 C C . VAL A 1 376 ? -7.271 -4.201 -24.532 1.00 66.00 376 VAL A C 1
ATOM 2931 O O . VAL A 1 376 ? -7.429 -5.342 -24.975 1.00 66.00 376 VAL A O 1
ATOM 2934 N N . LYS A 1 377 ? -6.285 -3.924 -23.670 1.00 60.53 377 LYS A N 1
ATOM 2935 C CA . LYS A 1 377 ? -5.244 -4.873 -23.266 1.00 60.53 377 LYS A CA 1
ATOM 2936 C C . LYS A 1 377 ? -5.342 -5.364 -21.811 1.00 60.53 377 LYS A C 1
ATOM 2938 O O . LYS A 1 377 ? -4.660 -6.311 -21.477 1.00 60.53 377 LYS A O 1
ATOM 2943 N N . PHE A 1 378 ? -6.224 -4.857 -20.968 1.00 68.38 378 PHE A N 1
ATOM 2944 C CA . PHE A 1 378 ? -6.435 -5.414 -19.619 1.00 68.38 378 PHE A CA 1
ATOM 2945 C C . PHE A 1 378 ? -7.906 -5.336 -19.207 1.00 68.38 378 PHE A C 1
ATOM 2947 O O . PHE A 1 378 ? -8.225 -5.155 -18.035 1.00 68.38 378 PHE A O 1
ATOM 2954 N N . GLN A 1 379 ? -8.816 -5.425 -20.183 1.00 72.75 379 GLN A N 1
ATOM 2955 C CA . GLN A 1 379 ? -10.239 -5.169 -19.975 1.00 72.75 379 GLN A CA 1
ATOM 2956 C C . GLN A 1 379 ? -10.815 -5.964 -18.801 1.00 72.75 379 GLN A C 1
ATOM 2958 O O . GLN A 1 379 ? -11.472 -5.387 -17.942 1.00 72.75 379 GLN A O 1
ATOM 2963 N N . SER A 1 380 ? -10.555 -7.274 -18.741 1.00 74.44 380 SER A N 1
ATOM 2964 C CA . SER A 1 380 ? -11.160 -8.131 -17.721 1.00 74.44 380 SER A CA 1
ATOM 2965 C C . SER A 1 380 ? -10.622 -7.821 -16.327 1.00 74.44 380 SER A C 1
ATOM 2967 O O . SER A 1 380 ? -11.401 -7.777 -15.375 1.00 74.44 380 SER A O 1
ATOM 2969 N N . LEU A 1 381 ? -9.320 -7.549 -16.205 1.00 71.81 381 LEU A N 1
ATOM 2970 C CA . LEU A 1 381 ? -8.738 -7.088 -14.944 1.00 71.81 381 LEU A CA 1
ATOM 2971 C C . LEU A 1 381 ? -9.320 -5.739 -14.502 1.00 71.81 381 LEU A C 1
ATOM 2973 O O . LEU A 1 381 ? -9.704 -5.588 -13.343 1.00 71.81 381 LEU A O 1
ATOM 2977 N N . LEU A 1 382 ? -9.416 -4.771 -15.417 1.00 72.38 382 LEU A N 1
ATOM 2978 C CA . LEU A 1 382 ? -9.943 -3.434 -15.130 1.00 72.38 382 LEU A CA 1
ATOM 2979 C C . LEU A 1 382 ? -11.412 -3.492 -14.692 1.00 72.38 382 LEU A C 1
ATOM 2981 O O . LEU A 1 382 ? -11.760 -2.921 -13.662 1.00 72.38 382 LEU A O 1
ATOM 2985 N N . GLU A 1 383 ? -12.251 -4.248 -15.403 1.00 75.06 383 GLU A N 1
ATOM 2986 C CA . GLU A 1 383 ? -13.658 -4.468 -15.041 1.00 75.06 383 GLU A CA 1
ATOM 2987 C C . GLU A 1 383 ? -13.799 -5.090 -13.642 1.00 75.06 383 GLU A C 1
ATOM 2989 O O . GLU A 1 383 ? -14.707 -4.743 -12.883 1.00 75.06 383 GLU A O 1
ATOM 2994 N N . GLN A 1 384 ? -12.887 -5.987 -13.265 1.00 73.88 384 GLN A N 1
ATOM 2995 C CA . GLN A 1 384 ? -12.899 -6.629 -11.951 1.00 73.88 384 GLN A CA 1
ATOM 2996 C C . GLN A 1 384 ? -12.417 -5.704 -10.834 1.00 73.88 384 GLN A C 1
ATOM 2998 O O . GLN A 1 384 ? -13.013 -5.709 -9.754 1.00 73.88 384 GLN A O 1
ATOM 3003 N N . CYS A 1 385 ? -11.416 -4.861 -11.094 1.00 75.75 385 CYS A N 1
ATOM 3004 C CA . CYS A 1 385 ? -11.051 -3.763 -10.200 1.00 75.75 385 CYS A CA 1
ATOM 3005 C C . CYS A 1 385 ? -12.245 -2.823 -9.975 1.00 75.75 385 CYS A C 1
ATOM 3007 O O . CYS A 1 385 ? -12.599 -2.534 -8.833 1.00 75.75 385 CYS A O 1
ATOM 3009 N N . GLU A 1 386 ? -12.915 -2.389 -11.046 1.00 73.75 386 GLU A N 1
ATOM 3010 C CA . GLU A 1 386 ? -14.097 -1.527 -10.949 1.00 73.75 386 GLU A CA 1
ATOM 3011 C C . GLU A 1 386 ? -15.233 -2.200 -10.175 1.00 73.75 386 GLU A C 1
ATOM 3013 O O . GLU A 1 386 ? -15.881 -1.571 -9.336 1.00 73.75 386 GLU A O 1
ATOM 3018 N N . ALA A 1 387 ? -15.484 -3.489 -10.412 1.00 77.06 387 ALA A N 1
ATOM 3019 C CA . ALA A 1 387 ? -16.485 -4.247 -9.671 1.00 77.06 387 ALA A CA 1
ATOM 3020 C C . ALA A 1 387 ? -16.158 -4.316 -8.170 1.00 77.06 387 ALA A C 1
ATOM 3022 O O . ALA A 1 387 ? -17.065 -4.172 -7.344 1.00 77.06 387 ALA A O 1
ATOM 3023 N N . LEU A 1 388 ? -14.882 -4.500 -7.815 1.00 77.31 388 LEU A N 1
ATOM 3024 C CA . LEU A 1 388 ? -14.406 -4.501 -6.432 1.00 77.31 388 LEU A CA 1
ATOM 3025 C C . LEU A 1 388 ? -14.606 -3.130 -5.770 1.00 77.31 388 LEU A C 1
ATOM 3027 O O . LEU A 1 388 ? -15.251 -3.047 -4.723 1.00 77.31 388 LEU A O 1
ATOM 3031 N N . VAL A 1 389 ? -14.148 -2.050 -6.411 1.00 76.44 389 VAL A N 1
ATOM 3032 C CA . VAL A 1 389 ? -14.322 -0.669 -5.924 1.00 76.44 389 VAL A CA 1
ATOM 3033 C C . VAL A 1 389 ? -15.803 -0.341 -5.744 1.00 76.44 389 VAL A C 1
ATOM 3035 O O . VAL A 1 389 ? -16.221 0.154 -4.698 1.00 76.44 389 VAL A O 1
ATOM 3038 N N . ASN A 1 390 ? -16.644 -0.685 -6.721 1.00 76.06 390 ASN A N 1
ATOM 3039 C CA . ASN A 1 390 ? -18.083 -0.441 -6.654 1.00 76.06 390 ASN A CA 1
ATOM 3040 C C . ASN A 1 390 ? -18.769 -1.173 -5.492 1.00 76.06 390 ASN A C 1
ATOM 3042 O O . ASN A 1 390 ? -19.783 -0.688 -4.984 1.00 76.06 390 ASN A O 1
ATOM 3046 N N . LYS A 1 391 ? -18.261 -2.336 -5.071 1.00 82.31 391 LYS A N 1
ATOM 3047 C CA . LYS A 1 391 ? -18.756 -3.022 -3.870 1.00 82.31 391 LYS A CA 1
ATOM 3048 C C . LYS A 1 391 ? -18.387 -2.244 -2.606 1.00 82.31 391 LYS A C 1
ATOM 3050 O O . LYS A 1 391 ? -19.279 -1.981 -1.807 1.00 82.31 391 LYS A O 1
ATOM 3055 N N . TYR A 1 392 ? -17.141 -1.797 -2.461 1.00 80.38 392 TYR A N 1
ATOM 3056 C CA . TYR A 1 392 ? -16.729 -0.982 -1.312 1.00 80.38 392 TYR A CA 1
ATOM 3057 C C . TYR A 1 392 ? -17.458 0.363 -1.237 1.00 80.38 392 TYR A C 1
ATOM 3059 O O . TYR A 1 392 ? -17.976 0.726 -0.183 1.00 80.38 392 TYR A O 1
ATOM 3067 N N . VAL A 1 393 ? -17.629 1.056 -2.367 1.00 77.94 393 VAL A N 1
ATOM 3068 C CA . VAL A 1 393 ? -18.407 2.307 -2.439 1.00 77.94 393 VAL A CA 1
ATOM 3069 C C . VAL A 1 393 ? -19.851 2.114 -1.965 1.00 77.94 393 VAL A C 1
ATOM 3071 O O . VAL A 1 393 ? -20.437 3.035 -1.402 1.00 77.94 393 VAL A O 1
ATOM 3074 N N . LYS A 1 394 ? -20.451 0.935 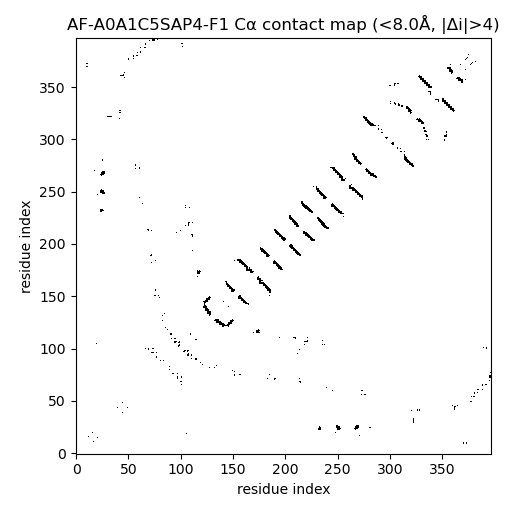-2.178 1.00 81.44 394 LYS A N 1
ATOM 3075 C CA . LYS A 1 394 ? -21.796 0.623 -1.664 1.00 81.44 394 LYS A CA 1
ATOM 3076 C C . LYS A 1 394 ? -21.821 0.365 -0.160 1.00 81.44 394 LYS A C 1
ATOM 3078 O O . LYS A 1 394 ? -22.872 0.562 0.428 1.00 81.44 394 LYS A O 1
ATOM 3083 N N . LEU A 1 395 ? -20.717 -0.084 0.437 1.00 79.94 395 LEU A N 1
ATOM 3084 C CA . LEU A 1 395 ? -20.608 -0.320 1.882 1.00 79.94 395 LEU A CA 1
ATOM 3085 C C . LEU A 1 395 ? -20.350 0.968 2.673 1.00 79.94 395 LEU A C 1
ATOM 3087 O O . LEU A 1 395 ? -20.670 1.030 3.856 1.00 79.94 395 LEU A O 1
ATOM 3091 N N . LEU A 1 396 ? -19.760 1.977 2.027 1.00 70.50 396 LEU A N 1
ATOM 3092 C CA . LEU A 1 396 ? -19.480 3.291 2.615 1.00 70.50 396 LEU A CA 1
ATOM 3093 C C . LEU A 1 396 ? -20.654 4.286 2.500 1.00 70.50 396 LEU A C 1
ATOM 3095 O O . LEU A 1 396 ? -20.554 5.398 3.015 1.00 70.50 396 LEU A O 1
ATOM 3099 N N . LYS A 1 397 ? -21.731 3.913 1.798 1.00 60.25 397 LYS A N 1
ATOM 3100 C CA . LYS A 1 397 ? -22.981 4.679 1.662 1.00 60.25 397 LYS A CA 1
ATOM 3101 C C . LYS A 1 397 ? -24.050 4.100 2.571 1.00 60.25 397 LYS A C 1
ATOM 3103 O O . LYS A 1 397 ? -24.861 4.911 3.066 1.00 60.25 397 LYS A O 1
#

Solvent-accessible surface area (backbone atoms only — not comparable to full-atom values): 21496 Å² total; per-residue (Å²): 113,70,66,64,51,49,54,48,52,56,68,39,44,64,58,35,70,64,49,69,55,75,81,50,25,16,36,91,78,93,74,88,83,82,80,89,79,91,72,80,59,77,85,69,53,48,74,72,55,47,48,52,50,53,43,51,54,52,46,55,56,54,69,74,61,59,62,73,58,43,43,68,46,42,47,50,53,52,57,44,64,80,67,59,92,58,75,66,68,49,53,54,52,48,40,53,44,41,29,70,59,67,65,32,62,65,51,49,53,38,61,64,69,70,68,60,57,60,85,91,66,86,35,15,37,32,36,56,37,82,91,76,74,42,74,43,79,78,40,87,39,60,88,45,32,38,32,43,37,42,67,54,96,83,40,49,26,38,42,38,37,40,40,40,91,54,63,47,78,50,98,93,27,53,19,55,34,25,41,39,37,40,35,32,50,68,91,44,77,40,34,39,39,40,35,38,50,50,65,48,98,82,70,41,37,43,35,36,44,28,36,39,39,41,65,62,33,39,40,39,39,40,34,38,38,32,60,86,78,26,39,32,35,31,37,40,39,36,28,46,84,86,44,61,49,34,38,38,40,18,20,21,36,35,44,74,90,41,97,70,83,42,54,63,33,28,27,35,18,32,40,30,46,40,78,54,33,35,38,40,44,29,32,74,39,47,56,57,53,58,58,59,68,72,56,89,57,97,42,66,64,56,41,29,44,52,50,16,53,51,43,53,72,33,38,50,32,37,31,24,52,36,85,47,90,55,63,52,27,33,48,42,47,39,50,49,69,49,59,86,81,74,78,84,67,88,54,98,84,43,60,59,42,71,46,58,27,46,31,31,60,74,78,65,50,74,35,43,52,68,74,52,70,24,72,92,59,38,43,71,46,52,54,48,51,51,53,52,51,55,48,29,57,61,57,78,105

Nearest PDB structures (foldseek):
  6ehb-assembly1_B  TM=2.624E-01  e=6.523E-01  Vibrio cholerae O395
  6ehc-assembly1_A  TM=2.728E-01  e=7.644E-01  Vibrio cholerae O395
  6ehb-assembly1_C  TM=2.732E-01  e=6.523E-01  Vibrio cholerae O395

Radius of gyration: 24.0 Å; Cα contacts (8 Å, |Δi|>4): 744; chains: 1; bounding box: 59×51×70 Å

Sequence (397 aa):
MEEQIMKRLMKWLLPCICLVTLATGCSDSDGEGTPERQGKPITELTPDENKKELENIGMNLLSKINPDDHAVLLKTIARFDEIIPSPEIYSVLKSVGKVCADTDLSEMVSLASTRFAVVDMSYGTWEYNESTSQWDNKETGQKGEVTYKFKVDGTAATIHATYSDKTIRFEGRTVPVGVSMKVTLGTDTLAELNSSINMNEAETQISVNSSLSASGYLFGVVADINNNNSESMAVVTFSKDGEVLVSLDANGIFDSNLRFDPPLKSAAGELRIMDDLRVNLSCSDLQKIIEEDRKNDPTYEAYHKRMADVYNQYIHGELRYAESEYVVANIAFQAYAEDDNGDGIINDNDDWNIEPLIVFSQDGSKYSFDDYFSEVKFQSLLEQCEALVNKYVKLLK

pLDDT: mean 75.68, std 17.96, range [25.47, 97.75]

Foldseek 3Di:
DVVVVLVVCVLCPVVVVVVVLVPAFADDDDDDDDDDDPDPPLLPADLLSVLVLVLVLLVVLLVLDDLVLQLVVLLLLLVCVVQPPDVLVNVLSVLLNCCSLVVDLSSVVCSQPPSFADDPDQAAEWEQDPVVSDIDRPGRHDPQWHKYWYDDVNWIKIKIKGFAPDWDADPNHTGTQWMWIWIDTHPDTAKIKIKGWDADPVNQKIWIWIWMDGSQKIWIWIKIGGLVQQKIWIKIFIDGNPFTQKIKTGMWGFDSPDPPCGDTQKHWIWIDGGLFKIKIKIFNGVPVLVVLLPDDDPAPQVSQQSSQVVCQVGMKMFMDTGPDPDTQWIKGKHKDWDPPVPPPDDDRPTDIDMFIWTQGPNPRDIDTSPRCVDCVSNVVSSVSSVVSSVSSVVSND

Mean predicted aligned error: 10.08 Å